Protein AF-0000000072572140 (afdb_homodimer)

Nearest PDB structures (foldseek):
  3fzv-assembly1_B  TM=5.701E-01  e=1.807E-20  Pseudomonas aeruginosa PAO1
  6m5f-assembly1_D  TM=5.925E-01  e=4.440E-20  Pseudomonas aeruginosa PAO1
  6m5f-assembly1_B  TM=5.695E-01  e=2.297E-20  Pseudomonas aeruginosa PAO1
  3fzv-assembly1_A  TM=5.750E-01  e=3.616E-19  Pseudomonas aeruginosa PAO1
  7w08-assembly2_A  TM=8.417E-01  e=1.748E-14  Yersinia pseudotuberculosis YPIII

Organism: Lactococcus lactis subsp. lactis (strain IL1403) (NCBI:txid272623)

Radius of gyration: 24.46 Å; Cα contacts (8 Å, |Δi|>4): 1040; chains: 2; bounding box: 54×65×68 Å

Secondary structure (DSSP, 8-state):
--HHHHHHHHHHHHHSSHHHHHHHHTS-HHHHHHHHHHHHHHHTS--EEEETTEEEE-HHHHHHHHHHHHHHHHHHHHHHHHHHTTSSS--EEEEEEE-SSTHHHHHHHHHHHHHHH-TTEEEEEEE--HHHHHHHHHTTS-SEEEEESS---TTEEEEEEEEEEEEEEEEETTSSGGG-SSB-HHHHTTSEEEEES-HHHHHHHHHHHTS-GGGSEEEEEESSSTTHHHHHHTTS-EEEEEGGG--S--TTEEEEEBSS--EEEEEEEEETTSPPPHHHHHHHHHHHHHT-/--HHHHHHHHHHHHHSSHHHHHHHHTS-HHHHHHHHHHHHHHHTS--EEEETTEEEE-HHHHHHHHHHHHHHHHHHHHHHHHHHTTSSS--EEEEEEE-SSTHHHHHHHHHHHHHHH-TTEEEEEEE--HHHHHHHHHTTS-SEEEEESS---TTEEEEEEEEEEEEEEEEETTSSGGG-SSB-HHHHTTSEEEEES-HHHHHHHHHHHTS-GGGSEEEEEESSSTTHHHHHHTTS-EEEEEGGG--S--TTEEEEEBSS--EEEEEEEEETTSPPPHHHHHHHHHHHHHT-

Solvent-accessible surface area (backbone atoms only — not comparable to full-atom values): 30676 Å² total; per-residue (Å²): 137,55,70,67,53,39,49,52,47,35,39,24,67,71,56,44,33,59,59,57,22,13,62,74,66,73,46,53,43,69,58,49,52,50,50,47,50,47,51,23,58,75,64,70,44,66,36,64,42,72,62,81,91,43,59,37,69,29,73,60,20,49,53,46,38,56,49,28,51,30,48,52,48,43,50,51,49,53,53,44,43,60,48,53,70,68,49,90,69,69,55,50,76,45,32,37,23,30,44,80,39,68,59,41,56,58,51,21,51,41,48,32,54,50,35,73,75,24,72,67,41,29,38,32,45,33,66,35,38,52,70,58,32,50,52,30,38,76,52,54,67,22,63,37,31,40,34,54,52,70,68,91,52,87,68,35,44,72,43,82,42,85,67,73,32,44,38,26,40,32,33,32,48,85,41,78,71,48,74,44,80,54,41,36,39,76,60,52,54,72,39,49,28,28,35,56,61,49,62,58,50,42,46,53,52,19,55,72,46,71,51,52,58,85,68,43,46,68,42,30,30,26,63,50,68,78,58,49,55,45,32,21,61,54,62,69,34,36,29,54,44,45,53,43,62,59,78,63,89,50,87,60,43,33,76,27,42,35,40,78,78,43,71,35,43,35,31,43,32,32,62,51,98,50,87,71,39,68,52,58,46,51,48,54,53,48,41,53,64,75,67,106,138,53,70,68,53,39,50,53,47,36,40,24,68,70,56,43,34,60,59,57,22,12,62,74,68,74,48,53,43,69,59,49,52,49,50,48,50,47,50,23,57,75,64,69,43,66,35,64,42,71,61,82,93,42,59,36,69,29,72,60,21,49,53,45,38,54,50,29,49,30,48,51,48,43,50,50,48,53,54,44,42,60,48,52,70,70,50,91,68,70,53,51,76,46,31,38,23,31,45,81,39,67,59,41,56,59,52,22,52,42,49,31,54,49,36,71,76,25,71,68,41,29,38,32,45,33,66,35,39,54,69,57,33,49,53,28,37,76,51,53,67,24,63,36,30,40,35,53,50,71,68,90,53,86,67,34,45,74,43,82,42,85,67,72,30,44,38,25,41,32,33,32,48,85,41,76,71,48,74,44,78,53,41,37,39,75,59,53,53,71,40,48,27,29,36,56,61,47,62,57,50,42,46,52,52,19,54,72,47,70,50,53,58,86,68,44,46,69,42,32,30,26,62,52,69,78,58,50,55,44,32,22,60,55,62,69,33,36,30,54,44,45,54,43,64,59,77,62,88,49,87,61,44,35,79,28,41,36,40,78,78,42,71,35,43,34,30,42,32,31,63,52,97,51,86,70,38,68,53,57,46,51,48,55,51,48,43,52,66,75,65,106

Structure (mmCIF, N/CA/C/O backbone):
data_AF-0000000072572140-model_v1
#
loop_
_entity.id
_entity.type
_entity.pdbx_description
1 polymer 'LysR family transcriptional regulator'
#
loop_
_atom_site.group_PDB
_atom_site.id
_atom_site.type_symbol
_atom_site.label_atom_id
_atom_site.label_alt_id
_atom_site.label_comp_id
_atom_site.label_asym_id
_atom_site.label_entity_id
_atom_site.label_seq_id
_atom_site.pdbx_PDB_ins_code
_atom_site.Cartn_x
_atom_site.Cartn_y
_atom_site.Cartn_z
_atom_site.occupancy
_atom_site.B_iso_or_equiv
_atom_site.auth_seq_id
_atom_site.auth_comp_id
_atom_site.auth_asym_id
_atom_site.auth_atom_id
_atom_site.pdbx_PDB_model_num
ATOM 1 N N . MET A 1 1 ? -4.625 0.376 -33.875 1 52.09 1 MET A N 1
ATOM 2 C CA . MET A 1 1 ? -3.59 -0.167 -33 1 52.09 1 MET A CA 1
ATOM 3 C C . MET A 1 1 ? -3.893 -1.617 -32.625 1 52.09 1 MET A C 1
ATOM 5 O O . MET A 1 1 ? -5 -1.935 -32.188 1 52.09 1 MET A O 1
ATOM 9 N N . GLU A 1 2 ? -3.082 -2.492 -33.188 1 62.72 2 GLU A N 1
ATOM 10 C CA . GLU A 1 2 ? -3.217 -3.936 -33 1 62.72 2 GLU A CA 1
ATOM 11 C C . GLU A 1 2 ? -2.59 -4.406 -31.703 1 62.72 2 GLU A C 1
ATOM 13 O O . GLU A 1 2 ? -1.613 -3.818 -31.234 1 62.72 2 GLU A O 1
ATOM 18 N N . LEU A 1 3 ? -3.195 -5.426 -31.094 1 69.75 3 LEU A N 1
ATOM 19 C CA . LEU A 1 3 ? -2.729 -5.988 -29.828 1 69.75 3 LEU A CA 1
ATOM 20 C C . LEU A 1 3 ? -1.251 -6.359 -29.922 1 69.75 3 LEU A C 1
ATOM 22 O O . LEU A 1 3 ? -0.516 -6.219 -28.938 1 69.75 3 LEU A O 1
ATOM 26 N N . ARG A 1 4 ? -0.916 -6.863 -31.078 1 70.88 4 ARG A N 1
ATOM 27 C CA . ARG A 1 4 ? 0.475 -7.254 -31.281 1 70.88 4 ARG A CA 1
ATOM 28 C C . ARG A 1 4 ? 1.411 -6.062 -31.109 1 70.88 4 ARG A C 1
ATOM 30 O O . ARG A 1 4 ? 2.469 -6.184 -30.484 1 70.88 4 ARG A O 1
ATOM 37 N N . LEU A 1 5 ? 0.948 -4.91 -31.562 1 76.69 5 LEU A N 1
ATOM 38 C CA . LEU A 1 5 ? 1.782 -3.717 -31.469 1 76.69 5 LEU A CA 1
ATOM 39 C C . LEU A 1 5 ? 1.882 -3.238 -30.031 1 76.69 5 LEU A C 1
ATOM 41 O O . LEU A 1 5 ? 2.945 -2.793 -29.578 1 76.69 5 LEU A O 1
ATOM 45 N N . LEU A 1 6 ? 0.81 -3.354 -29.375 1 78.62 6 LEU A N 1
ATOM 46 C CA . LEU A 1 6 ? 0.826 -2.994 -27.953 1 78.62 6 LEU A CA 1
ATOM 47 C C . LEU A 1 6 ? 1.76 -3.912 -27.172 1 78.62 6 LEU A C 1
ATOM 49 O O . LEU A 1 6 ? 2.479 -3.459 -26.281 1 78.62 6 LEU A O 1
ATOM 53 N N . LYS A 1 7 ? 1.724 -5.156 -27.5 1 78.94 7 LYS A N 1
ATOM 54 C CA . LYS A 1 7 ? 2.615 -6.125 -26.875 1 78.94 7 LYS A CA 1
ATOM 55 C C . LYS A 1 7 ? 4.078 -5.809 -27.172 1 78.94 7 LYS A C 1
ATOM 57 O O . LYS A 1 7 ? 4.93 -5.875 -26.297 1 78.94 7 LYS A O 1
ATOM 62 N N . TYR A 1 8 ? 4.344 -5.496 -28.391 1 80.81 8 TYR A N 1
ATOM 63 C CA . TYR A 1 8 ? 5.695 -5.141 -28.797 1 80.81 8 TYR A CA 1
ATOM 64 C C . TYR A 1 8 ? 6.203 -3.934 -28.016 1 80.81 8 TYR A C 1
ATOM 66 O O . TYR A 1 8 ? 7.309 -3.961 -27.469 1 80.81 8 TYR A O 1
ATOM 74 N N . PHE A 1 9 ? 5.352 -2.945 -27.953 1 85.69 9 PHE A N 1
ATOM 75 C CA . PHE A 1 9 ? 5.684 -1.721 -27.234 1 85.69 9 PHE A CA 1
ATOM 76 C C . PHE A 1 9 ? 5.945 -2.014 -25.766 1 85.69 9 PHE A C 1
ATOM 78 O O . PHE A 1 9 ? 6.965 -1.591 -25.203 1 85.69 9 PHE A O 1
ATOM 85 N N . TRP A 1 10 ? 5.059 -2.674 -25.281 1 81.81 10 TRP A N 1
ATOM 86 C CA . TRP A 1 10 ? 5.141 -2.979 -23.859 1 81.81 10 TRP A CA 1
ATOM 87 C C . TRP A 1 10 ? 6.41 -3.762 -23.547 1 81.81 10 TRP A C 1
ATOM 89 O O . TRP A 1 10 ? 7.074 -3.5 -22.531 1 81.81 10 TRP A O 1
ATOM 99 N N . THR A 1 11 ? 6.812 -4.695 -24.344 1 80.56 11 THR A N 1
ATOM 100 C CA . THR A 1 11 ? 8 -5.516 -24.156 1 80.56 11 THR A CA 1
ATOM 101 C C . THR A 1 11 ? 9.266 -4.668 -24.25 1 80.56 11 THR A C 1
ATOM 103 O O . THR A 1 11 ? 10.195 -4.84 -23.453 1 80.56 11 THR A O 1
ATOM 106 N N . VAL A 1 12 ? 9.25 -3.781 -25.125 1 85 12 VAL A N 1
ATOM 107 C CA . VAL A 1 12 ? 10.398 -2.893 -25.25 1 85 12 VAL A CA 1
ATOM 108 C C . VAL A 1 12 ? 10.5 -2.002 -24.016 1 85 12 VAL A C 1
ATOM 110 O O . VAL A 1 12 ? 11.594 -1.806 -23.484 1 85 12 VAL A O 1
ATOM 113 N N . ALA A 1 13 ? 9.406 -1.524 -23.688 1 82.44 13 ALA A N 1
ATOM 114 C CA . ALA A 1 13 ? 9.359 -0.62 -22.547 1 82.44 13 ALA A CA 1
ATOM 115 C C . ALA A 1 13 ? 9.844 -1.314 -21.281 1 82.44 13 ALA A C 1
ATOM 117 O O . ALA A 1 13 ? 10.492 -0.694 -20.438 1 82.44 13 ALA A O 1
ATOM 118 N N . THR A 1 14 ? 9.57 -2.545 -21.203 1 77.69 14 THR A N 1
ATOM 119 C CA . THR A 1 14 ? 9.898 -3.316 -20.016 1 77.69 14 THR A CA 1
ATOM 120 C C . THR A 1 14 ? 11.328 -3.852 -20.094 1 77.69 14 THR A C 1
ATOM 122 O O . THR A 1 14 ? 12.023 -3.904 -19.078 1 77.69 14 THR A O 1
ATOM 125 N N . ALA A 1 15 ? 11.773 -4.195 -21.281 1 76.88 15 ALA A N 1
ATOM 126 C CA . ALA A 1 15 ? 13.094 -4.793 -21.484 1 76.88 15 ALA A CA 1
ATOM 127 C C . ALA A 1 15 ? 14.18 -3.721 -21.516 1 76.88 15 ALA A C 1
ATOM 129 O O . ALA A 1 15 ? 15.352 -4.008 -21.25 1 76.88 15 ALA A O 1
ATOM 130 N N . GLY A 1 16 ? 13.727 -2.506 -21.828 1 75.69 16 GLY A N 1
ATOM 131 C CA . GLY A 1 16 ? 14.641 -1.377 -21.797 1 75.69 16 GLY A CA 1
ATOM 132 C C . GLY A 1 16 ? 15.367 -1.164 -23.109 1 75.69 16 GLY A C 1
ATOM 133 O O . GLY A 1 16 ? 15.922 -0.09 -23.359 1 75.69 16 GLY A O 1
ATOM 134 N N . THR A 1 17 ? 15.555 -2.271 -23.859 1 81.12 17 THR A N 1
ATOM 135 C CA . THR A 1 17 ? 16.172 -2.139 -25.172 1 81.12 17 THR A CA 1
ATOM 136 C C . THR A 1 17 ? 15.383 -2.898 -26.219 1 81.12 17 THR A C 1
ATOM 138 O O . THR A 1 17 ? 14.695 -3.873 -25.906 1 81.12 17 THR A O 1
ATOM 141 N N . VAL A 1 18 ? 15.516 -2.451 -27.453 1 86.5 18 VAL A N 1
ATOM 142 C CA . VAL A 1 18 ? 14.805 -3.08 -28.562 1 86.5 18 VAL A CA 1
ATOM 143 C C . VAL A 1 18 ? 15.375 -4.473 -28.812 1 86.5 18 VAL A C 1
ATOM 145 O O . VAL A 1 18 ? 14.633 -5.41 -29.109 1 86.5 18 VAL A O 1
ATOM 148 N N . SER A 1 19 ? 16.672 -4.527 -28.625 1 86.25 19 SER A N 1
ATOM 149 C CA . SER A 1 19 ? 17.328 -5.805 -28.875 1 86.25 19 SER A CA 1
ATOM 150 C C . SER A 1 19 ? 16.844 -6.867 -27.891 1 86.25 19 SER A C 1
ATOM 152 O O . SER A 1 19 ? 16.5 -7.98 -28.281 1 86.25 19 SER A O 1
ATOM 154 N N . LYS A 1 20 ? 16.859 -6.543 -26.75 1 82.94 20 LYS A N 1
ATOM 155 C CA . LYS A 1 20 ? 16.422 -7.473 -25.703 1 82.94 20 LYS A CA 1
ATOM 156 C C . LYS A 1 20 ? 14.961 -7.848 -25.891 1 82.94 20 LYS A C 1
ATOM 158 O O . LYS A 1 20 ? 14.578 -9.008 -25.703 1 82.94 20 LYS A O 1
ATOM 163 N N . ALA A 1 21 ? 14.195 -6.914 -26.188 1 85.81 21 ALA A N 1
ATOM 164 C CA . ALA A 1 21 ? 12.766 -7.152 -26.422 1 85.81 21 ALA A CA 1
ATOM 165 C C . ALA A 1 21 ? 12.555 -8.078 -27.609 1 85.81 21 ALA A C 1
ATOM 167 O O . ALA A 1 21 ? 11.695 -8.969 -27.562 1 85.81 21 ALA A O 1
ATOM 168 N N . ALA A 1 22 ? 13.297 -7.941 -28.609 1 84.31 22 ALA A N 1
ATOM 169 C CA . ALA A 1 22 ? 13.188 -8.773 -29.812 1 84.31 22 ALA A CA 1
ATOM 170 C C . ALA A 1 22 ? 13.5 -10.234 -29.484 1 84.31 22 ALA A C 1
ATOM 172 O O . ALA A 1 22 ? 12.805 -11.141 -29.953 1 84.31 22 ALA A O 1
ATOM 173 N N . GLU A 1 23 ? 14.453 -10.391 -28.703 1 77.94 23 GLU A N 1
ATOM 174 C CA . GLU A 1 23 ? 14.812 -11.734 -28.25 1 77.94 23 GLU A CA 1
ATOM 175 C C . GLU A 1 23 ? 13.664 -12.383 -27.484 1 77.94 23 GLU A C 1
ATOM 177 O O . GLU A 1 23 ? 13.328 -13.547 -27.703 1 77.94 23 GLU A O 1
ATOM 182 N N . GLN A 1 24 ? 13.07 -11.562 -26.734 1 77.06 24 GLN A N 1
ATOM 183 C CA . GLN A 1 24 ? 11.977 -12.055 -25.891 1 77.06 24 GLN A CA 1
ATOM 184 C C . GLN A 1 24 ? 10.75 -12.398 -26.734 1 77.06 24 GLN A C 1
ATOM 186 O O . GLN A 1 24 ? 9.992 -13.305 -26.391 1 77.06 24 GLN A O 1
ATOM 191 N N . LEU A 1 25 ? 10.609 -11.711 -27.766 1 77.62 25 LEU A N 1
ATOM 192 C CA . LEU A 1 25 ? 9.438 -11.852 -28.625 1 77.62 25 LEU A CA 1
ATOM 193 C C . LEU A 1 25 ? 9.711 -12.82 -29.766 1 77.62 25 LEU A C 1
ATOM 195 O O . LEU A 1 25 ? 8.805 -13.133 -30.547 1 77.62 25 LEU A O 1
ATOM 199 N N . TYR A 1 26 ? 10.961 -13.281 -29.844 1 76.69 26 TYR A N 1
ATOM 200 C CA . TYR A 1 26 ? 11.391 -14.211 -30.891 1 76.69 26 TYR A CA 1
ATOM 201 C C . TYR A 1 26 ? 11.172 -13.625 -32.281 1 76.69 26 TYR A C 1
ATOM 203 O O . TYR A 1 26 ? 10.641 -14.297 -33.156 1 76.69 26 TYR A O 1
ATOM 211 N N . ILE A 1 27 ? 11.5 -12.359 -32.375 1 80.69 27 ILE A N 1
ATOM 212 C CA . ILE A 1 27 ? 11.492 -11.68 -33.656 1 80.69 27 ILE A CA 1
ATOM 213 C C . ILE A 1 27 ? 12.805 -10.914 -33.844 1 80.69 27 ILE A C 1
ATOM 215 O O . ILE A 1 27 ? 13.594 -10.789 -32.906 1 80.69 27 ILE A O 1
ATOM 219 N N . THR A 1 28 ? 13.117 -10.5 -35.031 1 81.12 28 THR A N 1
ATOM 220 C CA . THR A 1 28 ? 14.367 -9.789 -35.281 1 81.12 28 THR A CA 1
ATOM 221 C C . THR A 1 28 ? 14.273 -8.344 -34.812 1 81.12 28 THR A C 1
ATOM 223 O O . THR A 1 28 ? 13.195 -7.75 -34.812 1 81.12 28 THR A O 1
ATOM 226 N N . GLN A 1 29 ? 15.359 -7.852 -34.375 1 87.94 29 GLN A N 1
ATOM 227 C CA . GLN A 1 29 ? 15.438 -6.484 -33.875 1 87.94 29 GLN A CA 1
ATOM 228 C C . GLN A 1 29 ? 14.969 -5.484 -34.938 1 87.94 29 GLN A C 1
ATOM 230 O O . GLN A 1 29 ? 14.203 -4.562 -34.625 1 87.94 29 GLN A O 1
ATOM 235 N N . PRO A 1 30 ? 15.344 -5.598 -36.219 1 86.25 30 PRO A N 1
ATOM 236 C CA . PRO A 1 30 ? 14.836 -4.645 -37.219 1 86.25 30 PRO A CA 1
ATOM 237 C C . PRO A 1 30 ? 13.32 -4.676 -37.344 1 86.25 30 PRO A C 1
ATOM 239 O O . PRO A 1 30 ? 12.688 -3.629 -37.531 1 86.25 30 PRO A O 1
ATOM 242 N N . THR A 1 31 ? 12.781 -5.84 -37.312 1 81.38 31 THR A N 1
ATOM 243 C CA . THR A 1 31 ? 11.336 -5.988 -37.375 1 81.38 31 THR A CA 1
ATOM 244 C C . THR A 1 31 ? 10.656 -5.266 -36.219 1 81.38 31 THR A C 1
ATOM 246 O O . THR A 1 31 ? 9.711 -4.508 -36.406 1 81.38 31 THR A O 1
ATOM 249 N N . LEU A 1 32 ? 11.133 -5.551 -35.031 1 88.88 32 LEU A N 1
ATOM 250 C CA . LEU A 1 32 ? 10.547 -4.934 -33.844 1 88.88 32 LEU A CA 1
ATOM 251 C C . LEU A 1 32 ? 10.695 -3.418 -33.906 1 88.88 32 LEU A C 1
ATOM 253 O O . LEU A 1 32 ? 9.758 -2.686 -33.594 1 88.88 32 LEU A O 1
ATOM 257 N N . SER A 1 33 ? 11.852 -2.936 -34.281 1 88.31 33 SER A N 1
ATOM 258 C CA . SER A 1 33 ? 12.109 -1.503 -34.406 1 88.31 33 SER A CA 1
ATOM 259 C C . SER A 1 33 ? 11.141 -0.837 -35.375 1 88.31 33 SER A C 1
ATOM 261 O O . SER A 1 33 ? 10.586 0.225 -35.062 1 88.31 33 SER A O 1
ATOM 263 N N . ARG A 1 34 ? 10.938 -1.47 -36.469 1 85.06 34 ARG A N 1
ATOM 264 C CA . ARG A 1 34 ? 10.016 -0.962 -37.5 1 85.06 34 ARG A CA 1
ATOM 265 C C . ARG A 1 34 ? 8.594 -0.906 -36.969 1 85.06 34 ARG A C 1
ATOM 267 O O . ARG A 1 34 ? 7.863 0.057 -37.219 1 85.06 34 ARG A O 1
ATOM 274 N N . GLN A 1 35 ? 8.211 -1.953 -36.281 1 84.56 35 GLN A N 1
ATOM 275 C CA . GLN A 1 35 ? 6.863 -2.029 -35.719 1 84.56 35 GLN A CA 1
ATOM 276 C C . GLN A 1 35 ? 6.625 -0.938 -34.688 1 84.56 35 GLN A C 1
ATOM 278 O O . GLN A 1 35 ? 5.535 -0.364 -34.625 1 84.56 35 GLN A O 1
ATOM 283 N N . ILE A 1 36 ? 7.594 -0.669 -33.906 1 87.81 36 ILE A N 1
ATOM 284 C CA . ILE A 1 36 ? 7.5 0.385 -32.906 1 87.81 36 ILE A CA 1
ATOM 285 C C . ILE A 1 36 ? 7.363 1.741 -33.594 1 87.81 36 ILE A C 1
ATOM 287 O O . ILE A 1 36 ? 6.547 2.57 -33.188 1 87.81 36 ILE A O 1
ATOM 291 N N . LYS A 1 37 ? 8.18 1.952 -34.594 1 86.62 37 LYS A N 1
ATOM 292 C CA . LYS A 1 37 ? 8.094 3.189 -35.375 1 86.62 37 LYS A CA 1
ATOM 293 C C . LYS A 1 37 ? 6.719 3.346 -36 1 86.62 37 LYS A C 1
ATOM 295 O O . LYS A 1 37 ? 6.172 4.449 -36.062 1 86.62 37 LYS A O 1
ATOM 300 N N . GLU A 1 38 ? 6.262 2.275 -36.5 1 80.12 38 GLU A N 1
ATOM 301 C CA . GLU A 1 38 ? 4.922 2.273 -37.094 1 80.12 38 GLU A CA 1
ATOM 302 C C . GLU A 1 38 ? 3.869 2.645 -36.062 1 80.12 38 GLU A C 1
ATOM 304 O O . GLU A 1 38 ? 2.936 3.395 -36.344 1 80.12 38 GLU A O 1
ATOM 309 N N . LEU A 1 39 ? 3.99 2.051 -34.938 1 81.81 39 LEU A N 1
ATOM 310 C CA . LEU A 1 39 ? 3.07 2.371 -33.844 1 81.81 39 LEU A CA 1
ATOM 311 C C . LEU A 1 39 ? 3.133 3.855 -33.5 1 81.81 39 LEU A C 1
ATOM 313 O O . LEU A 1 39 ? 2.098 4.5 -33.312 1 81.81 39 LEU A O 1
ATOM 317 N N . GLU A 1 40 ? 4.359 4.406 -33.406 1 86.06 40 GLU A N 1
ATOM 318 C CA . GLU A 1 40 ? 4.543 5.828 -33.156 1 86.06 40 GLU A CA 1
ATOM 319 C C . GLU A 1 40 ? 3.934 6.691 -34.25 1 86.06 40 GLU A C 1
ATOM 321 O O . GLU A 1 40 ? 3.324 7.727 -33.969 1 86.06 40 GLU A O 1
ATOM 326 N N . ARG A 1 41 ? 4.051 6.254 -35.469 1 79.81 41 ARG A N 1
ATOM 327 C CA . ARG A 1 41 ? 3.459 6.949 -36.594 1 79.81 41 ARG A CA 1
ATOM 328 C C . ARG A 1 41 ? 1.936 6.898 -36.531 1 79.81 41 ARG A C 1
ATOM 330 O O . ARG A 1 41 ? 1.267 7.91 -36.75 1 79.81 41 ARG A O 1
ATOM 337 N N . GLU A 1 42 ? 1.488 5.746 -36.281 1 76.94 42 GLU A N 1
ATOM 338 C CA . GLU A 1 42 ? 0.041 5.574 -36.188 1 76.94 42 GLU A CA 1
ATOM 339 C C . GLU A 1 42 ? -0.555 6.477 -35.125 1 76.94 42 GLU A C 1
ATOM 341 O O . GLU A 1 42 ? -1.639 7.035 -35.312 1 76.94 42 GLU A O 1
ATOM 346 N N . LEU A 1 43 ? 0.232 6.516 -34.062 1 76.88 43 LEU A N 1
ATOM 347 C CA . LEU A 1 43 ? -0.247 7.285 -32.938 1 76.88 43 LEU A CA 1
ATOM 348 C C . LEU A 1 43 ? 0.182 8.742 -33.031 1 76.88 43 LEU A C 1
ATOM 350 O O . LEU A 1 43 ? -0.225 9.578 -32.219 1 76.88 43 LEU A O 1
ATOM 354 N N . ASP A 1 44 ? 0.952 9 -34 1 79.12 44 ASP A N 1
ATOM 355 C CA . ASP A 1 44 ? 1.501 10.328 -34.219 1 79.12 44 ASP A CA 1
ATOM 356 C C . ASP A 1 44 ? 2.17 10.883 -32.969 1 79.12 44 ASP A C 1
ATOM 358 O O . ASP A 1 44 ? 1.919 12.031 -32.594 1 79.12 44 ASP A O 1
ATOM 362 N N . THR A 1 45 ? 2.85 10.039 -32.281 1 79.06 45 THR A N 1
ATOM 363 C CA . THR A 1 45 ? 3.564 10.422 -31.062 1 79.06 45 THR A CA 1
ATOM 364 C C . THR A 1 45 ? 4.832 9.586 -30.906 1 79.06 45 THR A C 1
ATOM 366 O O . THR A 1 45 ? 4.898 8.445 -31.375 1 79.06 45 THR A O 1
ATOM 369 N N . GLN A 1 46 ? 5.816 10.234 -30.312 1 83.94 46 GLN A N 1
ATOM 370 C CA . GLN A 1 46 ? 7.023 9.5 -29.938 1 83.94 46 GLN A CA 1
ATOM 371 C C . GLN A 1 46 ? 6.867 8.836 -28.578 1 83.94 46 GLN A C 1
ATOM 373 O O . GLN A 1 46 ? 6.441 9.477 -27.609 1 83.94 46 GLN A O 1
ATOM 378 N N . LEU A 1 47 ? 7.102 7.547 -28.609 1 84.88 47 LEU A N 1
ATOM 379 C CA . LEU A 1 47 ? 6.922 6.781 -27.391 1 84.88 47 LEU A CA 1
ATOM 380 C C . LEU A 1 47 ? 8.258 6.578 -26.672 1 84.88 47 LEU A C 1
ATOM 382 O O . LEU A 1 47 ? 8.289 6.387 -25.453 1 84.88 47 LEU A O 1
ATOM 386 N N . PHE A 1 48 ? 9.32 6.586 -27.469 1 86.44 48 PHE A N 1
ATOM 387 C CA . PHE A 1 48 ? 10.672 6.398 -26.953 1 86.44 48 PHE A CA 1
ATOM 388 C C . PHE A 1 48 ? 11.57 7.562 -27.344 1 86.44 48 PHE A C 1
ATOM 390 O O . PHE A 1 48 ? 11.367 8.18 -28.391 1 86.44 48 PHE A O 1
ATOM 397 N N . MET A 1 49 ? 12.516 7.918 -26.359 1 82.06 49 MET A N 1
ATOM 398 C CA . MET A 1 49 ? 13.562 8.891 -26.688 1 82.06 49 MET A CA 1
ATOM 399 C C . MET A 1 49 ? 14.93 8.383 -26.234 1 82.06 49 MET A C 1
ATOM 401 O O . MET A 1 49 ? 15.023 7.488 -25.406 1 82.06 49 MET A O 1
ATOM 405 N N . ARG A 1 50 ? 15.938 8.883 -26.953 1 75.19 50 ARG A N 1
ATOM 406 C CA . ARG A 1 50 ? 17.297 8.461 -26.609 1 75.19 50 ARG A CA 1
ATOM 407 C C . ARG A 1 50 ? 17.938 9.445 -25.625 1 75.19 50 ARG A C 1
ATOM 409 O O . ARG A 1 50 ? 17.812 10.656 -25.797 1 75.19 50 ARG A O 1
ATOM 416 N N . ASP A 1 51 ? 18.312 8.938 -24.594 1 72.31 51 ASP A N 1
ATOM 417 C CA . ASP A 1 51 ? 19.188 9.641 -23.672 1 72.31 51 ASP A CA 1
ATOM 418 C C . ASP A 1 51 ? 20.609 9.078 -23.719 1 72.31 51 ASP A C 1
ATOM 420 O O . ASP A 1 51 ? 20.922 8.141 -22.984 1 72.31 51 ASP A O 1
ATOM 424 N N . GLY A 1 52 ? 21.359 9.617 -24.562 1 64.81 52 GLY A N 1
ATOM 425 C CA . GLY A 1 52 ? 22.625 8.992 -24.875 1 64.81 52 GLY A CA 1
ATOM 426 C C . GLY A 1 52 ? 22.484 7.668 -25.609 1 64.81 52 GLY A C 1
ATOM 427 O O . GLY A 1 52 ? 21.891 7.613 -26.688 1 64.81 52 GLY A O 1
ATOM 428 N N . LYS A 1 53 ? 23 6.574 -24.938 1 63.34 53 LYS A N 1
ATOM 429 C CA . LYS A 1 53 ? 22.922 5.254 -25.562 1 63.34 53 LYS A CA 1
ATOM 430 C C . LYS A 1 53 ? 21.703 4.48 -25.047 1 63.34 53 LYS A C 1
ATOM 432 O O . LYS A 1 53 ? 21.422 3.375 -25.516 1 63.34 53 LYS A O 1
ATOM 437 N N . LYS A 1 54 ? 21.016 5.039 -24.219 1 72.75 54 LYS A N 1
ATOM 438 C CA . LYS A 1 54 ? 19.938 4.289 -23.578 1 72.75 54 LYS A CA 1
ATOM 439 C C . LYS A 1 54 ? 18.562 4.715 -24.125 1 72.75 54 LYS A C 1
ATOM 441 O O . LYS A 1 54 ? 18.328 5.906 -24.328 1 72.75 54 LYS A O 1
ATOM 446 N N . LEU A 1 55 ? 17.656 3.775 -24.453 1 79.06 55 LEU A N 1
ATOM 447 C CA . LEU A 1 55 ? 16.281 3.977 -24.875 1 79.06 55 LEU A CA 1
ATOM 448 C C . LEU A 1 55 ? 15.367 4.164 -23.656 1 79.06 55 LEU A C 1
ATOM 450 O O . LEU A 1 55 ? 15.32 3.307 -22.781 1 79.06 55 LEU A O 1
ATOM 454 N N . ILE A 1 56 ? 14.828 5.41 -23.641 1 80.38 56 ILE A N 1
ATOM 455 C CA . ILE A 1 56 ? 13.961 5.672 -22.484 1 80.38 56 ILE A CA 1
ATOM 456 C C . ILE A 1 56 ? 12.562 6.047 -22.969 1 80.38 56 ILE A C 1
ATOM 458 O O . ILE A 1 56 ? 12.391 6.504 -24.109 1 80.38 56 ILE A O 1
ATOM 462 N N . LEU A 1 57 ? 11.617 5.809 -22.125 1 80.88 57 LEU A N 1
ATOM 463 C CA . LEU A 1 57 ? 10.227 6.121 -22.453 1 80.88 57 LEU A CA 1
ATOM 464 C C . LEU A 1 57 ? 9.969 7.621 -22.344 1 80.88 57 LEU A C 1
ATOM 466 O O . LEU A 1 57 ? 10.469 8.273 -21.422 1 80.88 57 LEU A O 1
ATOM 470 N N . THR A 1 58 ? 9.227 8.148 -23.375 1 76.94 58 THR A N 1
ATOM 471 C CA . THR A 1 58 ? 8.664 9.492 -23.25 1 76.94 58 THR A CA 1
ATOM 472 C C . THR A 1 58 ? 7.48 9.484 -22.281 1 76.94 58 THR A C 1
ATOM 474 O O . THR A 1 58 ? 7.082 8.43 -21.781 1 76.94 58 THR A O 1
ATOM 477 N N . GLU A 1 59 ? 7.02 10.594 -22.078 1 64.12 59 GLU A N 1
ATOM 478 C CA . GLU A 1 59 ? 5.82 10.688 -21.25 1 64.12 59 GLU A CA 1
ATOM 479 C C . GLU A 1 59 ? 4.66 9.914 -21.875 1 64.12 59 GLU A C 1
ATOM 481 O O . GLU A 1 59 ? 3.949 9.188 -21.172 1 64.12 59 GLU A O 1
ATOM 486 N N . ASP A 1 60 ? 4.539 10.094 -23.125 1 69.81 60 ASP A N 1
ATOM 487 C CA . ASP A 1 60 ? 3.531 9.336 -23.875 1 69.81 60 ASP A CA 1
ATOM 488 C C . ASP A 1 60 ? 3.84 7.844 -23.844 1 69.81 60 ASP A C 1
ATOM 490 O O . ASP A 1 60 ? 2.926 7.016 -23.781 1 69.81 60 ASP A O 1
ATOM 494 N N . GLY A 1 61 ? 5.047 7.602 -23.844 1 78 61 GLY A N 1
ATOM 495 C CA . GLY A 1 61 ? 5.469 6.215 -23.75 1 78 61 GLY A CA 1
ATOM 496 C C . GLY A 1 61 ? 5.105 5.578 -22.406 1 78 61 GLY A C 1
ATOM 497 O O . GLY A 1 61 ? 4.641 4.438 -22.375 1 78 61 GLY A O 1
ATOM 498 N N . GLN A 1 62 ? 5.293 6.328 -21.438 1 71.69 62 GLN A N 1
ATOM 499 C CA . GLN A 1 62 ? 4.957 5.832 -20.109 1 71.69 62 GLN A CA 1
ATOM 500 C C . GLN A 1 62 ? 3.455 5.609 -19.969 1 71.69 62 GLN A C 1
ATOM 502 O O . GLN A 1 62 ? 3.021 4.594 -19.406 1 71.69 62 GLN A O 1
ATOM 507 N N . PHE A 1 63 ? 2.748 6.527 -20.484 1 65.62 63 PHE A N 1
ATOM 508 C CA . PHE A 1 63 ? 1.296 6.402 -20.5 1 65.62 63 PHE A CA 1
ATOM 509 C C . PHE A 1 63 ? 0.867 5.156 -21.266 1 65.62 63 PHE A C 1
ATOM 511 O O . PHE A 1 63 ? 0.059 4.367 -20.781 1 65.62 63 PHE A O 1
ATOM 518 N N . LEU A 1 64 ? 1.427 4.973 -22.375 1 74.19 64 LEU A N 1
ATOM 519 C CA . LEU A 1 64 ? 1.044 3.826 -23.188 1 74.19 64 LEU A CA 1
ATOM 520 C C . LEU A 1 64 ? 1.481 2.521 -22.531 1 74.19 64 LEU A C 1
ATOM 522 O O . LEU A 1 64 ? 0.796 1.503 -22.641 1 74.19 64 LEU A O 1
ATOM 526 N N . LYS A 1 65 ? 2.557 2.656 -21.844 1 75.94 65 LYS A N 1
ATOM 527 C CA . LYS A 1 65 ? 3.016 1.451 -21.156 1 75.94 65 LYS A CA 1
ATOM 528 C C . LYS A 1 65 ? 1.988 0.977 -20.141 1 75.94 65 LYS A C 1
ATOM 530 O O . LYS A 1 65 ? 1.66 -0.211 -20.078 1 75.94 65 LYS A O 1
ATOM 535 N N . ILE A 1 66 ? 1.512 1.839 -19.438 1 64.06 66 ILE A N 1
ATOM 536 C CA . ILE A 1 66 ? 0.503 1.53 -18.438 1 64.06 66 ILE A CA 1
ATOM 537 C C . ILE A 1 66 ? -0.761 1.007 -19.109 1 64.06 66 ILE A C 1
ATOM 539 O O . ILE A 1 66 ? -1.298 -0.033 -18.719 1 64.06 66 ILE A O 1
ATOM 543 N N . LYS A 1 67 ? -1.14 1.645 -20.141 1 65 67 LYS A N 1
ATOM 544 C CA . LYS A 1 67 ? -2.35 1.262 -20.859 1 65 67 LYS A CA 1
ATOM 545 C C . LYS A 1 67 ? -2.154 -0.06 -21.594 1 65 67 LYS A C 1
ATOM 547 O O . LYS A 1 67 ? -3.068 -0.885 -21.656 1 65 67 LYS A O 1
ATOM 552 N N . ALA A 1 68 ? -1.011 -0.171 -22.141 1 73.25 68 ALA A N 1
ATOM 553 C CA . ALA A 1 68 ? -0.708 -1.42 -22.844 1 73.25 68 ALA A CA 1
ATOM 554 C C . ALA A 1 68 ? -0.77 -2.607 -21.891 1 73.25 68 ALA A C 1
ATOM 556 O O . ALA A 1 68 ? -1.317 -3.658 -22.219 1 73.25 68 ALA A O 1
ATOM 557 N N . GLU A 1 69 ? -0.201 -2.369 -20.797 1 67.25 69 GLU A N 1
ATOM 558 C CA . GLU A 1 69 ? -0.251 -3.424 -19.797 1 67.25 69 GLU A CA 1
ATOM 559 C C . GLU A 1 69 ? -1.692 -3.785 -19.438 1 67.25 69 GLU A C 1
ATOM 561 O O . GLU A 1 69 ? -2.043 -4.965 -19.391 1 67.25 69 GLU A O 1
ATOM 566 N N . GLU A 1 70 ? -2.438 -2.809 -19.281 1 62.38 70 GLU A N 1
ATOM 567 C CA . GLU A 1 70 ? -3.855 -2.994 -18.984 1 62.38 70 GLU A CA 1
ATOM 568 C C . GLU A 1 70 ? -4.559 -3.752 -20.109 1 62.38 70 GLU A C 1
ATOM 570 O O . GLU A 1 70 ? -5.32 -4.688 -19.844 1 62.38 70 GLU A O 1
ATOM 575 N N . ILE A 1 71 ? -4.316 -3.32 -21.281 1 61.75 71 ILE A N 1
ATOM 576 C CA . ILE A 1 71 ? -4.969 -3.896 -22.453 1 61.75 71 ILE A CA 1
ATOM 577 C C . ILE A 1 71 ? -4.512 -5.34 -22.641 1 61.75 71 ILE A C 1
ATOM 579 O O . ILE A 1 71 ? -5.328 -6.23 -22.875 1 61.75 71 ILE A O 1
ATOM 583 N N . LEU A 1 72 ? -3.314 -5.535 -22.484 1 66.06 72 LEU A N 1
ATOM 584 C CA . LEU A 1 72 ? -2.785 -6.883 -22.688 1 66.06 72 LEU A CA 1
ATOM 585 C C . LEU A 1 72 ? -3.291 -7.832 -21.609 1 66.06 72 LEU A C 1
ATOM 587 O O . LEU A 1 72 ? -3.609 -8.984 -21.891 1 66.06 72 LEU A O 1
ATOM 591 N N . GLN A 1 73 ? -3.361 -7.285 -20.516 1 61.94 73 GLN A N 1
ATOM 592 C CA . GLN A 1 73 ? -3.912 -8.094 -19.438 1 61.94 73 GLN A CA 1
ATOM 593 C C . GLN A 1 73 ? -5.383 -8.406 -19.688 1 61.94 73 GLN A C 1
ATOM 595 O O . GLN A 1 73 ? -5.82 -9.547 -19.484 1 61.94 73 GLN A O 1
ATOM 600 N N . LEU A 1 74 ? -6.051 -7.398 -20.109 1 55.22 74 LEU A N 1
ATOM 601 C CA . LEU A 1 74 ? -7.469 -7.582 -20.406 1 55.22 74 LEU A CA 1
ATOM 602 C C . LEU A 1 74 ? -7.656 -8.586 -21.547 1 55.22 74 LEU A C 1
ATOM 604 O O . LEU A 1 74 ? -8.562 -9.414 -21.5 1 55.22 74 LEU A O 1
ATOM 608 N N . THR A 1 75 ? -6.898 -8.445 -22.562 1 55.56 75 THR A N 1
ATOM 609 C CA . THR A 1 75 ? -6.969 -9.367 -23.688 1 55.56 75 THR A CA 1
ATOM 610 C C . THR A 1 75 ? -6.668 -10.797 -23.234 1 55.56 75 THR A C 1
ATOM 612 O O . THR A 1 75 ? -7.371 -11.734 -23.609 1 55.56 75 THR A O 1
ATOM 615 N N . SER A 1 76 ? -5.676 -10.891 -22.484 1 57.75 76 SER A N 1
ATOM 616 C CA . SER A 1 76 ? -5.32 -12.211 -21.969 1 57.75 76 SER A CA 1
ATOM 617 C C . SER A 1 76 ? -6.453 -12.812 -21.156 1 57.75 76 SER A C 1
ATOM 619 O O . SER A 1 76 ? -6.77 -14 -21.297 1 57.75 76 SER A O 1
ATOM 621 N N . LYS A 1 77 ? -7.012 -12.023 -20.438 1 56.47 77 LYS A N 1
ATOM 622 C CA . LYS A 1 77 ? -8.125 -12.469 -19.609 1 56.47 77 LYS A CA 1
ATOM 623 C C . LYS A 1 77 ? -9.32 -12.883 -20.469 1 56.47 77 LYS A C 1
ATOM 625 O O . LYS A 1 77 ? -9.992 -13.875 -20.172 1 56.47 77 LYS A O 1
ATOM 630 N N . THR A 1 78 ? -9.516 -12.125 -21.453 1 50.94 78 THR A N 1
ATOM 631 C CA . THR A 1 78 ? -10.609 -12.422 -22.375 1 50.94 78 THR A CA 1
ATOM 632 C C . THR A 1 78 ? -10.375 -13.758 -23.078 1 50.94 78 THR A C 1
ATOM 634 O O . THR A 1 78 ? -11.297 -14.578 -23.188 1 50.94 78 THR A O 1
ATOM 637 N N . VAL A 1 79 ? -9.25 -13.93 -23.578 1 52.91 79 VAL A N 1
ATOM 638 C CA . VAL A 1 79 ? -8.906 -15.18 -24.25 1 52.91 79 VAL A CA 1
ATOM 639 C C . VAL A 1 79 ? -9.062 -16.344 -23.266 1 52.91 79 VAL A C 1
ATOM 641 O O . VAL A 1 79 ? -9.586 -17.391 -23.625 1 52.91 79 VAL A O 1
ATOM 644 N N . GLN A 1 80 ? -8.656 -16.109 -22.109 1 51.66 80 GLN A N 1
ATOM 645 C CA . GLN A 1 80 ? -8.727 -17.156 -21.094 1 51.66 80 GLN A CA 1
ATOM 646 C C . GLN A 1 80 ? -10.18 -17.562 -20.812 1 51.66 80 GLN A C 1
ATOM 648 O O . GLN A 1 80 ? -10.469 -18.734 -20.625 1 51.66 80 GLN A O 1
ATOM 653 N N . VAL A 1 81 ? -11.023 -16.688 -20.828 1 49.69 81 VAL A N 1
ATOM 654 C CA . VAL A 1 81 ? -12.438 -16.969 -20.641 1 49.69 81 VAL A CA 1
ATOM 655 C C . VAL A 1 81 ? -12.922 -17.953 -21.703 1 49.69 81 VAL A C 1
ATOM 657 O O . VAL A 1 81 ? -13.672 -18.891 -21.406 1 49.69 81 VAL A O 1
ATOM 660 N N . PHE A 1 82 ? -12.484 -17.75 -22.828 1 49.03 82 PHE A N 1
ATOM 661 C CA . PHE A 1 82 ? -12.906 -18.609 -23.922 1 49.03 82 PHE A CA 1
ATOM 662 C C . PHE A 1 82 ? -12.219 -19.969 -23.828 1 49.03 82 PHE A C 1
ATOM 664 O O . PHE A 1 82 ? -12.812 -21 -24.172 1 49.03 82 PHE A O 1
ATOM 671 N N . GLU A 1 83 ? -11.023 -20.016 -23.438 1 47.88 83 GLU A N 1
ATOM 672 C CA . GLU A 1 83 ? -10.297 -21.266 -23.312 1 47.88 83 GLU A CA 1
ATOM 673 C C . GLU A 1 83 ? -10.844 -22.109 -22.156 1 47.88 83 GLU A C 1
ATOM 675 O O . GLU A 1 83 ? -10.93 -23.344 -22.266 1 47.88 83 GLU A O 1
ATOM 680 N N . ASP A 1 84 ? -10.945 -21.484 -21.031 1 49.03 84 ASP A N 1
ATOM 681 C CA . ASP A 1 84 ? -11.477 -22.203 -19.875 1 49.03 84 ASP A CA 1
ATOM 682 C C . ASP A 1 84 ? -12.789 -22.906 -20.219 1 49.03 84 ASP A C 1
ATOM 684 O O . ASP A 1 84 ? -13.117 -23.938 -19.625 1 49.03 84 ASP A O 1
ATOM 688 N N . ARG A 1 85 ? -13.523 -22.344 -21.062 1 44.75 85 ARG A N 1
ATOM 689 C CA . ARG A 1 85 ? -14.719 -23.078 -21.484 1 44.75 85 ARG A CA 1
ATOM 690 C C . ARG A 1 85 ? -14.359 -24.438 -22.062 1 44.75 85 ARG A C 1
ATOM 692 O O . ARG A 1 85 ? -15.164 -25.359 -22.016 1 44.75 85 ARG A O 1
ATOM 699 N N . LYS A 1 86 ? -13.336 -24.484 -22.688 1 44.72 86 LYS A N 1
ATOM 700 C CA . LYS A 1 86 ? -13.086 -25.797 -23.297 1 44.72 86 LYS A CA 1
ATOM 701 C C . LYS A 1 86 ? -12.523 -26.781 -22.281 1 44.72 86 LYS A C 1
ATOM 703 O O . LYS A 1 86 ? -12.812 -27.969 -22.328 1 44.72 86 LYS A O 1
ATOM 708 N N . ASN A 1 87 ? -11.391 -26.406 -21.5 1 50.12 87 ASN A N 1
ATOM 709 C CA . ASN A 1 87 ? -10.719 -27.422 -20.703 1 50.12 87 ASN A CA 1
ATOM 710 C C . ASN A 1 87 ? -11.352 -27.562 -19.312 1 50.12 87 ASN A C 1
ATOM 712 O O . ASN A 1 87 ? -11.766 -26.562 -18.719 1 50.12 87 ASN A O 1
ATOM 716 N N . ALA A 1 88 ? -11.812 -28.703 -18.844 1 58.12 88 ALA A N 1
ATOM 717 C CA . ALA A 1 88 ? -12.508 -29.188 -17.656 1 58.12 88 ALA A CA 1
ATOM 718 C C . ALA A 1 88 ? -11.867 -28.656 -16.391 1 58.12 88 ALA A C 1
ATOM 720 O O . ALA A 1 88 ? -12.555 -28.406 -15.398 1 58.12 88 ALA A O 1
ATOM 721 N N . GLU A 1 89 ? -10.492 -28.406 -16.297 1 76.75 89 GLU A N 1
ATOM 722 C CA . GLU A 1 89 ? -9.891 -28.062 -15.016 1 76.75 89 GLU A CA 1
ATOM 723 C C . GLU A 1 89 ? -9.703 -26.562 -14.883 1 76.75 89 GLU A C 1
ATOM 725 O O . GLU A 1 89 ? -9.211 -25.906 -15.805 1 76.75 89 GLU A O 1
ATOM 730 N N . LEU A 1 90 ? -10.211 -25.984 -13.773 1 86.25 90 LEU A N 1
ATOM 731 C CA . LEU A 1 90 ? -10.109 -24.562 -13.469 1 86.25 90 LEU A CA 1
ATOM 732 C C . LEU A 1 90 ? -8.648 -24.109 -13.43 1 86.25 90 LEU A C 1
ATOM 734 O O . LEU A 1 90 ? -7.809 -24.781 -12.828 1 86.25 90 LEU A O 1
ATOM 738 N N . SER A 1 91 ? -8.281 -23.125 -14.266 1 88.12 91 SER A N 1
ATOM 739 C CA . SER A 1 91 ? -6.938 -22.562 -14.32 1 88.12 91 SER A CA 1
ATOM 740 C C . SER A 1 91 ? -6.973 -21.062 -14.594 1 88.12 91 SER A C 1
ATOM 742 O O . SER A 1 91 ? -8.047 -20.5 -14.781 1 88.12 91 SER A O 1
ATOM 744 N N . GLY A 1 92 ? -5.742 -20.422 -14.477 1 91.88 92 GLY A N 1
ATOM 745 C CA . GLY A 1 92 ? -5.637 -19 -14.781 1 91.88 92 GLY A CA 1
ATOM 746 C C . GLY A 1 92 ? -5.035 -18.188 -13.648 1 91.88 92 GLY A C 1
ATOM 747 O O . GLY A 1 92 ? -4.441 -18.75 -12.727 1 91.88 92 GLY A O 1
ATOM 748 N N . HIS A 1 93 ? -5.086 -16.875 -13.836 1 94.31 93 HIS A N 1
ATOM 749 C CA . HIS A 1 93 ? -4.492 -15.938 -12.883 1 94.31 93 HIS A CA 1
ATOM 750 C C . HIS A 1 93 ? -5.551 -15.039 -12.25 1 94.31 93 HIS A C 1
ATOM 752 O O . HIS A 1 93 ? -6.406 -14.492 -12.953 1 94.31 93 HIS A O 1
ATOM 758 N N . LEU A 1 94 ? -5.516 -14.977 -10.992 1 97.06 94 LEU A N 1
ATOM 759 C CA . LEU A 1 94 ? -6.453 -14.148 -10.234 1 97.06 94 LEU A CA 1
ATOM 760 C C . LEU A 1 94 ? -5.73 -13.008 -9.531 1 97.06 94 LEU A C 1
ATOM 762 O O . LEU A 1 94 ? -4.766 -13.234 -8.797 1 97.06 94 LEU A O 1
ATOM 766 N N . THR A 1 95 ? -6.148 -11.789 -9.797 1 97.81 95 THR A N 1
ATOM 767 C CA . THR A 1 95 ? -5.609 -10.633 -9.094 1 97.81 95 THR A CA 1
ATOM 768 C C . THR A 1 95 ? -6.621 -10.086 -8.086 1 97.81 95 THR A C 1
ATOM 770 O O . THR A 1 95 ? -7.727 -9.695 -8.469 1 97.81 95 THR A O 1
ATOM 773 N N . ILE A 1 96 ? -6.188 -10.031 -6.844 1 98.69 96 ILE A N 1
ATOM 774 C CA . ILE A 1 96 ? -7.031 -9.578 -5.746 1 98.69 96 ILE A CA 1
ATOM 775 C C . ILE A 1 96 ? -6.473 -8.273 -5.172 1 98.69 96 ILE A C 1
ATOM 777 O O . ILE A 1 96 ? -5.273 -8.172 -4.918 1 98.69 96 ILE A O 1
ATOM 781 N N . GLY A 1 97 ? -7.277 -7.246 -5.098 1 98.56 97 GLY A N 1
ATOM 782 C CA . GLY A 1 97 ? -6.961 -6.051 -4.328 1 98.56 97 GLY A CA 1
ATOM 783 C C . GLY A 1 97 ? -7.656 -6.008 -2.982 1 98.56 97 GLY A C 1
ATOM 784 O O . GLY A 1 97 ? -8.875 -6.199 -2.898 1 98.56 97 GLY A O 1
ATOM 785 N N . ALA A 1 98 ? -6.891 -5.75 -1.922 1 97.94 98 ALA A N 1
ATOM 786 C CA . ALA A 1 98 ? -7.52 -5.785 -0.604 1 97.94 98 ALA A CA 1
ATOM 787 C C . ALA A 1 98 ? -6.902 -4.746 0.325 1 97.94 98 ALA A C 1
ATOM 789 O O . ALA A 1 98 ? -5.691 -4.523 0.304 1 97.94 98 ALA A O 1
ATOM 790 N N . LEU A 1 99 ? -7.75 -4.141 1.073 1 95.69 99 LEU A N 1
ATOM 791 C CA . LEU A 1 99 ? -7.258 -3.352 2.197 1 95.69 99 LEU A CA 1
ATOM 792 C C . LEU A 1 99 ? -6.59 -4.242 3.238 1 95.69 99 LEU A C 1
ATOM 794 O O . LEU A 1 99 ? -6.957 -5.41 3.389 1 95.69 99 LEU A O 1
ATOM 798 N N . GLU A 1 100 ? -5.633 -3.707 3.895 1 93.69 100 GLU A N 1
ATOM 799 C CA . GLU A 1 100 ? -4.949 -4.426 4.965 1 93.69 100 GLU A CA 1
ATOM 800 C C . GLU A 1 100 ? -5.801 -4.48 6.227 1 93.69 100 GLU A C 1
ATOM 802 O O . GLU A 1 100 ? -6.109 -3.443 6.82 1 93.69 100 GLU A O 1
ATOM 807 N N . GLY A 1 101 ? -6.219 -5.688 6.57 1 92 101 GLY A N 1
ATOM 808 C CA . GLY A 1 101 ? -7.082 -5.816 7.734 1 92 101 GLY A CA 1
ATOM 809 C C . GLY A 1 101 ? -7.582 -7.23 7.953 1 92 101 GLY A C 1
ATOM 810 O O . GLY A 1 101 ? -6.875 -8.195 7.656 1 92 101 GLY A O 1
ATOM 811 N N . TRP A 1 102 ? -8.7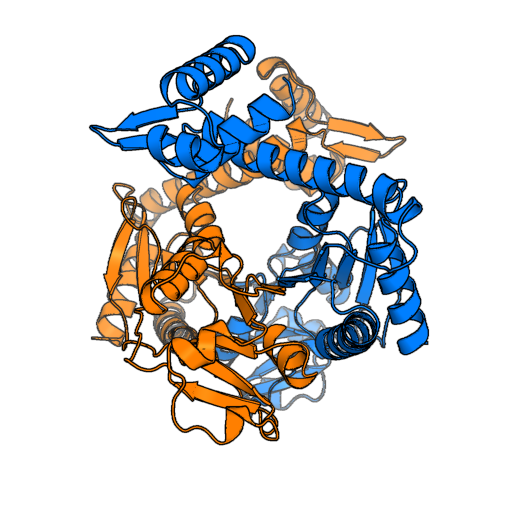5 -7.328 8.477 1 90.38 102 TRP A N 1
ATOM 812 C CA . TRP A 1 102 ? -9.297 -8.586 8.992 1 90.38 102 TRP A CA 1
ATOM 813 C C . TRP A 1 102 ? -9.586 -9.555 7.848 1 90.38 102 TRP A C 1
ATOM 815 O O . TRP A 1 102 ? -9.617 -10.773 8.055 1 90.38 102 TRP A O 1
ATOM 825 N N . THR A 1 103 ? -9.734 -9.086 6.676 1 92.62 103 THR A N 1
ATOM 826 C CA . THR A 1 103 ? -10.156 -9.953 5.582 1 92.62 103 THR A CA 1
ATOM 827 C C . THR A 1 103 ? -9 -10.812 5.086 1 92.62 103 THR A C 1
ATOM 829 O O . THR A 1 103 ? -9.211 -11.773 4.344 1 92.62 103 THR A O 1
ATOM 832 N N . THR A 1 104 ? -7.836 -10.547 5.488 1 93.62 104 THR A N 1
ATOM 833 C CA . THR A 1 104 ? -6.645 -11.188 4.949 1 93.62 104 THR A CA 1
ATOM 834 C C . THR A 1 104 ? -6.68 -12.695 5.207 1 93.62 104 THR A C 1
ATOM 836 O O . THR A 1 104 ? -6.406 -13.492 4.305 1 93.62 104 THR A O 1
ATOM 839 N N . SER A 1 105 ? -7.062 -13.102 6.383 1 93.38 105 SER A N 1
ATOM 840 C CA . SER A 1 105 ? -7.082 -14.516 6.738 1 93.38 105 SER A CA 1
ATOM 841 C C . SER A 1 105 ? -8.133 -15.273 5.93 1 93.38 105 SER A C 1
ATOM 843 O O . SER A 1 105 ? -7.891 -16.406 5.496 1 93.38 105 SER A O 1
ATOM 845 N N . SER A 1 106 ? -9.258 -14.656 5.773 1 95.81 106 SER A N 1
ATOM 846 C CA . SER A 1 106 ? -10.32 -15.32 5.016 1 95.81 106 SER A CA 1
ATOM 847 C C . SER A 1 106 ? -9.953 -15.422 3.537 1 95.81 106 SER A C 1
ATOM 849 O O . SER A 1 106 ? -10.289 -16.406 2.875 1 95.81 106 SER A O 1
ATOM 851 N N . ILE A 1 107 ? -9.32 -14.438 2.994 1 97.5 107 ILE A N 1
ATOM 852 C CA . ILE A 1 107 ? -8.836 -14.492 1.619 1 97.5 107 ILE A CA 1
ATOM 853 C C . ILE A 1 107 ? -7.855 -15.656 1.462 1 97.5 107 ILE A C 1
ATOM 855 O O . ILE A 1 107 ? -7.98 -16.453 0.532 1 97.5 107 ILE A O 1
ATOM 859 N N . ALA A 1 108 ? -6.934 -15.766 2.395 1 97.5 108 ALA A N 1
ATOM 860 C CA . ALA A 1 108 ? -5.91 -16.812 2.35 1 97.5 108 ALA A CA 1
ATOM 861 C C . ALA A 1 108 ? -6.543 -18.203 2.404 1 97.5 108 ALA A C 1
ATOM 863 O O . ALA A 1 108 ? -6.145 -19.094 1.661 1 97.5 108 ALA A O 1
ATOM 864 N N . LYS A 1 109 ? -7.496 -18.328 3.23 1 96.88 109 LYS A N 1
ATOM 865 C CA . LYS A 1 109 ? -8.18 -19.609 3.367 1 96.88 109 LYS A CA 1
ATOM 866 C C . LYS A 1 109 ? -8.867 -20.016 2.064 1 96.88 109 LYS A C 1
ATOM 868 O O . LYS A 1 109 ? -8.773 -21.156 1.638 1 96.88 109 LYS A O 1
ATOM 873 N N . THR A 1 110 ? -9.539 -19.062 1.525 1 97.75 110 THR A N 1
ATOM 874 C CA . THR A 1 110 ? -10.219 -19.328 0.266 1 97.75 110 THR A CA 1
ATOM 875 C C . THR A 1 110 ? -9.219 -19.688 -0.829 1 97.75 110 THR A C 1
ATOM 877 O O . THR A 1 110 ? -9.438 -20.641 -1.589 1 97.75 110 THR A O 1
ATOM 880 N N . LEU A 1 111 ? -8.156 -18.969 -0.926 1 97.94 111 LEU A N 1
ATOM 881 C CA . LEU A 1 111 ? -7.129 -19.219 -1.926 1 97.94 111 LEU A CA 1
ATOM 882 C C . LEU A 1 111 ? -6.496 -20.594 -1.709 1 97.94 111 LEU A C 1
ATOM 884 O O . LEU A 1 111 ? -6.184 -21.297 -2.672 1 97.94 111 LEU A O 1
ATOM 888 N N . GLN A 1 112 ? -6.281 -20.906 -0.452 1 97.25 112 GLN A N 1
ATOM 889 C CA . GLN A 1 112 ? -5.734 -22.219 -0.122 1 97.25 112 GLN A CA 1
ATOM 890 C C . GLN A 1 112 ? -6.613 -23.328 -0.681 1 97.25 112 GLN A C 1
ATOM 892 O O . GLN A 1 112 ? -6.109 -24.266 -1.306 1 97.25 112 GLN A O 1
ATOM 897 N N . ARG A 1 113 ? -7.855 -23.219 -0.47 1 95.69 113 ARG A N 1
ATOM 898 C CA . ARG A 1 113 ? -8.797 -24.234 -0.946 1 95.69 113 ARG A CA 1
ATOM 899 C C . ARG A 1 113 ? -8.766 -24.328 -2.467 1 95.69 113 ARG A C 1
ATOM 901 O O . ARG A 1 113 ? -8.727 -25.438 -3.02 1 95.69 113 ARG A O 1
ATOM 908 N N . LEU A 1 114 ? -8.789 -23.25 -3.117 1 95.38 114 LEU A N 1
ATOM 909 C CA . LEU A 1 114 ? -8.836 -23.234 -4.574 1 95.38 114 LEU A CA 1
ATOM 910 C C . LEU A 1 114 ? -7.539 -23.781 -5.168 1 95.38 114 LEU A C 1
ATOM 912 O O . LEU A 1 114 ? -7.566 -24.578 -6.109 1 95.38 114 LEU A O 1
ATOM 916 N N . THR A 1 115 ? -6.43 -23.344 -4.629 1 95.38 115 THR A N 1
ATOM 917 C CA . THR A 1 115 ? -5.148 -23.734 -5.207 1 95.38 115 THR A CA 1
ATOM 918 C C . THR A 1 115 ? -4.84 -25.203 -4.91 1 95.38 115 THR A C 1
ATOM 920 O O . THR A 1 115 ? -4.133 -25.859 -5.676 1 95.38 115 THR A O 1
ATOM 923 N N . ASN A 1 116 ? -5.289 -25.734 -3.771 1 93.38 116 ASN A N 1
ATOM 924 C CA . ASN A 1 116 ? -5.168 -27.172 -3.494 1 93.38 116 ASN A CA 1
ATOM 925 C C . ASN A 1 116 ? -5.953 -28 -4.504 1 93.38 116 ASN A C 1
ATOM 927 O O . ASN A 1 116 ? -5.477 -29.047 -4.957 1 93.38 116 ASN A O 1
ATOM 931 N N . LYS A 1 117 ? -7.113 -27.5 -4.77 1 91.69 117 LYS A N 1
ATOM 932 C CA . LYS A 1 117 ? -7.992 -28.203 -5.699 1 91.69 117 LYS A CA 1
ATOM 933 C C . LYS A 1 117 ? -7.523 -28.016 -7.141 1 91.69 117 LYS A C 1
ATOM 935 O O . LYS A 1 117 ? -7.652 -28.938 -7.957 1 91.69 117 LYS A O 1
ATOM 940 N N . TYR A 1 118 ? -7.031 -26.859 -7.465 1 92.69 118 TYR A N 1
ATOM 941 C CA . TYR A 1 118 ? -6.586 -26.5 -8.812 1 92.69 118 TYR A CA 1
ATOM 942 C C . TYR A 1 118 ? -5.172 -25.938 -8.781 1 92.69 118 TYR A C 1
ATOM 944 O O . TYR A 1 118 ? -4.984 -24.719 -8.828 1 92.69 118 TYR A O 1
ATOM 952 N N . PRO A 1 119 ? -4.168 -26.719 -8.867 1 91.56 119 PRO A N 1
ATOM 953 C CA . PRO A 1 119 ? -2.779 -26.312 -8.633 1 91.56 119 PRO A CA 1
ATOM 954 C C . PRO A 1 119 ? -2.242 -25.391 -9.734 1 91.56 119 PRO A C 1
ATOM 956 O O . PRO A 1 119 ? -1.179 -24.781 -9.57 1 91.56 119 PRO A O 1
ATOM 959 N N . SER A 1 120 ? -2.955 -25.312 -10.812 1 91.81 120 SER A N 1
ATOM 960 C CA . SER A 1 120 ? -2.475 -24.5 -11.93 1 91.81 120 SER A CA 1
ATOM 961 C C . SER A 1 120 ? -2.877 -23.031 -11.758 1 91.81 120 SER A C 1
ATOM 963 O O . SER A 1 120 ? -2.441 -22.172 -12.523 1 91.81 120 SER A O 1
ATOM 965 N N . ILE A 1 121 ? -3.619 -22.734 -10.734 1 94.75 121 ILE A N 1
ATOM 966 C CA . ILE A 1 121 ? -4.039 -21.359 -10.461 1 94.75 121 ILE A CA 1
ATOM 967 C C . ILE A 1 121 ? -2.85 -20.547 -9.953 1 94.75 121 ILE A C 1
ATOM 969 O O . ILE A 1 121 ? -2.064 -21.031 -9.133 1 94.75 121 ILE A O 1
ATOM 973 N N . THR A 1 122 ? -2.693 -19.359 -10.492 1 96.56 122 THR A N 1
ATOM 974 C CA . THR A 1 122 ? -1.746 -18.375 -9.977 1 96.56 122 THR A CA 1
ATOM 975 C C . THR A 1 122 ? -2.475 -17.141 -9.469 1 96.56 122 THR A C 1
ATOM 977 O O . THR A 1 122 ? -3.646 -16.922 -9.781 1 96.56 122 THR A O 1
ATOM 980 N N . LEU A 1 123 ? -1.741 -16.359 -8.641 1 97.75 123 LEU A N 1
ATOM 981 C CA . LEU A 1 123 ? -2.459 -15.258 -8.023 1 97.75 123 LEU A CA 1
ATOM 982 C C . LEU A 1 123 ? -1.539 -14.055 -7.824 1 97.75 123 LEU A C 1
ATOM 984 O O . LEU A 1 123 ? -0.315 -14.203 -7.797 1 97.75 123 LEU A O 1
ATOM 988 N N . THR A 1 124 ? -2.135 -12.883 -7.77 1 97.81 124 THR A N 1
ATOM 989 C CA . THR A 1 124 ? -1.537 -11.648 -7.266 1 97.81 124 THR A CA 1
ATOM 990 C C . THR A 1 124 ? -2.436 -11.008 -6.215 1 97.81 124 THR A C 1
ATOM 992 O O . THR A 1 124 ? -3.648 -10.898 -6.41 1 97.81 124 THR A O 1
ATOM 995 N N . ILE A 1 125 ? -1.839 -10.68 -5.109 1 98.38 125 ILE A N 1
ATOM 996 C CA . ILE A 1 125 ? -2.584 -9.945 -4.09 1 98.38 125 ILE A CA 1
ATOM 997 C C . ILE A 1 125 ? -1.952 -8.57 -3.879 1 98.38 125 ILE A C 1
ATOM 999 O O . ILE A 1 125 ? -0.752 -8.469 -3.617 1 98.38 125 ILE A O 1
ATOM 1003 N N . LEU A 1 126 ? -2.766 -7.562 -3.996 1 97.75 126 LEU A N 1
ATOM 1004 C CA . LEU A 1 126 ? -2.293 -6.188 -3.906 1 97.75 126 LEU A CA 1
ATOM 1005 C C . LEU A 1 126 ? -2.912 -5.477 -2.709 1 97.75 126 LEU A C 1
ATOM 1007 O O . LEU A 1 126 ? -4.133 -5.477 -2.545 1 97.75 126 LEU A O 1
ATOM 1011 N N . SER A 1 127 ? -2.027 -4.891 -1.957 1 97.75 127 SER A N 1
ATOM 1012 C CA . SER A 1 127 ? -2.486 -4 -0.897 1 97.75 127 SER A CA 1
ATOM 1013 C C . SER A 1 127 ? -2.826 -2.617 -1.444 1 97.75 127 SER A C 1
ATOM 1015 O O . SER A 1 127 ? -2.115 -2.094 -2.305 1 97.75 127 SER A O 1
ATOM 1017 N N . GLY A 1 128 ? -3.906 -2.094 -0.939 1 96.62 128 GLY A N 1
ATOM 1018 C CA . GLY A 1 128 ? -4.316 -0.747 -1.304 1 96.62 128 GLY A CA 1
ATOM 1019 C C . GLY A 1 128 ? -5.539 -0.27 -0.541 1 96.62 128 GLY A C 1
ATOM 1020 O O . GLY A 1 128 ? -6.254 -1.072 0.066 1 96.62 128 GLY A O 1
ATOM 1021 N N . ASN A 1 129 ? -5.691 1.004 -0.543 1 95.5 129 ASN A N 1
ATOM 1022 C CA . ASN A 1 129 ? -6.949 1.526 -0.02 1 95.5 129 ASN A CA 1
ATOM 1023 C C . ASN A 1 129 ? -8.055 1.479 -1.069 1 95.5 129 ASN A C 1
ATOM 1025 O O . ASN A 1 129 ? -7.84 1.008 -2.188 1 95.5 129 ASN A O 1
ATOM 1029 N N . ALA A 1 130 ? -9.219 1.917 -0.682 1 95.69 130 ALA A N 1
ATOM 1030 C CA . ALA A 1 130 ? -10.383 1.771 -1.548 1 95.69 130 ALA A CA 1
ATOM 1031 C C . ALA A 1 130 ? -10.172 2.492 -2.875 1 95.69 130 ALA A C 1
ATOM 1033 O O . ALA A 1 130 ? -10.492 1.956 -3.939 1 95.69 130 ALA A O 1
ATOM 1034 N N . ASP A 1 131 ? -9.594 3.65 -2.855 1 90.88 131 ASP A N 1
ATOM 1035 C CA . ASP A 1 131 ? -9.398 4.43 -4.074 1 90.88 131 ASP A CA 1
ATOM 1036 C C . ASP A 1 131 ? -8.43 3.729 -5.023 1 90.88 131 ASP A C 1
ATOM 1038 O O . ASP A 1 131 ? -8.688 3.643 -6.227 1 90.88 131 ASP A O 1
ATOM 1042 N N . ASP A 1 132 ? -7.371 3.268 -4.48 1 91.19 132 ASP A N 1
ATOM 1043 C CA . ASP A 1 132 ? -6.367 2.555 -5.266 1 91.19 132 ASP A CA 1
ATOM 1044 C C . ASP A 1 132 ? -6.953 1.289 -5.887 1 91.19 132 ASP A C 1
ATOM 1046 O O . ASP A 1 132 ? -6.777 1.037 -7.082 1 91.19 132 ASP A O 1
ATOM 1050 N N . ILE A 1 133 ? -7.629 0.561 -5.105 1 96.25 133 ILE A N 1
ATOM 1051 C CA . ILE A 1 133 ? -8.164 -0.725 -5.539 1 96.25 133 ILE A CA 1
ATOM 1052 C C . ILE A 1 133 ? -9.266 -0.503 -6.57 1 96.25 133 ILE A C 1
ATOM 1054 O O . ILE A 1 133 ? -9.328 -1.2 -7.586 1 96.25 133 ILE A O 1
ATOM 1058 N N . LYS A 1 134 ? -10.125 0.448 -6.309 1 93.88 134 LYS A N 1
ATOM 1059 C CA . LYS A 1 134 ? -11.18 0.748 -7.266 1 93.88 134 LYS A CA 1
ATOM 1060 C C . LYS A 1 134 ? -10.602 1.163 -8.617 1 93.88 134 LYS A C 1
ATOM 1062 O O . LYS A 1 134 ? -11.086 0.733 -9.664 1 93.88 134 LYS A O 1
ATOM 1067 N N . TRP A 1 135 ? -9.586 2.004 -8.539 1 87.38 135 TRP A N 1
ATOM 1068 C CA . TRP A 1 135 ? -8.922 2.398 -9.781 1 87.38 135 TRP A CA 1
ATOM 1069 C C . TRP A 1 135 ? -8.398 1.179 -10.523 1 87.38 135 TRP A C 1
ATOM 1071 O O . TRP A 1 135 ? -8.531 1.084 -11.75 1 87.38 135 TRP A O 1
ATOM 1081 N N . LYS A 1 136 ? -7.852 0.256 -9.867 1 89.88 136 LYS A N 1
ATOM 1082 C CA . LYS A 1 136 ? -7.289 -0.948 -10.469 1 89.88 136 LYS A CA 1
ATOM 1083 C C . LYS A 1 136 ? -8.391 -1.852 -11.023 1 89.88 136 LYS A C 1
ATOM 1085 O O . LYS A 1 136 ? -8.219 -2.488 -12.062 1 89.88 136 LYS A O 1
ATOM 1090 N N . ILE A 1 137 ? -9.5 -1.944 -10.32 1 91.38 137 ILE A N 1
ATOM 1091 C CA . ILE A 1 137 ? -10.641 -2.691 -10.836 1 91.38 137 ILE A CA 1
ATOM 1092 C C . ILE A 1 137 ? -11.141 -2.047 -12.133 1 91.38 137 ILE A C 1
ATOM 1094 O O . ILE A 1 137 ? -11.344 -2.732 -13.133 1 91.38 137 ILE A O 1
ATOM 1098 N N . ASP A 1 138 ? -11.266 -0.765 -12.055 1 84 138 ASP A N 1
ATOM 1099 C CA . ASP A 1 138 ? -11.812 -0.021 -13.188 1 84 138 ASP A CA 1
ATOM 1100 C C . ASP A 1 138 ? -10.945 -0.19 -14.43 1 84 138 ASP A C 1
ATOM 1102 O O . ASP A 1 138 ? -11.445 -0.169 -15.555 1 84 138 ASP A O 1
ATOM 1106 N N . ASN A 1 139 ? -9.703 -0.395 -14.148 1 77.69 139 ASN A N 1
ATOM 1107 C CA . ASN A 1 139 ? -8.766 -0.476 -15.266 1 77.69 139 ASN A CA 1
ATOM 1108 C C . ASN A 1 139 ? -8.383 -1.921 -15.57 1 77.69 139 ASN A C 1
ATOM 1110 O O . ASN A 1 139 ? -7.418 -2.172 -16.297 1 77.69 139 ASN A O 1
ATOM 1114 N N . GLY A 1 140 ? -8.992 -2.83 -14.984 1 82.56 140 GLY A N 1
ATOM 1115 C CA . GLY A 1 140 ? -8.812 -4.238 -15.297 1 82.56 140 GLY A CA 1
ATOM 1116 C C . GLY A 1 140 ? -7.562 -4.836 -14.68 1 82.56 140 GLY A C 1
ATOM 1117 O O . GLY A 1 140 ? -7.105 -5.898 -15.094 1 82.56 140 GLY A O 1
ATOM 1118 N N . LEU A 1 141 ? -7.047 -4.172 -13.711 1 87.06 141 LEU A N 1
ATOM 1119 C CA . LEU A 1 141 ? -5.797 -4.598 -13.086 1 87.06 141 LEU A CA 1
ATOM 1120 C C . LEU A 1 141 ? -6.07 -5.449 -11.852 1 87.06 141 LEU A C 1
ATOM 1122 O O . LEU A 1 141 ? -5.168 -6.113 -11.344 1 87.06 141 LEU A O 1
ATOM 1126 N N . VAL A 1 142 ? -7.262 -5.414 -11.43 1 94.06 142 VAL A N 1
ATOM 1127 C CA . VAL A 1 142 ? -7.746 -6.203 -10.297 1 94.06 142 VAL A CA 1
ATOM 1128 C C . VAL A 1 142 ? -9.078 -6.859 -10.664 1 94.06 142 VAL A C 1
ATOM 1130 O O . VAL A 1 142 ? -9.961 -6.211 -11.219 1 94.06 142 VAL A O 1
ATOM 1133 N N . ASP A 1 143 ? -9.141 -8.141 -10.391 1 95.75 143 ASP A N 1
ATOM 1134 C CA . ASP A 1 143 ? -10.352 -8.891 -10.727 1 95.75 143 ASP A CA 1
ATOM 1135 C C . ASP A 1 143 ? -11.422 -8.719 -9.656 1 95.75 143 ASP A C 1
ATOM 1137 O O . ASP A 1 143 ? -12.609 -8.625 -9.969 1 95.75 143 ASP A O 1
ATOM 1141 N N . VAL A 1 144 ? -11.008 -8.758 -8.414 1 98 144 VAL A N 1
ATOM 1142 C CA . VAL A 1 144 ? -11.906 -8.641 -7.27 1 98 144 VAL A CA 1
ATOM 1143 C C . VAL A 1 144 ? -11.25 -7.797 -6.18 1 98 144 VAL A C 1
ATOM 1145 O O . VAL A 1 144 ? -10.047 -7.902 -5.938 1 98 144 VAL A O 1
ATOM 1148 N N . GLY A 1 145 ? -12.07 -6.945 -5.598 1 98.5 145 GLY A N 1
ATOM 1149 C CA . GLY A 1 145 ? -11.547 -6.047 -4.578 1 98.5 145 GLY A CA 1
ATOM 1150 C C . GLY A 1 145 ? -12.242 -6.211 -3.234 1 98.5 145 GLY A C 1
ATOM 1151 O O . GLY A 1 145 ? -13.445 -6.449 -3.176 1 98.5 145 GLY A O 1
ATOM 1152 N N . PHE A 1 146 ? -11.484 -6.16 -2.199 1 98.06 146 PHE A N 1
ATOM 1153 C CA . PHE A 1 146 ? -11.977 -6.051 -0.832 1 98.06 146 PHE A CA 1
ATOM 1154 C C . PHE A 1 146 ? -11.82 -4.625 -0.312 1 98.06 146 PHE A C 1
ATOM 1156 O O . PHE A 1 146 ? -10.703 -4.176 -0.052 1 98.06 146 PHE A O 1
ATOM 1163 N N . LEU A 1 147 ? -12.93 -3.957 -0.129 1 97.25 147 LEU A N 1
ATOM 1164 C CA . LEU A 1 147 ? -12.953 -2.541 0.216 1 97.25 147 LEU A CA 1
ATOM 1165 C C . LEU A 1 147 ? -13.57 -2.328 1.595 1 97.25 147 LEU A C 1
ATOM 1167 O O . LEU A 1 147 ? -14.266 -3.205 2.111 1 97.25 147 LEU A O 1
ATOM 1171 N N . LEU A 1 148 ? -13.234 -1.272 2.117 1 96.12 148 LEU A N 1
ATOM 1172 C CA . LEU A 1 148 ? -13.852 -0.828 3.363 1 96.12 148 LEU A CA 1
ATOM 1173 C C . LEU A 1 148 ? -14.68 0.433 3.141 1 96.12 148 LEU A C 1
ATOM 1175 O O . LEU A 1 148 ? -14.227 1.371 2.482 1 96.12 148 LEU A O 1
ATOM 1179 N N . GLU A 1 149 ? -15.852 0.396 3.639 1 94.5 149 GLU A N 1
ATOM 1180 C CA . GLU A 1 149 ? -16.688 1.594 3.596 1 94.5 149 GLU A CA 1
ATOM 1181 C C . GLU A 1 149 ? -16.125 2.691 4.492 1 94.5 149 GLU A C 1
ATOM 1183 O O . GLU A 1 149 ? -15.43 2.408 5.469 1 94.5 149 GLU A O 1
ATOM 1188 N N . PRO A 1 150 ? -16.406 4.004 4.211 1 94.62 150 PRO A N 1
ATOM 1189 C CA . PRO A 1 150 ? -17.234 4.539 3.119 1 94.62 150 PRO A CA 1
ATOM 1190 C C . PRO A 1 150 ? -16.484 4.574 1.786 1 94.62 150 PRO A C 1
ATOM 1192 O O . PRO A 1 150 ? -15.32 4.973 1.735 1 94.62 150 PRO A O 1
ATOM 1195 N N . THR A 1 151 ? -17.125 4.164 0.779 1 93.38 151 THR A N 1
ATOM 1196 C CA . THR A 1 151 ? -16.625 4.23 -0.589 1 93.38 151 THR A CA 1
ATOM 1197 C C . THR A 1 151 ? -17.75 4.035 -1.591 1 93.38 151 THR A C 1
ATOM 1199 O O . THR A 1 151 ? -18.703 3.283 -1.332 1 93.38 151 THR A O 1
ATOM 1202 N N . SER A 1 152 ? -17.625 4.715 -2.689 1 91.06 152 SER A N 1
ATOM 1203 C CA . SER A 1 152 ? -18.625 4.539 -3.74 1 91.06 152 SER A CA 1
ATOM 1204 C C . SER A 1 152 ? -18.484 3.184 -4.426 1 91.06 152 SER A C 1
ATOM 1206 O O . SER A 1 152 ? -17.359 2.762 -4.738 1 91.06 152 SER A O 1
ATOM 1208 N N . THR A 1 153 ? -19.609 2.529 -4.609 1 93.5 153 THR A N 1
ATOM 1209 C CA . THR A 1 153 ? -19.547 1.195 -5.195 1 93.5 153 THR A CA 1
ATOM 1210 C C . THR A 1 153 ? -20.547 1.066 -6.348 1 93.5 153 THR A C 1
ATOM 1212 O O . THR A 1 153 ? -20.938 -0.042 -6.707 1 93.5 153 THR A O 1
ATOM 1215 N N . GLU A 1 154 ? -20.938 2.096 -6.922 1 91.12 154 GLU A N 1
ATOM 1216 C CA . GLU A 1 154 ? -22 2.1 -7.93 1 91.12 154 GLU A CA 1
ATOM 1217 C C . GLU A 1 154 ? -21.578 1.311 -9.164 1 91.12 154 GLU A C 1
ATOM 1219 O O . GLU A 1 154 ? -22.422 0.719 -9.844 1 91.12 154 GLU A O 1
ATOM 1224 N N . LYS A 1 155 ? -20.359 1.261 -9.43 1 92.25 155 LYS A N 1
ATOM 1225 C CA . LYS A 1 155 ? -19.844 0.625 -10.641 1 92.25 155 LYS A CA 1
ATOM 1226 C C . LYS A 1 155 ? -19.578 -0.859 -10.406 1 92.25 155 LYS A C 1
ATOM 1228 O O . LYS A 1 155 ? -19.156 -1.571 -11.328 1 92.25 155 LYS A O 1
ATOM 1233 N N . TYR A 1 156 ? -19.875 -1.267 -9.203 1 97.38 156 TYR A N 1
ATOM 1234 C CA . TYR A 1 156 ? -19.453 -2.615 -8.844 1 97.38 156 TYR A CA 1
ATOM 1235 C C . TYR A 1 156 ? -20.625 -3.445 -8.359 1 97.38 156 TYR A C 1
ATOM 1237 O O . TYR A 1 156 ? -21.609 -2.898 -7.852 1 97.38 156 TYR A O 1
ATOM 1245 N N . ASN A 1 157 ? -20.562 -4.793 -8.664 1 96.81 157 ASN A N 1
ATOM 1246 C CA . ASN A 1 157 ? -21.266 -5.715 -7.781 1 96.81 157 ASN A CA 1
ATOM 1247 C C . ASN A 1 157 ? -20.609 -5.801 -6.41 1 96.81 157 ASN A C 1
ATOM 1249 O O . ASN A 1 157 ? -19.375 -5.801 -6.305 1 96.81 157 ASN A O 1
ATOM 1253 N N . VAL A 1 158 ? -21.469 -5.82 -5.422 1 97 158 VAL A N 1
ATOM 1254 C CA . VAL A 1 158 ? -20.891 -5.797 -4.082 1 97 158 VAL A CA 1
ATOM 1255 C C . VAL A 1 158 ? -21.594 -6.82 -3.195 1 97 158 VAL A C 1
ATOM 1257 O O . VAL A 1 158 ? -22.797 -7.074 -3.365 1 97 158 VAL A O 1
ATOM 1260 N N . GLU A 1 159 ? -20.844 -7.449 -2.324 1 96.44 159 GLU A N 1
ATOM 1261 C CA . GLU A 1 159 ? -21.328 -8.281 -1.224 1 96.44 159 GLU A CA 1
ATOM 1262 C C . GLU A 1 159 ? -20.75 -7.82 0.11 1 96.44 159 GLU A C 1
ATOM 1264 O O . GLU A 1 159 ? -19.531 -7.68 0.245 1 96.44 159 GLU A O 1
ATOM 1269 N N . LYS A 1 160 ? -21.625 -7.551 1.027 1 94.06 160 LYS A N 1
ATOM 1270 C CA . LYS A 1 160 ? -21.125 -7.227 2.363 1 94.06 160 LYS A CA 1
ATOM 1271 C C . LYS A 1 160 ? -20.516 -8.445 3.037 1 94.06 160 LYS A C 1
ATOM 1273 O O . LYS A 1 160 ? -21.047 -9.555 2.934 1 94.06 160 LYS A O 1
ATOM 1278 N N . ILE A 1 161 ? -19.375 -8.188 3.596 1 92.31 161 ILE A N 1
ATOM 1279 C CA . ILE A 1 161 ? -18.688 -9.344 4.16 1 92.31 161 ILE A CA 1
ATOM 1280 C C . ILE A 1 161 ? -18.234 -9.031 5.586 1 92.31 161 ILE A C 1
ATOM 1282 O O . ILE A 1 161 ? -17.953 -7.875 5.914 1 92.31 161 ILE A O 1
ATOM 1286 N N . GLY A 1 162 ? -18.172 -10.086 6.438 1 85.56 162 GLY A N 1
ATOM 1287 C CA . GLY A 1 162 ? -17.641 -9.992 7.785 1 85.56 162 GLY A CA 1
ATOM 1288 C C . GLY A 1 162 ? -18.531 -9.227 8.734 1 85.56 162 GLY A C 1
ATOM 1289 O O . GLY A 1 162 ? -19.75 -9.164 8.539 1 85.56 162 GLY A O 1
ATOM 1290 N N . PHE A 1 163 ? -17.859 -8.82 9.82 1 85.56 163 PHE A N 1
ATOM 1291 C CA . PHE A 1 163 ? -18.562 -8.078 10.867 1 85.56 163 PHE A CA 1
ATOM 1292 C C . PHE A 1 163 ? -18.172 -6.605 10.836 1 85.56 163 PHE A C 1
ATOM 1294 O O . PHE A 1 163 ? -17.062 -6.262 10.398 1 85.56 163 PHE A O 1
ATOM 1301 N N . PRO A 1 164 ? -19.125 -5.824 11.242 1 93.81 164 PRO A N 1
ATOM 1302 C CA . PRO A 1 164 ? -18.781 -4.402 11.328 1 93.81 164 PRO A CA 1
ATOM 1303 C C . PRO A 1 164 ? -17.594 -4.137 12.242 1 93.81 164 PRO A C 1
ATOM 1305 O O . PRO A 1 164 ? -17.453 -4.777 13.281 1 93.81 164 PRO A O 1
ATOM 1308 N N . GLU A 1 165 ? -16.797 -3.27 11.758 1 95.31 165 GLU A N 1
ATOM 1309 C CA . GLU A 1 165 ? -15.656 -2.811 12.547 1 95.31 165 GLU A CA 1
ATOM 1310 C C . GLU A 1 165 ? -15.938 -1.456 13.188 1 95.31 165 GLU A C 1
ATOM 1312 O O . GLU A 1 165 ? -16.578 -0.596 12.578 1 95.31 165 GLU A O 1
ATOM 1317 N N . ARG A 1 166 ? -15.414 -1.305 14.391 1 97.19 166 ARG A N 1
ATOM 1318 C CA . ARG A 1 166 ? -15.531 -0.004 15.039 1 97.19 166 ARG A CA 1
ATOM 1319 C C . ARG A 1 166 ? -14.375 0.911 14.648 1 97.19 166 ARG A C 1
ATOM 1321 O O . ARG A 1 166 ? -13.242 0.453 14.484 1 97.19 166 ARG A O 1
ATOM 1328 N N . TRP A 1 167 ? -14.758 2.135 14.484 1 97.94 167 TRP A N 1
ATOM 1329 C CA . TRP A 1 167 ? -13.719 3.156 14.398 1 97.94 167 TRP A CA 1
ATOM 1330 C C . TRP A 1 167 ? -13.188 3.51 15.781 1 97.94 167 TRP A C 1
ATOM 1332 O O . TRP A 1 167 ? -13.961 3.643 16.734 1 97.94 167 TRP A O 1
ATOM 1342 N N . MET A 1 168 ? -11.883 3.656 15.844 1 97.5 168 MET A N 1
ATOM 1343 C CA . MET A 1 168 ? -11.188 3.869 17.109 1 97.5 168 MET A CA 1
ATOM 1344 C C . MET A 1 168 ? -10.219 5.047 17 1 97.5 168 MET A C 1
ATOM 1346 O O . MET A 1 168 ? -9.781 5.402 15.906 1 97.5 168 MET A O 1
ATOM 1350 N N . MET A 1 169 ? -9.984 5.609 18.109 1 98.19 169 MET A N 1
ATOM 1351 C CA . MET A 1 169 ? -8.859 6.531 18.25 1 98.19 169 MET A CA 1
ATOM 1352 C C . MET A 1 169 ? -7.676 5.848 18.922 1 98.19 169 MET A C 1
ATOM 1354 O O . MET A 1 169 ? -7.82 5.277 20.016 1 98.19 169 MET A O 1
ATOM 1358 N N . LEU A 1 170 ? -6.566 5.867 18.281 1 97.38 170 LEU A N 1
ATOM 1359 C CA . LEU A 1 170 ? -5.344 5.258 18.781 1 97.38 170 LEU A CA 1
ATOM 1360 C C . LEU A 1 170 ? -4.426 6.309 19.406 1 97.38 170 LEU A C 1
ATOM 1362 O O . LEU A 1 170 ? -4.098 7.309 18.766 1 97.38 170 LEU A O 1
ATOM 1366 N N . THR A 1 171 ? -4.047 6.07 20.641 1 97.62 171 THR A N 1
ATOM 1367 C CA . THR A 1 171 ? -3.225 7.027 21.375 1 97.62 171 THR A CA 1
ATOM 1368 C C . THR A 1 171 ? -2.152 6.309 22.188 1 97.62 171 THR A C 1
ATOM 1370 O O . THR A 1 171 ? -2.18 5.082 22.312 1 97.62 171 THR A O 1
ATOM 1373 N N . GLN A 1 172 ? -1.142 7.086 22.625 1 97.62 172 GLN A N 1
ATOM 1374 C CA . GLN A 1 172 ? -0.163 6.527 23.547 1 97.62 172 GLN A CA 1
ATOM 1375 C C . GLN A 1 172 ? -0.83 6.066 24.844 1 97.62 172 GLN A C 1
ATOM 1377 O O . GLN A 1 172 ? -1.733 6.734 25.344 1 97.62 172 GLN A O 1
ATOM 1382 N N . SER A 1 173 ? -0.354 4.934 25.344 1 96.75 173 SER A N 1
ATOM 1383 C CA . SER A 1 173 ? -0.987 4.324 26.5 1 96.75 173 SER A CA 1
ATOM 1384 C C . SER A 1 173 ? -0.823 5.203 27.734 1 96.75 173 SER A C 1
ATOM 1386 O O . SER A 1 173 ? -1.593 5.086 28.703 1 96.75 173 SER A O 1
ATOM 1388 N N . ASP A 1 174 ? 0.116 6.086 27.703 1 95.56 174 ASP A N 1
ATOM 1389 C CA . ASP A 1 174 ? 0.377 6.93 28.875 1 95.56 174 ASP A CA 1
ATOM 1390 C C . ASP A 1 174 ? -0.182 8.336 28.656 1 95.56 174 ASP A C 1
ATOM 1392 O O . ASP A 1 174 ? 0.061 9.234 29.469 1 95.56 174 ASP A O 1
ATOM 1396 N N . SER A 1 175 ? -0.921 8.562 27.641 1 96.12 175 SER A N 1
ATOM 1397 C CA . SER A 1 175 ? -1.515 9.867 27.375 1 96.12 175 SER A CA 1
ATOM 1398 C C . SER A 1 175 ? -2.756 10.094 28.234 1 96.12 175 SER A C 1
ATOM 1400 O O . SER A 1 175 ? -3.312 9.148 28.797 1 96.12 175 SER A O 1
ATOM 1402 N N . GLU A 1 176 ? -3.186 11.312 28.391 1 95.44 176 GLU A N 1
ATOM 1403 C CA . GLU A 1 176 ? -4.418 11.656 29.094 1 95.44 176 GLU A CA 1
ATOM 1404 C C . GLU A 1 176 ? -5.633 11.023 28.422 1 95.44 176 GLU A C 1
ATOM 1406 O O . GLU A 1 176 ? -6.566 10.586 29.094 1 95.44 176 GLU A O 1
ATOM 1411 N N . LEU A 1 177 ? -5.59 11.031 27.156 1 97 177 LEU A N 1
ATOM 1412 C CA . LEU A 1 177 ? -6.691 10.453 26.391 1 97 177 LEU A CA 1
ATOM 1413 C C . LEU A 1 177 ? -6.887 8.984 26.734 1 97 177 LEU A C 1
ATOM 1415 O O . LEU A 1 177 ? -8.016 8.477 26.719 1 97 177 LEU A O 1
ATOM 1419 N N . ALA A 1 178 ? -5.793 8.305 27.031 1 97.12 178 ALA A N 1
ATOM 1420 C CA . ALA A 1 178 ? -5.809 6.863 27.281 1 97.12 178 ALA A CA 1
ATOM 1421 C C . ALA A 1 178 ? -6.602 6.535 28.547 1 97.12 178 ALA A C 1
ATOM 1423 O O . ALA A 1 178 ? -6.953 5.379 28.781 1 97.12 178 ALA A O 1
ATOM 1424 N N . GLU A 1 179 ? -6.879 7.438 29.312 1 97.31 179 GLU A N 1
ATOM 1425 C CA . GLU A 1 179 ? -7.645 7.238 30.531 1 97.31 179 GLU A CA 1
ATOM 1426 C C . GLU A 1 179 ? -9.141 7.125 30.234 1 97.31 179 GLU A C 1
ATOM 1428 O O . GLU A 1 179 ? -9.914 6.691 31.094 1 97.31 179 GLU A O 1
ATOM 1433 N N . LEU A 1 180 ? -9.477 7.523 29.078 1 97.62 180 LEU A N 1
ATOM 1434 C CA . LEU A 1 180 ? -10.891 7.508 28.719 1 97.62 180 LEU A CA 1
ATOM 1435 C C . LEU A 1 180 ? -11.312 6.125 28.234 1 97.62 180 LEU A C 1
ATOM 1437 O O . LEU A 1 180 ? -10.508 5.398 27.641 1 97.62 180 LEU A O 1
ATOM 1441 N N . ASP A 1 181 ? -12.57 5.824 28.438 1 97.38 181 ASP A N 1
ATOM 1442 C CA . ASP A 1 181 ? -13.141 4.582 27.922 1 97.38 181 ASP A CA 1
ATOM 1443 C C . ASP A 1 181 ? -13.695 4.773 26.516 1 97.38 181 ASP A C 1
ATOM 1445 O O . ASP A 1 181 ? -13.82 3.812 25.75 1 97.38 181 ASP A O 1
ATOM 1449 N N . GLU A 1 182 ? -14.047 5.969 26.266 1 98.31 182 GLU A N 1
ATOM 1450 C CA . GLU A 1 182 ? -14.609 6.328 24.969 1 98.31 182 GLU A CA 1
ATOM 1451 C C . GLU A 1 182 ? -14.266 7.766 24.594 1 98.31 182 GLU A C 1
ATOM 1453 O O . GLU A 1 182 ? -14.008 8.594 25.469 1 98.31 182 GLU A O 1
ATOM 1458 N N . VAL A 1 183 ? -14.258 8.039 23.344 1 98.62 183 VAL A N 1
ATOM 1459 C CA . VAL A 1 183 ? -13.977 9.383 22.844 1 98.62 183 VAL A CA 1
ATOM 1460 C C . VAL A 1 183 ? -15.242 9.992 22.25 1 98.62 183 VAL A C 1
ATOM 1462 O O . VAL A 1 183 ? -15.789 9.469 21.266 1 98.62 183 VAL A O 1
ATOM 1465 N N . SER A 1 184 ? -15.68 11.062 22.766 1 98.62 184 SER A N 1
ATOM 1466 C CA . SER A 1 184 ? -16.828 11.797 22.25 1 98.62 184 SER A CA 1
ATOM 1467 C C . SER A 1 184 ? -16.422 12.781 21.156 1 98.62 184 SER A C 1
ATOM 1469 O O . SER A 1 184 ? -15.234 13.102 21.031 1 98.62 184 SER A O 1
ATOM 1471 N N . PRO A 1 185 ? -17.406 13.242 20.375 1 98.5 185 PRO A N 1
ATOM 1472 C CA . PRO A 1 185 ? -17.094 14.258 19.375 1 98.5 185 PRO A CA 1
ATOM 1473 C C . PRO A 1 185 ? -16.422 15.484 19.969 1 98.5 185 PRO A C 1
ATOM 1475 O O . PRO A 1 185 ? -15.508 16.047 19.344 1 98.5 185 PRO A O 1
ATOM 1478 N N . GLU A 1 186 ? -16.812 15.93 21.109 1 98.12 186 GLU A N 1
ATOM 1479 C CA . GLU A 1 186 ? -16.25 17.109 21.766 1 98.12 186 GLU A CA 1
ATOM 1480 C C . GLU A 1 186 ? -14.758 16.906 22.062 1 98.12 186 GLU A C 1
ATOM 1482 O O . GLU A 1 186 ? -13.953 17.812 21.875 1 98.12 186 GLU A O 1
ATOM 1487 N N . ILE A 1 187 ? -14.469 15.805 22.547 1 98.25 187 ILE A N 1
ATOM 1488 C CA . ILE A 1 187 ? -13.078 15.469 22.859 1 98.25 187 ILE A CA 1
ATOM 1489 C C . ILE A 1 187 ? -12.289 15.297 21.562 1 98.25 187 ILE A C 1
ATOM 1491 O O . ILE A 1 187 ? -11.164 15.789 21.438 1 98.25 187 ILE A O 1
ATOM 1495 N N . PHE A 1 188 ? -12.922 14.633 20.594 1 98.56 188 PHE A N 1
ATOM 1496 C CA . PHE A 1 188 ? -12.305 14.32 19.312 1 98.56 188 PHE A CA 1
ATOM 1497 C C . PHE A 1 188 ? -11.836 15.594 18.609 1 98.56 188 PHE A C 1
ATOM 1499 O O . PHE A 1 188 ? -10.711 15.656 18.109 1 98.56 188 PHE A O 1
ATOM 1506 N N . LYS A 1 189 ? -12.648 16.562 18.609 1 98.19 189 LYS A N 1
ATOM 1507 C CA . LYS A 1 189 ? -12.414 17.797 17.875 1 98.19 189 LYS A CA 1
ATOM 1508 C C . LYS A 1 189 ? -11.25 18.594 18.453 1 98.19 189 LYS A C 1
ATOM 1510 O O . LYS A 1 189 ? -10.703 19.484 17.812 1 98.19 189 LYS A O 1
ATOM 1515 N N . LYS A 1 190 ? -10.805 18.234 19.609 1 97.44 190 LYS A N 1
ATOM 1516 C CA . LYS A 1 190 ? -9.734 18.969 20.281 1 97.44 190 LYS A CA 1
ATOM 1517 C C . LYS A 1 190 ? -8.391 18.281 20.078 1 97.44 190 LYS A C 1
ATOM 1519 O O . LYS A 1 190 ? -7.352 18.812 20.484 1 97.44 190 LYS A O 1
ATOM 1524 N N . GLN A 1 191 ? -8.398 17.172 19.422 1 97.94 191 GLN A N 1
ATOM 1525 C CA . GLN A 1 191 ? -7.172 16.406 19.266 1 97.94 191 GLN A CA 1
ATOM 1526 C C . GLN A 1 191 ? -6.441 16.781 17.984 1 97.94 191 GLN A C 1
ATOM 1528 O O . GLN A 1 191 ? -7.051 17.297 17.047 1 97.94 191 GLN A O 1
ATOM 1533 N N . ARG A 1 192 ? -5.117 16.562 17.984 1 97.75 192 ARG A N 1
ATOM 1534 C CA . ARG A 1 192 ? -4.32 16.531 16.766 1 97.75 192 ARG A CA 1
ATOM 1535 C C . ARG A 1 192 ? -4.426 15.18 16.078 1 97.75 192 ARG A C 1
ATOM 1537 O O . ARG A 1 192 ? -3.955 14.172 16.609 1 97.75 192 ARG A O 1
ATOM 1544 N N . ILE A 1 193 ? -4.895 15.188 14.812 1 98.38 193 ILE A N 1
ATOM 1545 C CA . ILE A 1 193 ? -5.445 13.953 14.273 1 98.38 193 ILE A CA 1
ATOM 1546 C C . ILE A 1 193 ? -4.582 13.461 13.117 1 98.38 193 ILE A C 1
ATOM 1548 O O . ILE A 1 193 ? -4.176 14.258 12.258 1 98.38 193 ILE A O 1
ATOM 1552 N N . LEU A 1 194 ? -4.254 12.242 13.172 1 98.56 194 LEU A N 1
ATOM 1553 C CA . LEU A 1 194 ? -3.756 11.477 12.031 1 98.56 194 LEU A CA 1
ATOM 1554 C C . LEU A 1 194 ? -4.863 10.609 11.438 1 98.56 194 LEU A C 1
ATOM 1556 O O . LEU A 1 194 ? -5.422 9.75 12.117 1 98.56 194 LEU A O 1
ATOM 1560 N N . ILE A 1 195 ? -5.195 10.805 10.148 1 98.38 195 ILE A N 1
ATOM 1561 C CA . ILE A 1 195 ? -6.34 10.109 9.562 1 98.38 195 ILE A CA 1
ATOM 1562 C C . ILE A 1 195 ? -6.062 9.812 8.086 1 98.38 195 ILE A C 1
ATOM 1564 O O . ILE A 1 195 ? -5.207 10.453 7.469 1 98.38 195 ILE A O 1
ATOM 1568 N N . SER A 1 196 ? -6.723 8.852 7.562 1 97.69 196 SER A N 1
ATOM 1569 C CA . SER A 1 196 ? -6.594 8.477 6.156 1 97.69 196 SER A CA 1
ATOM 1570 C C . SER A 1 196 ? -6.664 9.703 5.25 1 97.69 196 SER A C 1
ATOM 1572 O O . SER A 1 196 ? -7.441 10.625 5.504 1 97.69 196 SER A O 1
ATOM 1574 N N . GLU A 1 197 ? -5.926 9.609 4.141 1 93.69 197 GLU A N 1
ATOM 1575 C CA . GLU A 1 197 ? -5.945 10.688 3.166 1 93.69 197 GLU A CA 1
ATOM 1576 C C . GLU A 1 197 ? -7.25 10.695 2.369 1 93.69 197 GLU A C 1
ATOM 1578 O O . GLU A 1 197 ? -7.551 11.656 1.667 1 93.69 197 GLU A O 1
ATOM 1583 N N . ARG A 1 198 ? -8.023 9.695 2.488 1 93 198 ARG A N 1
ATOM 1584 C CA . ARG A 1 198 ? -9.234 9.578 1.691 1 93 198 ARG A CA 1
ATOM 1585 C C . ARG A 1 198 ? -10.281 10.602 2.139 1 93 198 ARG A C 1
ATOM 1587 O O . ARG A 1 198 ? -10.727 10.578 3.285 1 93 198 ARG A O 1
ATOM 1594 N N . PRO A 1 199 ? -10.727 11.367 1.192 1 91.06 199 PRO A N 1
ATOM 1595 C CA . PRO A 1 199 ? -11.695 12.398 1.565 1 91.06 199 PRO A CA 1
ATOM 1596 C C . PRO A 1 199 ? -12.992 11.805 2.121 1 91.06 199 PRO A C 1
ATOM 1598 O O . PRO A 1 199 ? -13.609 12.391 3.018 1 91.06 199 PRO A O 1
ATOM 1601 N N . GLU A 1 200 ? -13.422 10.68 1.582 1 91.94 200 GLU A N 1
ATOM 1602 C CA . GLU A 1 200 ? -14.656 10.047 2.047 1 91.94 200 GLU A CA 1
ATOM 1603 C C . GLU A 1 200 ? -14.555 9.672 3.521 1 91.94 200 GLU A C 1
ATOM 1605 O O . GLU A 1 200 ? -15.539 9.773 4.262 1 91.94 200 GLU A O 1
ATOM 1610 N N . VAL A 1 201 ? -13.414 9.289 3.895 1 96.75 201 VAL A N 1
ATOM 1611 C CA . VAL A 1 201 ? -13.203 8.906 5.285 1 96.75 201 VAL A CA 1
ATOM 1612 C C . VAL A 1 201 ? -13.188 10.148 6.168 1 96.75 201 VAL A C 1
ATOM 1614 O O . VAL A 1 201 ? -13.805 10.164 7.242 1 96.75 201 VAL A O 1
ATOM 1617 N N . ARG A 1 202 ? -12.484 11.172 5.719 1 95.94 202 ARG A N 1
ATOM 1618 C CA . ARG A 1 202 ? -12.406 12.414 6.477 1 95.94 202 ARG A CA 1
ATOM 1619 C C . ARG A 1 202 ? -13.781 13.047 6.648 1 95.94 202 ARG A C 1
ATOM 1621 O O . ARG A 1 202 ? -14.141 13.492 7.742 1 95.94 202 ARG A O 1
ATOM 1628 N N . GLN A 1 203 ? -14.547 13.039 5.566 1 95.44 203 GLN A N 1
ATOM 1629 C CA . GLN A 1 203 ? -15.906 13.562 5.633 1 95.44 203 GLN A CA 1
ATOM 1630 C C . GLN A 1 203 ? -16.781 12.719 6.566 1 95.44 203 GLN A C 1
ATOM 1632 O O . GLN A 1 203 ? -17.547 13.258 7.359 1 95.44 203 GLN A O 1
ATOM 1637 N N . PHE A 1 204 ? -16.688 11.461 6.457 1 97.12 204 PHE A N 1
ATOM 1638 C CA . PHE A 1 204 ? -17.438 10.516 7.266 1 97.12 204 PHE A CA 1
ATOM 1639 C C . PHE A 1 204 ? -17.219 10.766 8.75 1 97.12 204 PHE A C 1
ATOM 1641 O O . PHE A 1 204 ? -18.172 10.812 9.531 1 97.12 204 PHE A O 1
ATOM 1648 N N . ILE A 1 205 ? -15.977 10.969 9.141 1 98.31 205 ILE A N 1
ATOM 1649 C CA . ILE A 1 205 ? -15.609 11.188 10.539 1 98.31 205 ILE A CA 1
ATOM 1650 C C . ILE A 1 205 ? -16.047 12.578 10.977 1 98.31 205 ILE A C 1
ATOM 1652 O O . ILE A 1 205 ? -16.5 12.766 12.102 1 98.31 205 ILE A O 1
ATOM 1656 N N . ALA A 1 206 ? -15.859 13.547 10.102 1 98.12 206 ALA A N 1
ATOM 1657 C CA . ALA A 1 206 ? -16.312 14.898 10.414 1 98.12 206 ALA A CA 1
ATOM 1658 C C . ALA A 1 206 ? -17.828 14.922 10.648 1 98.12 206 ALA A C 1
ATOM 1660 O O . ALA A 1 206 ? -18.312 15.578 11.578 1 98.12 206 ALA A O 1
ATOM 1661 N N . ASP A 1 207 ? -18.578 14.195 9.789 1 98.12 207 ASP A N 1
ATOM 1662 C CA . ASP A 1 207 ? -20.031 14.086 9.961 1 98.12 207 ASP A CA 1
ATOM 1663 C C . ASP A 1 207 ? -20.375 13.508 11.328 1 98.12 207 ASP A C 1
ATOM 1665 O O . ASP A 1 207 ? -21.281 14.016 12.008 1 98.12 207 ASP A O 1
ATOM 1669 N N . TRP A 1 208 ? -19.688 12.523 11.672 1 98.19 208 TRP A N 1
ATOM 1670 C CA . TRP A 1 208 ? -19.906 11.914 12.984 1 98.19 208 TRP A CA 1
ATOM 1671 C C . TRP A 1 208 ? -19.641 12.922 14.102 1 98.19 208 TRP A C 1
ATOM 1673 O O . TRP A 1 208 ? -20.359 12.961 15.094 1 98.19 208 TRP A O 1
ATOM 1683 N N . ALA A 1 209 ? -18.609 13.711 13.914 1 98.38 209 ALA A N 1
ATOM 1684 C CA . ALA A 1 209 ? -18.203 14.672 14.938 1 98.38 209 ALA A CA 1
ATOM 1685 C C . ALA A 1 209 ? -19.094 15.906 14.914 1 98.38 209 ALA A C 1
ATOM 1687 O O . ALA A 1 209 ? -18.969 16.781 15.773 1 98.38 209 ALA A O 1
ATOM 1688 N N . GLY A 1 210 ? -19.906 16 13.977 1 97.94 210 GLY A N 1
ATOM 1689 C CA . GLY A 1 210 ? -20.828 17.125 13.875 1 97.94 210 GLY A CA 1
ATOM 1690 C C . GLY A 1 210 ? -20.156 18.422 13.469 1 97.94 210 GLY A C 1
ATOM 1691 O O . GLY A 1 210 ? -20.484 19.484 14 1 97.94 210 GLY A O 1
ATOM 1692 N N . CYS A 1 211 ? -19.234 18.312 12.57 1 97.69 211 CYS A N 1
ATOM 1693 C CA . CYS A 1 211 ? -18.5 19.484 12.141 1 97.69 211 CYS A CA 1
ATOM 1694 C C . CYS A 1 211 ? -18.047 19.359 10.688 1 97.69 211 CYS A C 1
ATOM 1696 O O . CYS A 1 211 ? -18.422 18.406 10.008 1 97.69 211 CYS A O 1
ATOM 1698 N N . GLN A 1 212 ? -17.328 20.328 10.273 1 97 212 GLN A N 1
ATOM 1699 C CA . GLN A 1 212 ? -16.688 20.266 8.969 1 97 212 GLN A CA 1
ATOM 1700 C C . GLN A 1 212 ? -15.281 19.688 9.07 1 97 212 GLN A C 1
ATOM 1702 O O . GLN A 1 212 ? -14.648 19.766 10.125 1 97 212 GLN A O 1
ATOM 1707 N N . VAL A 1 213 ? -14.883 19.094 7.992 1 95.81 213 VAL A N 1
ATOM 1708 C CA . VAL A 1 213 ? -13.531 18.547 7.977 1 95.81 213 VAL A CA 1
ATOM 1709 C C . VAL A 1 213 ? -12.523 19.641 8.336 1 95.81 213 VAL A C 1
ATOM 1711 O O . VAL A 1 213 ? -11.555 19.375 9.047 1 95.81 213 VAL A O 1
ATOM 1714 N N . SER A 1 214 ? -12.766 20.844 7.895 1 93 214 SER A N 1
ATOM 1715 C CA . SER A 1 214 ? -11.875 21.969 8.117 1 93 214 SER A CA 1
ATOM 1716 C C . SER A 1 214 ? -11.797 22.344 9.602 1 93 214 SER A C 1
ATOM 1718 O O . SER A 1 214 ? -10.891 23.062 10.023 1 93 214 SER A O 1
ATOM 1720 N N . ASP A 1 215 ? -12.734 21.922 10.344 1 96.81 215 ASP A N 1
ATOM 1721 C CA . ASP A 1 215 ? -12.766 22.219 11.773 1 96.81 215 ASP A CA 1
ATOM 1722 C C . ASP A 1 215 ? -11.82 21.297 12.547 1 96.81 215 ASP A C 1
ATOM 1724 O O . ASP A 1 215 ? -11.5 21.562 13.711 1 96.81 215 ASP A O 1
ATOM 1728 N N . LEU A 1 216 ? -11.477 20.219 11.93 1 97.94 216 LEU A N 1
ATOM 1729 C CA . LEU A 1 216 ? -10.602 19.25 12.578 1 97.94 216 LEU A CA 1
ATOM 1730 C C . LEU A 1 216 ? -9.133 19.656 12.43 1 97.94 216 LEU A C 1
ATOM 1732 O O . LEU A 1 216 ? -8.734 20.172 11.383 1 97.94 216 LEU A O 1
ATOM 1736 N N . GLU A 1 217 ? -8.375 19.422 13.445 1 97.56 217 GLU A N 1
ATOM 1737 C CA . GLU A 1 217 ? -6.938 19.641 13.344 1 97.56 217 GLU A CA 1
ATOM 1738 C C . GLU A 1 217 ? -6.23 18.406 12.789 1 97.56 217 GLU A C 1
ATOM 1740 O O . GLU A 1 217 ? -5.613 17.656 13.539 1 97.56 217 GLU A O 1
ATOM 1745 N N . ILE A 1 218 ? -6.301 18.297 11.547 1 97.56 218 ILE A N 1
ATOM 1746 C CA . ILE A 1 218 ? -5.656 17.172 10.875 1 97.56 218 ILE A CA 1
ATOM 1747 C C . ILE A 1 218 ? -4.195 17.516 10.594 1 97.56 218 ILE A C 1
ATOM 1749 O O . ILE A 1 218 ? -3.898 18.391 9.781 1 97.56 218 ILE A O 1
ATOM 1753 N N . ILE A 1 219 ? -3.297 16.781 11.203 1 97.56 219 ILE A N 1
ATOM 1754 C CA . ILE A 1 219 ? -1.881 17.109 11.086 1 97.56 219 ILE A CA 1
ATOM 1755 C C . ILE A 1 219 ? -1.18 16.094 10.195 1 97.56 219 ILE A C 1
ATOM 1757 O O . ILE A 1 219 ? -0.005 16.25 9.859 1 97.56 219 ILE A O 1
ATOM 1761 N N . GLY A 1 220 ? -1.962 15.023 9.82 1 97.44 220 GLY A N 1
ATOM 1762 C CA . GLY A 1 220 ? -1.317 14.016 8.984 1 97.44 220 GLY A CA 1
ATOM 1763 C C . GLY A 1 220 ? -2.301 13.086 8.305 1 97.44 220 GLY A C 1
ATOM 1764 O O . GLY A 1 220 ? -3.428 12.914 8.781 1 97.44 220 GLY A O 1
ATOM 1765 N N . GLY A 1 221 ? -1.83 12.531 7.176 1 97.75 221 GLY A N 1
ATOM 1766 C CA . GLY A 1 221 ? -2.584 11.555 6.402 1 97.75 221 GLY A CA 1
ATOM 1767 C C . GLY A 1 221 ? -1.778 10.312 6.055 1 97.75 221 GLY A C 1
ATOM 1768 O O . GLY A 1 221 ? -0.561 10.289 6.242 1 97.75 221 GLY A O 1
ATOM 1769 N N . PHE A 1 222 ? -2.514 9.312 5.645 1 97.88 222 PHE A N 1
ATOM 1770 C CA . PHE A 1 222 ? -1.888 8.062 5.234 1 97.88 222 PHE A CA 1
ATOM 1771 C C . PHE A 1 222 ? -2.791 7.293 4.281 1 97.88 222 PHE A C 1
ATOM 1773 O O . PHE A 1 222 ? -3.998 7.539 4.227 1 97.88 222 PHE A O 1
ATOM 1780 N N . ASN A 1 223 ? -2.143 6.383 3.504 1 96.62 223 ASN A N 1
ATOM 1781 C CA . ASN A 1 223 ? -2.945 5.539 2.625 1 96.62 223 ASN A CA 1
ATOM 1782 C C . ASN A 1 223 ? -3.201 4.168 3.244 1 96.62 223 ASN A C 1
ATOM 1784 O O . ASN A 1 223 ? -4.285 3.602 3.082 1 96.62 223 ASN A O 1
ATOM 1788 N N . LEU A 1 224 ? -2.211 3.652 3.928 1 96.25 224 LEU A N 1
ATOM 1789 C CA . LEU A 1 224 ? -2.311 2.385 4.641 1 96.25 224 LEU A CA 1
ATOM 1790 C C . LEU A 1 224 ? -1.778 2.52 6.066 1 96.25 224 LEU A C 1
ATOM 1792 O O . LEU A 1 224 ? -1.035 3.455 6.367 1 96.25 224 LEU A O 1
ATOM 1796 N N . GLY A 1 225 ? -2.135 1.606 6.887 1 93.19 225 GLY A N 1
ATOM 1797 C CA . GLY A 1 225 ? -1.967 1.802 8.32 1 93.19 225 GLY A CA 1
ATOM 1798 C C . GLY A 1 225 ? -0.589 1.408 8.82 1 93.19 225 GLY A C 1
ATOM 1799 O O . GLY A 1 225 ? -0.231 1.697 9.961 1 93.19 225 GLY A O 1
ATOM 1800 N N . PHE A 1 226 ? 0.248 0.908 7.988 1 92.25 226 PHE A N 1
ATOM 1801 C CA . PHE A 1 226 ? 1.478 0.278 8.453 1 92.25 226 PHE A CA 1
ATOM 1802 C C . PHE A 1 226 ? 2.336 1.271 9.227 1 92.25 226 PHE A C 1
ATOM 1804 O O . PHE A 1 226 ? 2.787 0.978 10.336 1 92.25 226 PHE A O 1
ATOM 1811 N N . HIS A 1 227 ? 2.549 2.412 8.711 1 94.44 227 HIS A N 1
ATOM 1812 C CA . HIS A 1 227 ? 3.463 3.389 9.297 1 94.44 227 HIS A CA 1
ATOM 1813 C C . HIS A 1 227 ? 2.803 4.141 10.445 1 94.44 227 HIS A C 1
ATOM 1815 O O . HIS A 1 227 ? 3.49 4.758 11.266 1 94.44 227 HIS A O 1
ATOM 1821 N N . LEU A 1 228 ? 1.568 4.102 10.461 1 94.5 228 LEU A N 1
ATOM 1822 C CA . LEU A 1 228 ? 0.787 4.93 11.375 1 94.5 228 LEU A CA 1
ATOM 1823 C C . LEU A 1 228 ? 1.079 4.574 12.828 1 94.5 228 LEU A C 1
ATOM 1825 O O . LEU A 1 228 ? 1.102 5.449 13.695 1 94.5 228 LEU A O 1
ATOM 1829 N N . PHE A 1 229 ? 1.354 3.414 13.117 1 92.38 229 PHE A N 1
ATOM 1830 C CA . PHE A 1 229 ? 1.496 2.945 14.484 1 92.38 229 PHE A CA 1
ATOM 1831 C C . PHE A 1 229 ? 2.771 3.494 15.117 1 92.38 229 PHE A C 1
ATOM 1833 O O . PHE A 1 229 ? 2.762 3.932 16.266 1 92.38 229 PHE A O 1
ATOM 1840 N N . GLU A 1 230 ? 3.822 3.414 14.328 1 93.94 230 GLU A N 1
ATOM 1841 C CA . GLU A 1 230 ? 5.059 3.99 14.844 1 93.94 230 GLU A CA 1
ATOM 1842 C C . GLU A 1 230 ? 4.938 5.504 15.016 1 93.94 230 GLU A C 1
ATOM 1844 O O . GLU A 1 230 ? 5.527 6.082 15.93 1 93.94 230 GLU A O 1
ATOM 1849 N N . ILE A 1 231 ? 4.168 6.102 14.133 1 96.5 231 ILE A N 1
ATOM 1850 C CA . ILE A 1 231 ? 3.971 7.543 14.211 1 96.5 231 ILE A CA 1
ATOM 1851 C C . ILE A 1 231 ? 3.146 7.891 15.445 1 96.5 231 ILE A C 1
ATOM 1853 O O . ILE A 1 231 ? 3.475 8.828 16.172 1 96.5 231 ILE A O 1
ATOM 1857 N N . ALA A 1 232 ? 2.119 7.137 15.711 1 96.06 232 ALA A N 1
ATOM 1858 C CA . ALA A 1 232 ? 1.309 7.32 16.906 1 96.06 232 ALA A CA 1
ATOM 1859 C C . ALA A 1 232 ? 2.125 7.047 18.172 1 96.06 232 ALA A C 1
ATOM 1861 O O . ALA A 1 232 ? 2.014 7.773 19.156 1 96.06 232 ALA A O 1
ATOM 1862 N N . ARG A 1 233 ? 2.93 6.047 18.109 1 95.31 233 ARG A N 1
ATOM 1863 C CA . ARG A 1 233 ? 3.783 5.688 19.234 1 95.31 233 ARG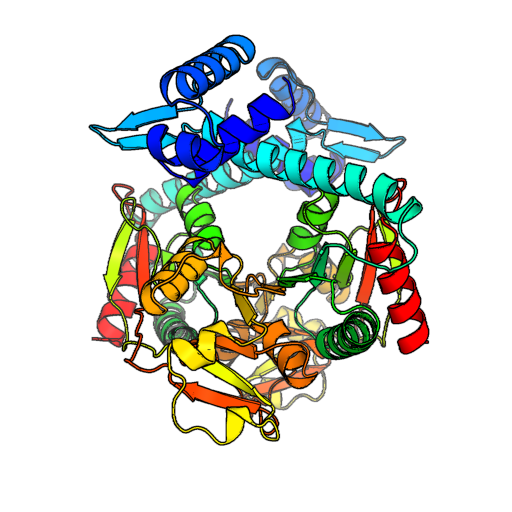 A CA 1
ATOM 1864 C C . ARG A 1 233 ? 4.738 6.824 19.594 1 95.31 233 ARG A C 1
ATOM 1866 O O . ARG A 1 233 ? 5.051 7.043 20.766 1 95.31 233 ARG A O 1
ATOM 1873 N N . ALA A 1 234 ? 5.164 7.496 18.578 1 95.69 234 ALA A N 1
ATOM 1874 C CA . ALA A 1 234 ? 6.086 8.617 18.75 1 95.69 234 ALA A CA 1
ATOM 1875 C C . ALA A 1 234 ? 5.367 9.828 19.344 1 95.69 234 ALA A C 1
ATOM 1877 O O . ALA A 1 234 ? 6 10.828 19.688 1 95.69 234 ALA A O 1
ATOM 1878 N N . GLY A 1 235 ? 4.059 9.75 19.422 1 95.69 235 GLY A N 1
ATOM 1879 C CA . GLY A 1 235 ? 3.291 10.805 20.062 1 95.69 235 GLY A CA 1
ATOM 1880 C C . GLY A 1 235 ? 3.055 12.008 19.172 1 95.69 235 GLY A C 1
ATOM 1881 O O . GLY A 1 235 ? 2.834 13.117 19.641 1 95.69 235 GLY A O 1
ATOM 1882 N N . ILE A 1 236 ? 3.102 11.828 17.906 1 97.06 236 ILE A N 1
ATOM 1883 C CA . ILE A 1 236 ? 2.984 12.93 16.953 1 97.06 236 ILE A CA 1
ATOM 1884 C C . ILE A 1 236 ? 1.531 13.391 16.875 1 97.06 236 ILE A C 1
ATOM 1886 O O . ILE A 1 236 ? 1.26 14.578 16.703 1 97.06 236 ILE A O 1
ATOM 1890 N N . GLY A 1 237 ? 0.658 12.484 16.922 1 97.69 237 GLY A N 1
ATOM 1891 C CA . GLY A 1 237 ? -0.774 12.734 16.859 1 97.69 237 GLY A CA 1
ATOM 1892 C C . GLY A 1 237 ? -1.607 11.523 17.25 1 97.69 237 GLY A C 1
ATOM 1893 O O . GLY A 1 237 ? -1.067 10.438 17.484 1 97.69 237 GLY A O 1
ATOM 1894 N N . GLU A 1 238 ? -2.924 11.781 17.344 1 98.25 238 GLU A N 1
ATOM 1895 C CA . GLU A 1 238 ? -3.885 10.719 17.609 1 98.25 238 GLU A CA 1
ATOM 1896 C C . GLU A 1 238 ? -4.422 10.125 16.297 1 98.25 238 GLU A C 1
ATOM 1898 O O . GLU A 1 238 ? -5 10.836 15.477 1 98.25 238 GLU A O 1
ATOM 1903 N N . ALA A 1 239 ? -4.277 8.844 16.219 1 98.19 239 ALA A N 1
ATOM 1904 C CA . ALA A 1 239 ? -4.613 8.203 14.953 1 98.19 239 ALA A CA 1
ATOM 1905 C C . ALA A 1 239 ? -6.051 7.695 14.953 1 98.19 239 ALA A C 1
ATOM 1907 O O . ALA A 1 239 ? -6.531 7.18 15.969 1 98.19 239 ALA A O 1
ATOM 1908 N N . VAL A 1 240 ? -6.711 7.863 13.844 1 98.31 240 VAL A N 1
ATOM 1909 C CA . VAL A 1 240 ? -8.047 7.324 13.633 1 98.31 240 VAL A CA 1
ATOM 1910 C C . VAL A 1 240 ? -7.969 6.059 12.781 1 98.31 240 VAL A C 1
ATOM 1912 O O . VAL A 1 240 ? -7.559 6.113 11.617 1 98.31 240 VAL A O 1
ATOM 1915 N N . VAL A 1 241 ? -8.367 4.945 13.328 1 96.62 241 VAL A N 1
ATOM 1916 C CA . VAL A 1 241 ? -8.25 3.668 12.641 1 96.62 241 VAL A CA 1
ATOM 1917 C C . VAL A 1 241 ? -9.477 2.809 12.922 1 96.62 241 VAL A C 1
ATOM 1919 O O . VAL A 1 241 ? -10.289 3.146 13.789 1 96.62 241 VAL A O 1
ATOM 1922 N N . THR A 1 242 ? -9.633 1.765 12.164 1 96.38 242 THR A N 1
ATOM 1923 C CA . THR A 1 242 ? -10.656 0.769 12.461 1 96.38 242 THR A CA 1
ATOM 1924 C C . THR A 1 242 ? -10.07 -0.379 13.281 1 96.38 242 THR A C 1
ATOM 1926 O O . THR A 1 242 ? -8.859 -0.584 13.297 1 96.38 242 THR A O 1
ATOM 1929 N N . GLU A 1 243 ? -10.906 -1.138 13.898 1 93.44 243 GLU A N 1
ATOM 1930 C CA . GLU A 1 243 ? -10.5 -2.299 14.688 1 93.44 243 GLU A CA 1
ATOM 1931 C C . GLU A 1 243 ? -9.703 -3.289 13.844 1 93.44 243 GLU A C 1
ATOM 1933 O O . GLU A 1 243 ? -8.766 -3.924 14.336 1 93.44 243 GLU A O 1
ATOM 1938 N N . GLY A 1 244 ? -10.047 -3.406 12.648 1 90.88 244 GLY A N 1
ATOM 1939 C CA . GLY A 1 244 ? -9.398 -4.363 11.758 1 90.88 244 GLY A CA 1
ATOM 1940 C C . GLY A 1 244 ? -7.957 -4.016 11.461 1 90.88 244 GLY A C 1
ATOM 1941 O O . GLY A 1 244 ? -7.184 -4.871 11.023 1 90.88 244 GLY A O 1
ATOM 1942 N N . ALA A 1 245 ? -7.633 -2.812 11.664 1 88.25 245 ALA A N 1
ATOM 1943 C CA . ALA A 1 245 ? -6.258 -2.375 11.438 1 88.25 245 ALA A CA 1
ATOM 1944 C C . ALA A 1 245 ? -5.359 -2.764 12.609 1 88.25 245 ALA A C 1
ATOM 1946 O O . ALA A 1 245 ? -4.133 -2.76 12.484 1 88.25 245 ALA A O 1
ATOM 1947 N N . LEU A 1 246 ? -5.938 -3.08 13.734 1 87.81 246 LEU A N 1
ATOM 1948 C CA . LEU A 1 246 ? -5.195 -3.379 14.961 1 87.81 246 LEU A CA 1
ATOM 1949 C C . LEU A 1 246 ? -4.816 -4.855 15.016 1 87.81 246 LEU A C 1
ATOM 1951 O O . LEU A 1 246 ? -5.16 -5.555 15.969 1 87.81 246 LEU A O 1
ATOM 1955 N N . ILE A 1 247 ? -4.199 -5.289 14.062 1 74.25 247 ILE A N 1
ATOM 1956 C CA . ILE A 1 247 ? -3.934 -6.719 13.938 1 74.25 247 ILE A CA 1
ATOM 1957 C C . ILE A 1 247 ? -2.646 -7.066 14.68 1 74.25 247 ILE A C 1
ATOM 1959 O O . ILE A 1 247 ? -2.281 -8.242 14.789 1 74.25 247 ILE A O 1
ATOM 1963 N N . ARG A 1 248 ? -1.993 -6.094 15.156 1 73.56 248 ARG A N 1
ATOM 1964 C CA . ARG A 1 248 ? -0.777 -6.312 15.93 1 73.56 248 ARG A CA 1
ATOM 1965 C C . ARG A 1 248 ? -0.924 -5.762 17.344 1 73.56 248 ARG A C 1
ATOM 1967 O O . ARG A 1 248 ? -1.851 -5 17.625 1 73.56 248 ARG A O 1
ATOM 1974 N N . ASP A 1 249 ? -0.078 -6.375 18.141 1 74.69 249 ASP A N 1
ATOM 1975 C CA . ASP A 1 249 ? -0.018 -5.867 19.516 1 74.69 249 ASP A CA 1
ATOM 1976 C C . ASP A 1 249 ? 0.888 -4.641 19.609 1 74.69 249 ASP A C 1
ATOM 1978 O O . ASP A 1 249 ? 2.016 -4.656 19.109 1 74.69 249 ASP A O 1
ATOM 1982 N N . TYR A 1 250 ? 0.262 -3.645 20.094 1 82.31 250 TYR A N 1
ATOM 1983 C CA . TYR A 1 250 ? 1.03 -2.432 20.359 1 82.31 250 TYR A CA 1
ATOM 1984 C C . TYR A 1 250 ? 0.941 -2.039 21.828 1 82.31 250 TYR A C 1
ATOM 1986 O O . TYR A 1 250 ? 0.12 -1.198 22.203 1 82.31 250 TYR A O 1
ATOM 1994 N N . PRO A 1 251 ? 1.794 -2.6 22.609 1 85.75 251 PRO A N 1
ATOM 1995 C CA . PRO A 1 251 ? 1.662 -2.4 24.047 1 85.75 251 PRO A CA 1
ATOM 1996 C C . PRO A 1 251 ? 1.749 -0.931 24.453 1 85.75 251 PRO A C 1
ATOM 1998 O O . PRO A 1 251 ? 1.215 -0.541 25.5 1 85.75 251 PRO A O 1
ATOM 2001 N N . ASP A 1 252 ? 2.371 -0.156 23.688 1 93.06 252 ASP A N 1
ATOM 2002 C CA . AS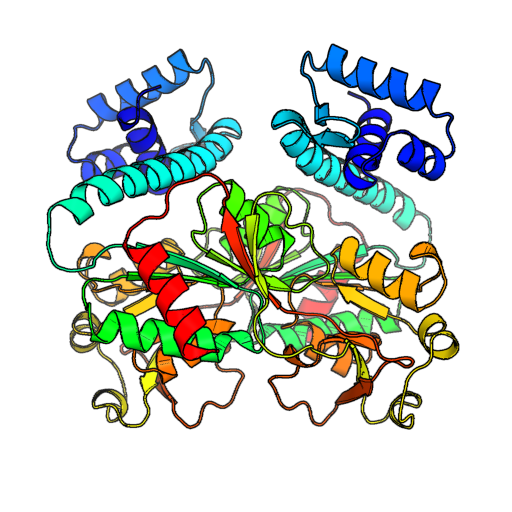P A 1 252 ? 2.584 1.243 24.047 1 93.06 252 ASP A CA 1
ATOM 2003 C C . ASP A 1 252 ? 1.451 2.123 23.516 1 93.06 252 ASP A C 1
ATOM 2005 O O . ASP A 1 252 ? 1.478 3.344 23.688 1 93.06 252 ASP A O 1
ATOM 2009 N N . LEU A 1 253 ? 0.438 1.462 22.938 1 96.31 253 LEU A N 1
ATOM 2010 C CA . LEU A 1 253 ? -0.688 2.207 22.375 1 96.31 253 LEU A CA 1
ATOM 2011 C C . LEU A 1 253 ? -2.01 1.688 22.938 1 96.31 253 LEU A C 1
ATOM 2013 O O . LEU A 1 253 ? -2.104 0.528 23.344 1 96.31 253 LEU A O 1
ATOM 2017 N N . LYS A 1 254 ? -2.932 2.543 23.047 1 97.06 254 LYS A N 1
ATOM 2018 C CA . LYS A 1 254 ? -4.293 2.195 23.453 1 97.06 254 LYS A CA 1
ATOM 2019 C C . LYS A 1 254 ? -5.305 2.645 22.406 1 97.06 254 LYS A C 1
ATOM 2021 O O . LYS A 1 254 ? -5.266 3.787 21.938 1 97.06 254 LYS A O 1
ATOM 2026 N N . ALA A 1 255 ? -6.145 1.725 22.031 1 97.12 255 ALA A N 1
ATOM 2027 C CA . ALA A 1 255 ? -7.25 2.039 21.125 1 97.12 255 ALA A CA 1
ATOM 2028 C C . ALA A 1 255 ? -8.531 2.32 21.906 1 97.12 255 ALA A C 1
ATOM 2030 O O . ALA A 1 255 ? -8.961 1.499 22.719 1 97.12 255 ALA A O 1
ATOM 2031 N N . ILE A 1 256 ? -9.148 3.48 21.656 1 98.12 256 ILE A N 1
ATOM 2032 C CA . ILE A 1 256 ? -10.344 3.908 22.359 1 98.12 256 ILE A CA 1
ATOM 2033 C C . ILE A 1 256 ? -11.508 4.051 21.391 1 98.12 256 ILE A C 1
ATOM 2035 O O . ILE A 1 256 ? -11.391 4.754 20.375 1 98.12 256 ILE A O 1
ATOM 2039 N N . PRO A 1 257 ? -12.609 3.395 21.672 1 98.12 257 PRO A N 1
ATOM 2040 C CA . PRO A 1 257 ? -13.742 3.492 20.75 1 98.12 257 PRO A CA 1
ATOM 2041 C C . PRO A 1 257 ? -14.352 4.891 20.703 1 98.12 257 PRO A C 1
ATOM 2043 O O . PRO A 1 257 ? -14.414 5.57 21.734 1 98.12 257 PRO A O 1
ATOM 2046 N N . LEU A 1 258 ? -14.758 5.293 19.516 1 98.56 258 LEU A N 1
ATOM 2047 C CA . LEU A 1 258 ? -15.531 6.52 19.375 1 98.56 258 LEU A CA 1
ATOM 2048 C C . LEU A 1 258 ? -16.953 6.336 19.906 1 98.56 258 LEU A C 1
ATOM 2050 O O . LEU A 1 258 ? -17.531 5.262 19.766 1 98.56 258 LEU A O 1
ATOM 2054 N N . SER A 1 259 ? -17.453 7.379 20.469 1 98.25 259 SER A N 1
ATOM 2055 C CA . SER A 1 259 ? -18.812 7.375 21 1 98.25 259 SER A CA 1
ATOM 2056 C C . SER A 1 259 ? -19.562 8.648 20.609 1 98.25 259 SER A C 1
ATOM 2058 O O . SER A 1 259 ? -19.078 9.75 20.844 1 98.25 259 SER A O 1
ATOM 2060 N N . PRO A 1 260 ? -20.797 8.477 20.141 1 97.81 260 PRO A N 1
ATOM 2061 C CA . PRO A 1 260 ? -21.5 7.234 19.797 1 97.81 260 PRO A CA 1
ATOM 2062 C C . PRO A 1 260 ? -20.719 6.375 18.797 1 97.81 260 PRO A C 1
ATOM 2064 O O . PRO A 1 260 ? -19.922 6.891 18.016 1 97.81 260 PRO A O 1
ATOM 2067 N N . GLU A 1 261 ? -21.062 5.199 18.844 1 97.56 261 GLU A N 1
ATOM 2068 C CA . GLU A 1 261 ? -20.297 4.223 18.078 1 97.56 261 GLU A CA 1
ATOM 2069 C C . GLU A 1 261 ? -20.391 4.492 16.594 1 97.56 261 GLU A C 1
ATOM 2071 O O . GLU A 1 261 ? -21.469 4.797 16.078 1 97.56 261 GLU A O 1
ATOM 2076 N N . VAL A 1 262 ? -19.234 4.395 15.992 1 96.62 262 VAL A N 1
ATOM 2077 C CA . VAL A 1 262 ? -19.125 4.488 14.539 1 96.62 262 VAL A CA 1
ATOM 2078 C C . VAL A 1 262 ? -18.641 3.16 13.969 1 96.62 262 VAL A C 1
ATOM 2080 O O . VAL A 1 262 ? -17.578 2.662 14.352 1 96.62 262 VAL A O 1
ATOM 2083 N N . LYS A 1 263 ? -19.391 2.67 13.062 1 96.31 263 LYS A N 1
ATOM 2084 C CA . LYS A 1 263 ? -19.047 1.365 12.5 1 96.31 263 LYS A CA 1
ATOM 2085 C C . LYS A 1 263 ? -18.922 1.441 10.984 1 96.31 263 LYS A C 1
ATOM 2087 O O . LYS A 1 263 ? -19.406 2.389 10.359 1 96.31 263 LYS A O 1
ATOM 2092 N N . THR A 1 264 ? -18.156 0.548 10.484 1 95.75 264 THR A N 1
ATOM 2093 C CA . THR A 1 264 ? -18.016 0.401 9.039 1 95.75 264 THR A CA 1
ATOM 2094 C C . THR A 1 264 ? -18 -1.073 8.648 1 95.75 264 THR A C 1
ATOM 2096 O O . THR A 1 264 ? -17.875 -1.949 9.508 1 95.75 264 THR A O 1
ATOM 2099 N N . LEU A 1 265 ? -18.203 -1.316 7.328 1 94.38 265 LEU A N 1
ATOM 2100 C CA . LEU A 1 265 ? -18.266 -2.68 6.812 1 94.38 265 LEU A CA 1
ATOM 2101 C C . LEU A 1 265 ? -17.297 -2.857 5.637 1 94.38 265 LEU A C 1
ATOM 2103 O O . LEU A 1 265 ? -17.062 -1.913 4.883 1 94.38 265 LEU A O 1
ATOM 2107 N N . SER A 1 266 ? -16.812 -4.047 5.582 1 95.56 266 SER A N 1
ATOM 2108 C CA . SER A 1 266 ? -16.062 -4.43 4.391 1 95.56 266 SER A CA 1
ATOM 2109 C C . SER A 1 266 ? -16.984 -4.969 3.305 1 95.56 266 SER A C 1
ATOM 2111 O O . SER A 1 266 ? -18.047 -5.516 3.604 1 95.56 266 SER A O 1
ATOM 2113 N N . VAL A 1 267 ? -16.531 -4.773 2.068 1 97 267 VAL A N 1
ATOM 2114 C CA . VAL A 1 267 ? -17.328 -5.305 0.961 1 97 267 VAL A CA 1
ATOM 2115 C C . VAL A 1 267 ? -16.406 -6.008 -0.037 1 97 267 VAL A C 1
ATOM 2117 O O . VAL A 1 267 ? -15.266 -5.59 -0.245 1 97 267 VAL A O 1
ATOM 2120 N N . LEU A 1 268 ? -16.906 -7.074 -0.541 1 98.12 268 LEU A N 1
ATOM 2121 C CA . LEU A 1 268 ? -16.344 -7.719 -1.726 1 98.12 268 LEU A CA 1
ATOM 2122 C C . LEU A 1 268 ? -16.906 -7.098 -2.998 1 98.12 268 LEU A C 1
ATOM 2124 O O . LEU A 1 268 ? -18.125 -7.035 -3.176 1 98.12 268 LEU A O 1
ATOM 2128 N N . ALA A 1 269 ? -16.016 -6.605 -3.865 1 98.38 269 ALA A N 1
ATOM 2129 C CA . ALA A 1 269 ? -16.484 -5.836 -5.02 1 98.38 269 ALA A CA 1
ATOM 2130 C C . ALA A 1 269 ? -15.836 -6.34 -6.309 1 98.38 269 ALA A C 1
ATOM 2132 O O . ALA A 1 269 ? -14.656 -6.699 -6.324 1 98.38 269 ALA A O 1
ATOM 2133 N N . TRP A 1 270 ? -16.578 -6.375 -7.391 1 96.62 270 TRP A N 1
ATOM 2134 C CA . TRP A 1 270 ? -16.078 -6.629 -8.734 1 96.62 270 TRP A CA 1
ATOM 2135 C C . TRP A 1 270 ? -16.891 -5.855 -9.773 1 96.62 270 TRP A C 1
ATOM 2137 O O . TRP A 1 270 ? -18.016 -5.441 -9.508 1 96.62 270 TRP A O 1
ATOM 2147 N N . LYS A 1 271 ? -16.281 -5.625 -10.867 1 92.31 271 LYS A N 1
ATOM 2148 C CA . LYS A 1 271 ? -16.828 -4.719 -11.867 1 92.31 271 LYS A CA 1
ATOM 2149 C C . LYS A 1 271 ? -18.172 -5.23 -12.391 1 92.31 271 LYS A C 1
ATOM 2151 O O . LYS A 1 271 ? -18.312 -6.422 -12.672 1 92.31 271 LYS A O 1
ATOM 2156 N N . LYS A 1 272 ? -19.109 -4.305 -12.539 1 90.06 272 LYS A N 1
ATOM 2157 C CA . LYS A 1 272 ? -20.391 -4.637 -13.141 1 90.06 272 LYS A CA 1
ATOM 2158 C C . LYS A 1 272 ? -20.266 -4.816 -14.648 1 90.06 272 LYS A C 1
ATOM 2160 O O . LYS A 1 272 ? -19.391 -4.227 -15.281 1 90.06 272 LYS A O 1
ATOM 2165 N N . ASN A 1 273 ? -21.125 -5.684 -15.156 1 81.69 273 ASN A N 1
ATOM 2166 C CA . ASN A 1 273 ? -21.375 -5.836 -16.578 1 81.69 273 ASN A CA 1
ATOM 2167 C C . ASN A 1 273 ? -20.125 -6.32 -17.312 1 81.69 273 ASN A C 1
ATOM 2169 O O . ASN A 1 273 ? -19.938 -6.004 -18.5 1 81.69 273 ASN A O 1
ATOM 2173 N N . ILE A 1 274 ? -19.266 -6.742 -16.703 1 78.19 274 ILE A N 1
ATOM 2174 C CA . ILE A 1 274 ? -18.141 -7.453 -17.281 1 78.19 274 ILE A CA 1
ATOM 2175 C C . ILE A 1 274 ? -18.203 -8.93 -16.891 1 78.19 274 ILE A C 1
ATOM 2177 O O . ILE A 1 274 ? -18.328 -9.258 -15.711 1 78.19 274 ILE A O 1
ATOM 2181 N N . PRO A 1 275 ? -18.25 -9.742 -17.859 1 77.69 275 PRO A N 1
ATOM 2182 C CA . PRO A 1 275 ? -18.266 -11.164 -17.516 1 77.69 275 PRO A CA 1
ATOM 2183 C C . PRO A 1 275 ? -17.047 -11.594 -16.703 1 77.69 275 PRO A C 1
ATOM 2185 O O . PRO A 1 275 ? -15.93 -11.18 -16.984 1 77.69 275 PRO A O 1
ATOM 2188 N N . LEU A 1 276 ? -17.375 -12.367 -15.727 1 85.12 276 LEU A N 1
ATOM 2189 C CA . LEU A 1 276 ? -16.312 -12.914 -14.883 1 85.12 276 LEU A CA 1
ATOM 2190 C C . LEU A 1 276 ? -15.633 -14.102 -15.562 1 85.12 276 LEU A C 1
ATOM 2192 O O . LEU A 1 276 ? -16.297 -14.906 -16.219 1 85.12 276 LEU A O 1
ATOM 2196 N N . THR A 1 277 ? -14.305 -14.133 -15.414 1 86.19 277 THR A N 1
ATOM 2197 C CA . THR A 1 277 ? -13.656 -15.383 -15.789 1 86.19 277 THR A CA 1
ATOM 2198 C C . THR A 1 277 ? -14.133 -16.531 -14.898 1 86.19 277 THR A C 1
ATOM 2200 O O . THR A 1 277 ? -14.602 -16.297 -13.781 1 86.19 277 THR A O 1
ATOM 2203 N N . PRO A 1 278 ? -14.008 -17.75 -15.359 1 87.44 278 PRO A N 1
ATOM 2204 C CA . PRO A 1 278 ? -14.383 -18.891 -14.523 1 87.44 278 PRO A CA 1
ATOM 2205 C C . PRO A 1 278 ? -13.656 -18.906 -13.172 1 87.44 278 PRO A C 1
ATOM 2207 O O . PRO A 1 278 ? -14.273 -19.188 -12.141 1 87.44 278 PRO A O 1
ATOM 2210 N N . LEU A 1 279 ? -12.43 -18.562 -13.188 1 93.12 279 LEU A N 1
ATOM 2211 C CA . LEU A 1 279 ? -11.641 -18.547 -11.961 1 93.12 279 LEU A CA 1
ATOM 2212 C C . LEU A 1 279 ? -12.148 -17.484 -10.992 1 93.12 279 LEU A C 1
ATOM 2214 O O . LEU A 1 279 ? -12.305 -17.75 -9.797 1 93.12 279 LEU A O 1
ATOM 2218 N N . THR A 1 280 ? -12.367 -16.281 -11.508 1 95.81 280 THR A N 1
ATOM 2219 C CA . THR A 1 280 ? -12.883 -15.211 -10.664 1 95.81 280 THR A CA 1
ATOM 2220 C C . THR A 1 280 ? -14.227 -15.594 -10.055 1 95.81 280 THR A C 1
ATOM 2222 O O . THR A 1 280 ? -14.469 -15.375 -8.867 1 95.81 280 THR A O 1
ATOM 2225 N N . ARG A 1 281 ? -15.023 -16.203 -10.82 1 94.12 281 ARG A N 1
ATOM 2226 C CA . ARG A 1 281 ? -16.328 -16.656 -10.359 1 94.12 281 ARG A CA 1
ATOM 2227 C C . ARG A 1 281 ? -16.188 -17.719 -9.266 1 94.12 281 ARG A C 1
ATOM 2229 O O . ARG A 1 281 ? -16.891 -17.672 -8.258 1 94.12 281 ARG A O 1
ATOM 2236 N N . ALA A 1 282 ? -15.352 -18.641 -9.539 1 93.56 282 ALA A N 1
ATOM 2237 C CA . ALA A 1 282 ? -15.109 -19.703 -8.562 1 93.56 282 ALA A CA 1
ATOM 2238 C C . ALA A 1 282 ? -14.617 -19.109 -7.238 1 93.56 282 ALA A C 1
ATOM 2240 O O . ALA A 1 282 ? -15.031 -19.562 -6.168 1 93.56 282 ALA A O 1
ATOM 2241 N N . PHE A 1 283 ? -13.75 -18.156 -7.289 1 97.94 283 PHE A N 1
ATOM 2242 C CA . PHE A 1 283 ? -13.227 -17.516 -6.082 1 97.94 283 PHE A CA 1
ATOM 2243 C C . PHE A 1 283 ? -14.344 -16.844 -5.297 1 97.94 283 PHE A C 1
ATOM 2245 O O . PHE A 1 283 ? -14.461 -17.031 -4.086 1 97.94 283 PHE A O 1
ATOM 2252 N N . ILE A 1 284 ? -15.086 -15.992 -5.98 1 97.5 284 ILE A N 1
ATOM 2253 C CA . ILE A 1 284 ? -16.172 -15.242 -5.344 1 97.5 284 ILE A CA 1
ATOM 2254 C C . ILE A 1 284 ? -17.141 -16.219 -4.676 1 97.5 284 ILE A C 1
ATOM 2256 O O . ILE A 1 284 ? -17.5 -16.047 -3.51 1 97.5 284 ILE A O 1
ATOM 2260 N N . LYS A 1 285 ? -17.516 -17.266 -5.395 1 94.81 285 LYS A N 1
ATOM 2261 C CA . LYS A 1 285 ? -18.453 -18.25 -4.867 1 94.81 285 LYS A CA 1
ATOM 2262 C C . LYS A 1 285 ? -17.875 -18.938 -3.631 1 94.81 285 LYS A C 1
ATOM 2264 O O . LYS A 1 285 ? -18.562 -19.047 -2.607 1 94.81 285 LYS A O 1
ATOM 2269 N N . GLN A 1 286 ? -16.688 -19.391 -3.768 1 95.75 286 GLN A N 1
ATOM 2270 C CA . GLN A 1 286 ? -16.047 -20.078 -2.654 1 95.75 286 GLN A CA 1
ATOM 2271 C C . GLN A 1 286 ? -15.906 -19.156 -1.442 1 95.75 286 GLN A C 1
ATOM 2273 O O . GLN A 1 286 ? -16.125 -19.594 -0.306 1 95.75 286 GLN A O 1
ATOM 2278 N N . TYR A 1 287 ? -15.477 -17.922 -1.688 1 97.69 287 TYR A N 1
ATOM 2279 C CA . TYR A 1 287 ? -15.305 -16.984 -0.588 1 97.69 287 TYR A CA 1
ATOM 2280 C C . TYR A 1 287 ? -16.609 -16.766 0.161 1 97.69 287 TYR A C 1
ATOM 2282 O O . TYR A 1 287 ? -16.641 -16.766 1.394 1 97.69 287 TYR A O 1
ATOM 2290 N N . LEU A 1 288 ? -17.656 -16.531 -0.574 1 96.06 288 LEU A N 1
ATOM 2291 C CA . LEU A 1 288 ? -18.953 -16.281 0.033 1 96.06 288 LEU A CA 1
ATOM 2292 C C . LEU A 1 288 ? -19.469 -17.516 0.772 1 96.06 288 LEU A C 1
ATOM 2294 O O . LEU A 1 288 ? -20.109 -17.391 1.817 1 96.06 288 LEU A O 1
ATOM 2298 N N . GLN A 1 289 ? -19.172 -18.672 0.285 1 92.25 289 GLN A N 1
ATOM 2299 C CA . GLN A 1 289 ? -19.547 -19.922 0.945 1 92.25 289 GLN A CA 1
ATOM 2300 C C . GLN A 1 289 ? -18.781 -20.109 2.252 1 92.25 289 GLN A C 1
ATOM 2302 O O . GLN A 1 289 ? -19.344 -20.547 3.248 1 92.25 289 GLN A O 1
ATOM 2307 N N . ASP A 1 290 ? -17.484 -19.75 2.193 1 89.5 290 ASP A N 1
ATOM 2308 C CA . ASP A 1 290 ? -16.609 -19.922 3.354 1 89.5 290 ASP A CA 1
ATOM 2309 C C . ASP A 1 290 ? -16.984 -18.938 4.469 1 89.5 290 ASP A C 1
ATOM 2311 O O . ASP A 1 290 ? -16.656 -19.172 5.637 1 89.5 290 ASP A O 1
ATOM 2315 N N . ASN A 1 291 ? -17.578 -17.844 4.164 1 84.44 291 ASN A N 1
ATOM 2316 C CA . ASN A 1 291 ? -17.781 -16.781 5.133 1 84.44 291 ASN A CA 1
ATOM 2317 C C . ASN A 1 291 ? -19.25 -16.438 5.312 1 84.44 291 ASN A C 1
ATOM 2319 O O . ASN A 1 291 ? -19.609 -15.312 5.656 1 84.44 291 ASN A O 1
ATOM 2323 N N . GLU A 1 292 ? -20.156 -17.359 4.98 1 71.38 292 GLU A N 1
ATOM 2324 C CA . GLU A 1 292 ? -21.578 -17.281 5.281 1 71.38 292 GLU A CA 1
ATOM 2325 C C . GLU A 1 292 ? -21.844 -17.484 6.77 1 71.38 292 GLU A C 1
ATOM 2327 O O . GLU A 1 292 ? -21.141 -18.25 7.43 1 71.38 292 GLU A O 1
ATOM 2332 N N . MET B 1 1 ? -3.723 27.094 -20.203 1 52.62 1 MET B N 1
ATOM 2333 C CA . MET B 1 1 ? -4.426 26.578 -19.031 1 52.62 1 MET B CA 1
ATOM 2334 C C . MET B 1 1 ? -3.859 27.172 -17.75 1 52.62 1 MET B C 1
ATOM 2336 O O . MET B 1 1 ? -2.646 27.172 -17.547 1 52.62 1 MET B O 1
ATOM 2340 N N . GLU B 1 2 ? -4.668 28.016 -17.156 1 62.97 2 GLU B N 1
ATOM 2341 C CA . GLU B 1 2 ? -4.312 28.75 -15.945 1 62.97 2 GLU B CA 1
ATOM 2342 C C . GLU B 1 2 ? -4.523 27.906 -14.695 1 62.97 2 GLU B C 1
ATOM 2344 O O . GLU B 1 2 ? -5.422 27.062 -14.664 1 62.97 2 GLU B O 1
ATOM 2349 N N . LEU B 1 3 ? -3.648 28.078 -13.695 1 69.75 3 LEU B N 1
ATOM 2350 C CA . LEU B 1 3 ? -3.711 27.344 -12.438 1 69.75 3 LEU B CA 1
ATOM 2351 C C . LEU B 1 3 ? -5.098 27.453 -11.812 1 69.75 3 LEU B C 1
ATOM 2353 O O . LEU B 1 3 ? -5.582 26.484 -11.211 1 69.75 3 LEU B O 1
ATOM 2357 N N . ARG B 1 4 ? -5.641 28.625 -11.961 1 70.94 4 ARG B N 1
ATOM 2358 C CA . ARG B 1 4 ? -6.977 28.844 -11.414 1 70.94 4 ARG B CA 1
ATOM 2359 C C . ARG B 1 4 ? -7.988 27.891 -12.039 1 70.94 4 ARG B C 1
ATOM 2361 O O . ARG B 1 4 ? -8.836 27.344 -11.336 1 70.94 4 ARG B O 1
ATOM 2368 N N . LEU B 1 5 ? -7.805 27.641 -13.328 1 76.75 5 LEU B N 1
ATOM 2369 C CA . LEU B 1 5 ? -8.734 26.766 -14.023 1 76.75 5 LEU B CA 1
ATOM 2370 C C . LEU B 1 5 ? -8.539 25.312 -13.594 1 76.75 5 LEU B C 1
ATOM 2372 O O . LEU B 1 5 ? -9.508 24.578 -13.445 1 76.75 5 LEU B O 1
ATOM 2376 N N . LEU B 1 6 ? -7.332 24.984 -13.406 1 78.75 6 LEU B N 1
ATOM 2377 C CA . LEU B 1 6 ? -7.047 23.641 -12.914 1 78.75 6 LEU B CA 1
ATOM 2378 C C . LEU B 1 6 ? -7.629 23.438 -11.523 1 78.75 6 LEU B C 1
ATOM 2380 O O . LEU B 1 6 ? -8.156 22.359 -11.219 1 78.75 6 LEU B O 1
ATOM 2384 N N . LYS B 1 7 ? -7.504 24.438 -10.719 1 79.06 7 LYS B N 1
ATOM 2385 C CA . LYS B 1 7 ? -8.078 24.375 -9.375 1 79.06 7 LYS B CA 1
ATOM 2386 C C . LYS B 1 7 ? -9.602 24.25 -9.43 1 79.06 7 LYS B C 1
ATOM 2388 O O . LYS B 1 7 ? -10.188 23.484 -8.68 1 79.06 7 LYS B O 1
ATOM 2393 N N . TYR B 1 8 ? -10.203 25 -10.281 1 80.88 8 TYR B N 1
ATOM 2394 C CA . TYR B 1 8 ? -11.656 24.953 -10.453 1 80.88 8 TYR B CA 1
ATOM 2395 C C . TYR B 1 8 ? -12.109 23.562 -10.867 1 80.88 8 TYR B C 1
ATOM 2397 O O . TYR B 1 8 ? -13.031 23 -10.273 1 80.88 8 TYR B O 1
ATOM 2405 N N . PHE B 1 9 ? -11.398 23.062 -11.836 1 85.69 9 PHE B N 1
ATOM 2406 C CA . PHE B 1 9 ? -11.703 21.719 -12.336 1 85.69 9 PHE B CA 1
ATOM 2407 C C . PHE B 1 9 ? -11.555 20.672 -11.234 1 85.69 9 PHE B C 1
ATOM 2409 O O . PHE B 1 9 ? -12.453 19.859 -11.023 1 85.69 9 PHE B O 1
ATOM 2416 N N . TRP B 1 10 ? -10.5 20.781 -10.672 1 81.94 10 TRP B N 1
ATOM 2417 C CA . TRP B 1 10 ? -10.188 19.812 -9.633 1 81.94 10 TRP B CA 1
ATOM 2418 C C . TRP B 1 10 ? -11.227 19.859 -8.516 1 81.94 10 TRP B C 1
ATOM 2420 O O . TRP B 1 10 ? -11.648 18.812 -8.008 1 81.94 10 TRP B O 1
ATOM 2430 N N . THR B 1 11 ? -11.688 21 -8.094 1 80.62 11 THR B N 1
ATOM 2431 C CA . THR B 1 11 ? -12.672 21.172 -7.039 1 80.62 11 THR B CA 1
ATOM 2432 C C . THR B 1 11 ? -14.023 20.594 -7.453 1 80.62 11 THR B C 1
ATOM 2434 O O . THR B 1 11 ? -14.695 19.938 -6.656 1 80.62 11 THR B O 1
ATOM 2437 N N . VAL B 1 12 ? -14.328 20.781 -8.648 1 85 12 VAL B N 1
ATOM 2438 C CA . VAL B 1 12 ? -15.586 20.219 -9.141 1 85 12 VAL B CA 1
ATOM 2439 C C . VAL B 1 12 ? -15.5 18.688 -9.156 1 85 12 VAL B C 1
ATOM 2441 O O . VAL B 1 12 ? -16.438 18.016 -8.742 1 85 12 VAL B O 1
ATOM 2444 N N . ALA B 1 13 ? -14.438 18.297 -9.641 1 82.75 13 ALA B N 1
ATOM 2445 C CA . ALA B 1 13 ? -14.227 16.844 -9.75 1 82.75 13 ALA B CA 1
ATOM 2446 C C . ALA B 1 13 ? -14.289 16.172 -8.375 1 82.75 13 ALA B C 1
ATOM 2448 O O . ALA B 1 13 ? -14.789 15.055 -8.25 1 82.75 13 ALA B O 1
ATOM 2449 N N . THR B 1 14 ? -13.844 16.875 -7.422 1 78 14 THR B N 1
ATOM 2450 C CA . THR B 1 14 ? -13.766 16.328 -6.07 1 78 14 THR B CA 1
ATOM 2451 C C . THR B 1 14 ? -15.086 16.516 -5.328 1 78 14 THR B C 1
ATOM 2453 O O . THR B 1 14 ? -15.508 15.648 -4.562 1 78 14 THR B O 1
ATOM 2456 N N . ALA B 1 15 ? -15.773 17.625 -5.59 1 77 15 ALA B N 1
ATOM 2457 C CA . ALA B 1 15 ? -17.016 17.969 -4.898 1 77 15 ALA B CA 1
ATOM 2458 C C . ALA B 1 15 ? -18.203 17.234 -5.5 1 77 15 ALA B C 1
ATOM 2460 O O . ALA B 1 15 ? -19.219 17.031 -4.832 1 77 15 ALA B O 1
ATOM 2461 N N . GLY B 1 16 ? -17.984 16.812 -6.75 1 75.88 16 GLY B N 1
ATOM 2462 C CA . GLY B 1 16 ? -19.016 16.016 -7.41 1 75.88 16 GLY B CA 1
ATOM 2463 C C . GLY B 1 16 ? -20.062 16.859 -8.117 1 75.88 16 GLY B C 1
ATOM 2464 O O . GLY B 1 16 ? -20.797 16.344 -8.969 1 75.88 16 GLY B O 1
ATOM 2465 N N . THR B 1 17 ? -20.281 18.078 -7.59 1 81.06 17 THR B N 1
ATOM 2466 C CA . THR B 1 17 ? -21.219 18.969 -8.258 1 81.06 17 THR B CA 1
ATOM 2467 C C . THR B 1 17 ? -20.625 20.359 -8.43 1 81.06 17 THR B C 1
ATOM 2469 O O . THR B 1 17 ? -19.766 20.766 -7.648 1 81.06 17 THR B O 1
ATOM 2472 N N . VAL B 1 18 ? -21.109 21.062 -9.438 1 86.62 18 VAL B N 1
ATOM 2473 C CA . VAL B 1 18 ? -20.625 22.406 -9.711 1 86.62 18 VAL B CA 1
ATOM 2474 C C . VAL B 1 18 ? -21.062 23.359 -8.602 1 86.62 18 VAL B C 1
ATOM 2476 O O . VAL B 1 18 ? -20.297 24.234 -8.195 1 86.62 18 VAL B O 1
ATOM 2479 N N . SER B 1 19 ? -22.234 23.062 -8.133 1 86.25 19 SER B N 1
ATOM 2480 C CA . SER B 1 19 ? -22.766 23.922 -7.078 1 86.25 19 SER B CA 1
ATOM 2481 C C . SER B 1 19 ? -21.922 23.828 -5.809 1 86.25 19 SER B C 1
ATOM 2483 O O . SER B 1 19 ? -21.531 24.844 -5.227 1 86.25 19 SER B O 1
ATOM 2485 N N . LYS B 1 20 ? -21.688 22.703 -5.434 1 83 20 LYS B N 1
ATOM 2486 C CA . LYS B 1 20 ? -20.891 22.469 -4.234 1 83 20 LYS B CA 1
ATOM 2487 C C . LYS B 1 20 ? -19.469 23.031 -4.398 1 83 20 LYS B C 1
ATOM 2489 O O . LYS B 1 20 ? -18.906 23.594 -3.465 1 83 20 LYS B O 1
ATOM 2494 N N . ALA B 1 21 ? -18.938 22.828 -5.508 1 85.94 21 ALA B N 1
ATOM 2495 C CA . ALA B 1 21 ? -17.594 23.328 -5.793 1 85.94 21 ALA B CA 1
ATOM 2496 C C . ALA B 1 21 ? -17.547 24.844 -5.758 1 85.94 21 ALA B C 1
ATOM 2498 O O . ALA B 1 21 ? -16.609 25.438 -5.234 1 85.94 21 ALA B O 1
ATOM 2499 N N . ALA B 1 22 ? -18.531 25.484 -6.238 1 84.5 22 ALA B N 1
ATOM 2500 C CA . ALA B 1 22 ? -18.625 26.938 -6.25 1 84.5 22 ALA B CA 1
ATOM 2501 C C . ALA B 1 22 ? -18.641 27.5 -4.832 1 84.5 22 ALA B C 1
ATOM 2503 O O . ALA B 1 22 ? -17.984 28.5 -4.539 1 84.5 22 ALA B O 1
ATOM 2504 N N . GLU B 1 23 ? -19.359 26.844 -4.031 1 78.06 23 GLU B N 1
ATOM 2505 C CA . GLU B 1 23 ? -19.406 27.234 -2.625 1 78.06 23 GLU B CA 1
ATOM 2506 C C . GLU B 1 23 ? -18.031 27.141 -1.975 1 78.06 23 GLU B C 1
ATOM 2508 O O . GLU B 1 23 ? -17.609 28.047 -1.25 1 78.06 23 GLU B O 1
ATOM 2513 N N . GLN B 1 24 ? -17.375 26.141 -2.365 1 77.06 24 GLN B N 1
ATOM 2514 C CA . GLN B 1 24 ? -16.062 25.906 -1.788 1 77.06 24 GLN B CA 1
ATOM 2515 C C . GLN B 1 24 ? -15.047 26.922 -2.283 1 77.06 24 GLN B C 1
ATOM 2517 O O . GLN B 1 24 ? -14.117 27.281 -1.558 1 77.06 24 GLN B O 1
ATOM 2522 N N . LEU B 1 25 ? -15.25 27.359 -3.422 1 77.88 25 LEU B N 1
ATOM 2523 C CA . LEU B 1 25 ? -14.32 28.266 -4.074 1 77.88 25 LEU B CA 1
ATOM 2524 C C . LEU B 1 25 ? -14.727 29.719 -3.854 1 77.88 25 LEU B C 1
ATOM 2526 O O . LEU B 1 25 ? -14.016 30.641 -4.262 1 77.88 25 LEU B O 1
ATOM 2530 N N . TYR B 1 26 ? -15.891 29.891 -3.232 1 76.69 26 TYR B N 1
ATOM 2531 C CA . TYR B 1 26 ? -16.438 31.219 -2.943 1 76.69 26 TYR B CA 1
ATOM 2532 C C . TYR B 1 26 ? -16.641 32 -4.227 1 76.69 26 TYR B C 1
ATOM 2534 O O . TYR B 1 26 ? -16.266 33.188 -4.312 1 76.69 26 TYR B O 1
ATOM 2542 N N . ILE B 1 27 ? -17.156 31.312 -5.215 1 80.81 27 ILE B N 1
ATOM 2543 C CA . ILE B 1 27 ? -17.562 31.953 -6.465 1 80.81 27 ILE B CA 1
ATOM 2544 C C . ILE B 1 27 ? -18.953 31.484 -6.855 1 80.81 27 ILE B C 1
ATOM 2546 O O . ILE B 1 27 ? -19.5 30.562 -6.246 1 80.81 27 ILE B O 1
ATOM 2550 N N . THR B 1 28 ? -19.609 32.156 -7.734 1 81.12 28 THR B N 1
ATOM 2551 C CA . THR B 1 28 ? -20.969 31.781 -8.141 1 81.12 28 THR B CA 1
ATOM 2552 C C . THR B 1 28 ? -20.953 30.562 -9.055 1 81.12 28 THR B C 1
ATOM 2554 O O . THR B 1 28 ? -19.984 30.344 -9.789 1 81.12 28 THR B O 1
ATOM 2557 N N . GLN B 1 29 ? -21.953 29.781 -8.953 1 88 29 GLN B N 1
ATOM 2558 C CA . GLN B 1 29 ? -22.078 28.562 -9.75 1 88 29 GLN B CA 1
ATOM 2559 C C . GLN B 1 29 ? -22.031 28.875 -11.242 1 88 29 GLN B C 1
ATOM 2561 O O . GLN B 1 29 ? -21.344 28.188 -12 1 88 29 GLN B O 1
ATOM 2566 N N . PRO B 1 30 ? -22.703 29.938 -11.766 1 86.25 30 PRO B N 1
ATOM 2567 C CA . PRO B 1 30 ? -22.594 30.25 -13.195 1 86.25 30 PRO B CA 1
ATOM 2568 C C . PRO B 1 30 ? -21.156 30.562 -13.625 1 86.25 30 PRO B C 1
ATOM 2570 O O . PRO B 1 30 ? -20.734 30.156 -14.711 1 86.25 30 PRO B O 1
ATOM 2573 N N . THR B 1 31 ? -20.484 31.281 -12.797 1 81.44 31 THR B N 1
ATOM 2574 C CA . THR B 1 31 ? -19.094 31.609 -13.078 1 81.44 31 THR B CA 1
ATOM 2575 C C . THR B 1 31 ? -18.25 30.344 -13.195 1 81.44 31 THR B C 1
ATOM 2577 O O . THR B 1 31 ? -17.484 30.188 -14.148 1 81.44 31 THR B O 1
ATOM 2580 N N . LEU B 1 32 ? -18.375 29.5 -12.203 1 89 32 LEU B N 1
ATOM 2581 C CA . LEU B 1 32 ? -17.594 28.266 -12.195 1 89 32 LEU B CA 1
ATOM 2582 C C . LEU B 1 32 ? -17.938 27.391 -13.398 1 89 32 LEU B C 1
ATOM 2584 O O . LEU B 1 32 ? -17.062 26.828 -14.047 1 89 32 LEU B O 1
ATOM 2588 N N . SER B 1 33 ? -19.203 27.281 -13.711 1 88.31 33 SER B N 1
ATOM 2589 C CA . SER B 1 33 ? -19.672 26.484 -14.852 1 88.31 33 SER B CA 1
ATOM 2590 C C . SER B 1 33 ? -19.062 27 -16.156 1 88.31 33 SER B C 1
ATOM 2592 O O . SER B 1 33 ? -18.594 26.203 -16.984 1 88.31 33 SER B O 1
ATOM 2594 N N . ARG B 1 34 ? -19.078 28.281 -16.312 1 85.12 34 ARG B N 1
ATOM 2595 C CA . ARG B 1 34 ? -18.5 28.906 -17.5 1 85.12 34 ARG B CA 1
ATOM 2596 C C . ARG B 1 34 ? -17.016 28.625 -17.609 1 85.12 34 ARG B C 1
ATOM 2598 O O . ARG B 1 34 ? -16.5 28.359 -18.688 1 85.12 34 ARG B O 1
ATOM 2605 N N . GLN B 1 35 ? -16.344 28.75 -16.484 1 84.69 35 GLN B N 1
ATOM 2606 C CA . GLN B 1 35 ? -14.906 28.531 -16.469 1 84.69 35 GLN B CA 1
ATOM 2607 C C . GLN B 1 35 ? -14.562 27.094 -16.828 1 84.69 35 GLN B C 1
ATOM 2609 O O . GLN B 1 35 ? -13.57 26.844 -17.516 1 84.69 35 GLN B O 1
ATOM 2614 N N . ILE B 1 36 ? -15.328 26.188 -16.375 1 88 36 ILE B N 1
ATOM 2615 C CA . ILE B 1 36 ? -15.125 24.781 -16.688 1 88 36 ILE B CA 1
ATOM 2616 C C . ILE B 1 36 ? -15.336 24.547 -18.188 1 88 36 ILE B C 1
ATOM 2618 O O . ILE B 1 36 ? -14.562 23.828 -18.828 1 88 36 ILE B O 1
ATOM 2622 N N . LYS B 1 37 ? -16.406 25.109 -18.719 1 86.69 37 LYS B N 1
ATOM 2623 C CA . LYS B 1 37 ? -16.672 25.016 -20.141 1 86.69 37 LYS B CA 1
ATOM 2624 C C . LYS B 1 37 ? -15.531 25.609 -20.969 1 86.69 37 LYS B C 1
ATOM 2626 O O . LYS B 1 37 ? -15.156 25.062 -22 1 86.69 37 LYS B O 1
ATOM 2631 N N . GLU B 1 38 ? -15.094 26.703 -20.5 1 80.25 38 GLU B N 1
ATOM 2632 C CA . GLU B 1 38 ? -13.945 27.344 -21.141 1 80.25 38 GLU B CA 1
ATOM 2633 C C . GLU B 1 38 ? -12.727 26.422 -21.125 1 80.25 38 GLU B C 1
ATOM 2635 O O . GLU B 1 38 ? -12 26.344 -22.125 1 80.25 38 GLU B O 1
ATOM 2640 N N . LEU B 1 39 ? -12.477 25.875 -20 1 81.88 39 LEU B N 1
ATOM 2641 C CA . LEU B 1 39 ? -11.367 24.922 -19.891 1 81.88 39 LEU B CA 1
ATOM 2642 C C . LEU B 1 39 ? -11.531 23.766 -20.875 1 81.88 39 LEU B C 1
ATOM 2644 O O . LEU B 1 39 ? -10.578 23.375 -21.531 1 81.88 39 LEU B O 1
ATOM 2648 N N . GLU B 1 40 ? -12.766 23.234 -20.969 1 86.25 40 GLU B N 1
ATOM 2649 C CA . GLU B 1 40 ? -13.062 22.156 -21.906 1 86.25 40 GLU B CA 1
ATOM 2650 C C . GLU B 1 40 ? -12.859 22.609 -23.359 1 86.25 40 GLU B C 1
ATOM 2652 O O . GLU B 1 40 ? -12.336 21.859 -24.172 1 86.25 40 GLU B O 1
ATOM 2657 N N . ARG B 1 41 ? -13.203 23.812 -23.625 1 79.94 41 ARG B N 1
ATOM 2658 C CA . ARG B 1 41 ? -13.008 24.391 -24.953 1 79.94 41 ARG B CA 1
ATOM 2659 C C . ARG B 1 41 ? -11.523 24.578 -25.266 1 79.94 41 ARG B C 1
ATOM 2661 O O . ARG B 1 41 ? -11.062 24.219 -26.344 1 79.94 41 ARG B O 1
ATOM 2668 N N . GLU B 1 42 ? -10.891 25.109 -24.312 1 77 42 GLU B N 1
ATOM 2669 C CA . GLU B 1 42 ? -9.453 25.328 -24.484 1 77 42 GLU B CA 1
ATOM 2670 C C . GLU B 1 42 ? -8.734 24 -24.766 1 77 42 GLU B C 1
ATOM 2672 O O . GLU B 1 42 ? -7.812 23.969 -25.578 1 77 42 GLU B O 1
ATOM 2677 N N . LEU B 1 43 ? -9.227 23.031 -24.031 1 76.94 43 LEU B N 1
ATOM 2678 C CA . LEU B 1 43 ? -8.586 21.734 -24.156 1 76.94 43 LEU B CA 1
ATOM 2679 C C . LEU B 1 43 ? -9.211 20.906 -25.281 1 76.94 43 LEU B C 1
ATOM 2681 O O . LEU B 1 43 ? -8.727 19.828 -25.609 1 76.94 43 LEU B O 1
ATOM 2685 N N . ASP B 1 44 ? -10.211 21.422 -25.797 1 79.25 44 ASP B N 1
ATOM 2686 C CA . ASP B 1 44 ? -10.969 20.766 -26.859 1 79.25 44 ASP B CA 1
ATOM 2687 C C . ASP B 1 44 ? -11.375 19.359 -26.453 1 79.25 44 ASP B C 1
ATOM 2689 O O . ASP B 1 44 ? -11.188 18.406 -27.219 1 79.25 44 ASP B O 1
ATOM 2693 N N . THR B 1 45 ? -11.75 19.203 -25.234 1 79.38 45 THR B N 1
ATOM 2694 C CA . THR B 1 45 ? -12.18 17.922 -24.688 1 79.38 45 THR B CA 1
ATOM 2695 C C . THR B 1 45 ? -13.25 18.125 -23.625 1 79.38 45 THR B C 1
ATOM 2697 O O . THR B 1 45 ? -13.281 19.156 -22.953 1 79.38 45 THR B O 1
ATOM 2700 N N . GLN B 1 46 ? -14.133 17.156 -23.562 1 84.25 46 GLN B N 1
ATOM 2701 C CA . GLN B 1 46 ? -15.109 17.141 -22.484 1 84.25 46 GLN B CA 1
ATOM 2702 C C . GLN B 1 46 ? -14.539 16.453 -21.234 1 84.25 46 GLN B C 1
ATOM 2704 O O . GLN B 1 46 ? -13.984 15.359 -21.328 1 84.25 46 GLN B O 1
ATOM 2709 N N . LEU B 1 47 ? -14.609 17.203 -20.156 1 85.25 47 LEU B N 1
ATOM 2710 C CA . LEU B 1 47 ? -14.039 16.688 -18.922 1 85.25 47 LEU B CA 1
ATOM 2711 C C . LEU B 1 47 ? -15.117 16.078 -18.031 1 85.25 47 LEU B C 1
ATOM 2713 O O . LEU B 1 47 ? -14.828 15.203 -17.203 1 85.25 47 LEU B O 1
ATOM 2717 N N . PHE B 1 48 ? -16.344 16.578 -18.219 1 86.75 48 PHE B N 1
ATOM 2718 C CA . PHE B 1 48 ? -17.484 16.109 -17.453 1 86.75 48 PHE B CA 1
ATOM 2719 C C . PHE B 1 48 ? -18.609 15.633 -18.375 1 86.75 48 PHE B C 1
ATOM 2721 O O . PHE B 1 48 ? -18.75 16.141 -19.484 1 86.75 48 PHE B O 1
ATOM 2728 N N . MET B 1 49 ? -19.312 14.523 -17.891 1 82.44 49 MET B N 1
ATOM 2729 C CA . MET B 1 49 ? -20.516 14.086 -18.578 1 82.44 49 MET B CA 1
ATOM 2730 C C . MET B 1 49 ? -21.656 13.852 -17.594 1 82.44 49 MET B C 1
ATOM 2732 O O . MET B 1 49 ? -21.422 13.695 -16.391 1 82.44 49 MET B O 1
ATOM 2736 N N . ARG B 1 50 ? -22.875 13.992 -18.141 1 75.5 50 ARG B N 1
ATOM 2737 C CA . ARG B 1 50 ? -24.031 13.789 -17.266 1 75.5 50 ARG B CA 1
ATOM 2738 C C . ARG B 1 50 ? -24.531 12.352 -17.359 1 75.5 50 ARG B C 1
ATOM 2740 O O . ARG B 1 50 ? -24.625 11.781 -18.453 1 75.5 50 ARG B O 1
ATOM 2747 N N . ASP B 1 51 ? -24.562 11.781 -16.297 1 73.06 51 ASP B N 1
ATOM 2748 C CA . ASP B 1 51 ? -25.266 10.508 -16.141 1 73.06 51 ASP B CA 1
ATOM 2749 C C . ASP B 1 51 ? -26.578 10.695 -15.359 1 73.06 51 ASP B C 1
ATOM 2751 O O . ASP B 1 51 ? -26.578 10.617 -14.125 1 73.06 51 ASP B O 1
ATOM 2755 N N . GLY B 1 52 ? -27.578 10.961 -16.062 1 65.25 52 GLY B N 1
ATOM 2756 C CA . GLY B 1 52 ? -28.797 11.414 -15.414 1 65.25 52 GLY B CA 1
ATOM 2757 C C . GLY B 1 52 ? -28.672 12.797 -14.797 1 65.25 52 GLY B C 1
ATOM 2758 O O . GLY B 1 52 ? -28.359 13.766 -15.492 1 65.25 52 GLY B O 1
ATOM 2759 N N . LYS B 1 53 ? -28.859 12.828 -13.438 1 64 53 LYS B N 1
ATOM 2760 C CA . LYS B 1 53 ? -28.766 14.109 -12.734 1 64 53 LYS B CA 1
ATOM 2761 C C . LYS B 1 53 ? -27.375 14.305 -12.133 1 64 53 LYS B C 1
ATOM 2763 O O . LYS B 1 53 ? -27.078 15.367 -11.578 1 64 53 LYS B O 1
ATOM 2768 N N . LYS B 1 54 ? -26.578 13.398 -12.297 1 73.44 54 LYS B N 1
ATOM 2769 C CA . LYS B 1 54 ? -25.281 13.461 -11.617 1 73.44 54 LYS B CA 1
ATOM 2770 C C . LYS B 1 54 ? -24.156 13.82 -12.594 1 73.44 54 LYS B C 1
ATOM 2772 O O . LYS B 1 54 ? -24.125 13.312 -13.719 1 73.44 54 LYS B O 1
ATOM 2777 N N . LEU B 1 55 ? -23.25 14.75 -12.242 1 79.5 55 LEU B N 1
ATOM 2778 C CA . LEU B 1 55 ? -22.047 15.141 -12.969 1 79.5 55 LEU B CA 1
ATOM 2779 C C . LEU B 1 55 ? -20.891 14.172 -12.68 1 79.5 55 LEU B C 1
ATOM 2781 O O . LEU B 1 55 ? -20.531 13.969 -11.523 1 79.5 55 LEU B O 1
ATOM 2785 N N . ILE B 1 56 ? -20.531 13.5 -13.797 1 80.56 56 ILE B N 1
ATOM 2786 C CA . ILE B 1 56 ? -19.453 12.539 -13.594 1 80.56 56 ILE B CA 1
ATOM 2787 C C . ILE B 1 56 ? -18.266 12.883 -14.508 1 80.56 56 ILE B C 1
ATOM 2789 O O . ILE B 1 56 ? -18.453 13.539 -15.531 1 80.56 56 ILE B O 1
ATOM 2793 N N . LEU B 1 57 ? -17.125 12.461 -14.102 1 81.31 57 LEU B N 1
ATOM 2794 C CA . LEU B 1 57 ? -15.906 12.719 -14.875 1 81.31 57 LEU B CA 1
ATOM 2795 C C . LEU B 1 57 ? -15.828 11.781 -16.078 1 81.31 57 LEU B C 1
ATOM 2797 O O . LEU B 1 57 ? -16.172 10.602 -15.977 1 81.31 57 LEU B O 1
ATOM 2801 N N . THR B 1 58 ? -15.445 12.406 -17.266 1 77.44 58 THR B N 1
ATOM 2802 C CA . THR B 1 58 ? -15.039 11.594 -18.406 1 77.44 58 THR B CA 1
ATOM 2803 C C . THR B 1 58 ? -13.672 10.969 -18.172 1 77.44 58 THR B C 1
ATOM 2805 O O . THR B 1 58 ? -13.031 11.234 -17.156 1 77.44 58 THR B O 1
ATOM 2808 N N . GLU B 1 59 ? -13.336 10.211 -19.062 1 64.81 59 GLU B N 1
ATOM 2809 C CA . GLU B 1 59 ? -11.992 9.641 -18.984 1 64.81 59 GLU B CA 1
ATOM 2810 C C . GLU B 1 59 ? -10.93 10.734 -18.984 1 64.81 59 GLU B C 1
ATOM 2812 O O . GLU B 1 59 ? -9.977 10.688 -18.203 1 64.81 59 GLU B O 1
ATOM 2817 N N . ASP B 1 60 ? -11.141 11.664 -19.844 1 70.44 60 ASP B N 1
ATOM 2818 C CA . ASP B 1 60 ? -10.258 12.82 -19.891 1 70.44 60 ASP B CA 1
ATOM 2819 C C . ASP B 1 60 ? -10.352 13.641 -18.594 1 70.44 60 ASP B C 1
ATOM 2821 O O . ASP B 1 60 ? -9.352 14.188 -18.141 1 70.44 60 ASP B O 1
ATOM 2825 N N . GLY B 1 61 ? -11.484 13.633 -18.109 1 78.31 61 GLY B N 1
ATOM 2826 C CA . GLY B 1 61 ? -11.68 14.305 -16.828 1 78.31 61 GLY B CA 1
ATOM 2827 C C . GLY B 1 61 ? -10.922 13.648 -15.695 1 78.31 61 GLY B C 1
ATOM 2828 O O . GLY B 1 61 ? -10.312 14.336 -14.875 1 78.31 61 GLY B O 1
ATOM 2829 N N . GLN B 1 62 ? -10.953 12.406 -15.719 1 71.94 62 GLN B N 1
ATOM 2830 C CA . GLN B 1 62 ? -10.234 11.664 -14.68 1 71.94 62 GLN B CA 1
ATOM 2831 C C . GLN B 1 62 ? -8.727 11.875 -14.797 1 71.94 62 GLN B C 1
ATOM 2833 O O . GLN B 1 62 ? -8.039 12.078 -13.797 1 71.94 62 GLN B O 1
ATOM 2838 N N . PHE B 1 63 ? -8.305 11.844 -16 1 66 63 PHE B N 1
ATOM 2839 C CA . PHE B 1 63 ? -6.895 12.109 -16.266 1 66 63 PHE B CA 1
ATOM 2840 C C . PHE B 1 63 ? -6.508 13.508 -15.789 1 66 63 PHE B C 1
ATOM 2842 O O . PHE B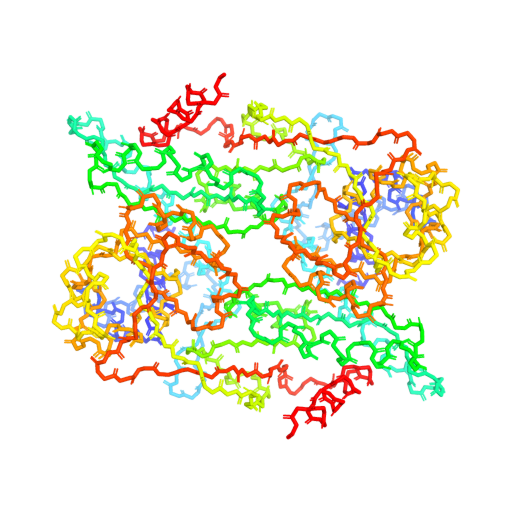 1 63 ? -5.508 13.68 -15.086 1 66 63 PHE B O 1
ATOM 2849 N N . LEU B 1 64 ? -7.297 14.43 -16.094 1 74.31 64 LEU B N 1
ATOM 2850 C CA . LEU B 1 64 ? -6.98 15.805 -15.711 1 74.31 64 LEU B CA 1
ATOM 2851 C C . LEU B 1 64 ? -7.066 15.984 -14.203 1 74.31 64 LEU B C 1
ATOM 2853 O O . LEU B 1 64 ? -6.305 16.766 -13.617 1 74.31 64 LEU B O 1
ATOM 2857 N N . LYS B 1 65 ? -7.941 15.219 -13.68 1 76 65 LYS B N 1
ATOM 2858 C CA . LYS B 1 65 ? -8.055 15.32 -12.227 1 76 65 LYS B CA 1
ATOM 2859 C C . LYS B 1 65 ? -6.754 14.906 -11.539 1 76 65 LYS B C 1
ATOM 2861 O O . LYS B 1 65 ? -6.27 15.602 -10.648 1 76 65 LYS B O 1
ATOM 2866 N N . ILE B 1 66 ? -6.254 13.914 -11.977 1 64.19 66 ILE B N 1
ATOM 2867 C CA . ILE B 1 66 ? -4.996 13.422 -11.43 1 64.19 66 ILE B CA 1
ATOM 2868 C C . ILE B 1 66 ? -3.883 14.43 -11.695 1 64.19 66 ILE B C 1
ATOM 2870 O O . ILE B 1 66 ? -3.137 14.797 -10.789 1 64.19 66 ILE B O 1
ATOM 2874 N N . LYS B 1 67 ? -3.846 14.914 -12.859 1 65.06 67 LYS B N 1
ATOM 2875 C CA . LYS B 1 67 ? -2.812 15.875 -13.242 1 65.06 67 LYS B CA 1
ATOM 2876 C C . LYS B 1 67 ? -3.01 17.219 -12.531 1 65.06 67 LYS B C 1
ATOM 2878 O O . LYS B 1 67 ? -2.037 17.859 -12.133 1 65.06 67 LYS B O 1
ATOM 2883 N N . ALA B 1 68 ? -4.234 17.562 -12.469 1 73.5 68 ALA B N 1
ATOM 2884 C CA . ALA B 1 68 ? -4.535 18.812 -11.766 1 73.5 68 ALA B CA 1
ATOM 2885 C C . ALA B 1 68 ? -4.082 18.75 -10.312 1 73.5 68 ALA B C 1
ATOM 2887 O O . ALA B 1 68 ? -3.504 19.703 -9.789 1 73.5 68 ALA B O 1
ATOM 2888 N N . GLU B 1 69 ? -4.391 17.672 -9.773 1 67.38 69 GLU B N 1
ATOM 2889 C CA . GLU B 1 69 ? -3.955 17.484 -8.391 1 67.38 69 GLU B CA 1
ATOM 2890 C C . GLU B 1 69 ? -2.439 17.594 -8.266 1 67.38 69 GLU B C 1
ATOM 2892 O O . GLU B 1 69 ? -1.934 18.281 -7.379 1 67.38 69 GLU B O 1
ATOM 2897 N N . GLU B 1 70 ? -1.815 16.984 -9.148 1 62.72 70 GLU B N 1
ATOM 2898 C CA . GLU B 1 70 ? -0.357 17.031 -9.188 1 62.72 70 GLU B CA 1
ATOM 2899 C C . GLU B 1 70 ? 0.139 18.469 -9.367 1 62.72 70 GLU B C 1
ATOM 2901 O O . GLU B 1 70 ? 1.054 18.906 -8.664 1 62.72 70 GLU B O 1
ATOM 2906 N N . ILE B 1 71 ? -0.442 19.141 -10.289 1 62.12 71 ILE B N 1
ATOM 2907 C CA . ILE B 1 71 ? -0.032 20.5 -10.625 1 62.12 71 ILE B CA 1
ATOM 2908 C C . ILE B 1 71 ? -0.328 21.438 -9.453 1 62.12 71 ILE B C 1
ATOM 2910 O O . ILE B 1 71 ? 0.516 22.25 -9.07 1 62.12 71 ILE B O 1
ATOM 2914 N N . LEU B 1 72 ? -1.406 21.266 -8.914 1 66.12 72 LEU B N 1
ATOM 2915 C CA . LEU B 1 72 ? -1.789 22.141 -7.816 1 66.12 72 LEU B CA 1
ATOM 2916 C C . LEU B 1 72 ? -0.912 21.891 -6.594 1 66.12 72 LEU B C 1
ATOM 2918 O O . LEU B 1 72 ? -0.525 22.844 -5.902 1 66.12 72 LEU B O 1
ATOM 2922 N N . GLN B 1 73 ? -0.651 20.719 -6.453 1 61.84 73 GLN B N 1
ATOM 2923 C CA . GLN B 1 73 ? 0.251 20.391 -5.355 1 61.84 73 GLN B CA 1
ATOM 2924 C C . GLN B 1 73 ? 1.646 20.953 -5.598 1 61.84 73 GLN B C 1
ATOM 2926 O O . GLN B 1 73 ? 2.26 21.516 -4.691 1 61.84 73 GLN B O 1
ATOM 2931 N N . LEU B 1 74 ? 2.053 20.781 -6.805 1 55.34 74 LEU B N 1
ATOM 2932 C CA . LEU B 1 74 ? 3.359 21.312 -7.176 1 55.34 74 LEU B CA 1
ATOM 2933 C C . LEU B 1 74 ? 3.387 22.844 -7.043 1 55.34 74 LEU B C 1
ATOM 2935 O O . LEU B 1 74 ? 4.379 23.406 -6.578 1 55.34 74 LEU B O 1
ATOM 2939 N N . THR B 1 75 ? 2.402 23.484 -7.52 1 55.88 75 THR B N 1
ATOM 2940 C CA . THR B 1 75 ? 2.309 24.938 -7.41 1 55.88 75 THR B CA 1
ATOM 2941 C C . THR B 1 75 ? 2.316 25.359 -5.945 1 55.88 75 THR B C 1
ATOM 2943 O O . THR B 1 75 ? 3.021 26.312 -5.574 1 55.88 75 THR B O 1
ATOM 2946 N N . SER B 1 76 ? 1.559 24.703 -5.215 1 57.94 76 SER B N 1
ATOM 2947 C CA . SER B 1 76 ? 1.512 25.031 -3.795 1 57.94 76 SER B CA 1
ATOM 2948 C C . SER B 1 76 ? 2.881 24.859 -3.145 1 57.94 76 SER B C 1
ATOM 2950 O O . SER B 1 76 ? 3.303 25.703 -2.354 1 57.94 76 SER B O 1
ATOM 2952 N N . LYS B 1 77 ? 3.488 23.891 -3.529 1 56.44 77 LYS B N 1
ATOM 2953 C CA . LYS B 1 77 ? 4.82 23.641 -2.994 1 56.44 77 LYS B CA 1
ATOM 2954 C C . LYS B 1 77 ? 5.805 24.719 -3.43 1 56.44 77 LYS B C 1
ATOM 2956 O O . LYS B 1 77 ? 6.652 25.156 -2.643 1 56.44 77 LYS B O 1
ATOM 2961 N N . THR B 1 78 ? 5.664 25.094 -4.625 1 50.88 78 THR B N 1
ATOM 2962 C CA . THR B 1 78 ? 6.531 26.141 -5.152 1 50.88 78 THR B CA 1
ATOM 2963 C C . THR B 1 78 ? 6.305 27.453 -4.41 1 50.88 78 THR B C 1
ATOM 2965 O O . THR B 1 78 ? 7.262 28.141 -4.043 1 50.88 78 THR B O 1
ATOM 2968 N N . VAL B 1 79 ? 5.121 27.812 -4.27 1 53 79 VAL B N 1
ATOM 2969 C CA . VAL B 1 79 ? 4.789 29.047 -3.553 1 53 79 VAL B CA 1
ATOM 2970 C C . VAL B 1 79 ? 5.32 28.969 -2.123 1 53 79 VAL B C 1
ATOM 2972 O O . VAL B 1 79 ? 5.871 29.938 -1.605 1 53 79 VAL B O 1
ATOM 2975 N N . GLN B 1 80 ? 5.195 27.859 -1.574 1 51.5 80 GLN B N 1
ATOM 2976 C CA . GLN B 1 80 ? 5.648 27.672 -0.201 1 51.5 80 GLN B CA 1
ATOM 2977 C C . GLN B 1 80 ? 7.156 27.875 -0.088 1 51.5 80 GLN B C 1
ATOM 2979 O O . GLN B 1 80 ? 7.641 28.453 0.888 1 51.5 80 GLN B O 1
ATOM 2984 N N . VAL B 1 81 ? 7.855 27.453 -1.006 1 49.66 81 VAL B N 1
ATOM 2985 C CA . VAL B 1 81 ? 9.297 27.641 -1.012 1 49.66 81 VAL B CA 1
ATOM 2986 C C . VAL B 1 81 ? 9.625 29.141 -0.932 1 49.66 81 VAL B C 1
ATOM 2988 O O . VAL B 1 81 ? 10.531 29.547 -0.207 1 49.66 81 VAL B O 1
ATOM 2991 N N . PHE B 1 82 ? 8.914 29.875 -1.595 1 49.16 82 PHE B N 1
ATOM 2992 C CA . PHE B 1 82 ? 9.164 31.297 -1.608 1 49.16 82 PHE B CA 1
ATOM 2993 C C . PHE B 1 82 ? 8.703 31.953 -0.306 1 49.16 82 PHE B C 1
ATOM 2995 O O . PHE B 1 82 ? 9.32 32.906 0.177 1 49.16 82 PHE B O 1
ATOM 3002 N N . GLU B 1 83 ? 7.664 31.516 0.237 1 47.84 83 GLU B N 1
ATOM 3003 C CA . GLU B 1 83 ? 7.156 32.062 1.488 1 47.84 83 GLU B CA 1
ATOM 3004 C C . GLU B 1 83 ? 8.07 31.719 2.66 1 47.84 83 GLU B C 1
ATOM 3006 O O . GLU B 1 83 ? 8.281 32.531 3.555 1 47.84 83 GLU B O 1
ATOM 3011 N N . ASP B 1 84 ? 8.367 30.453 2.768 1 49.38 84 ASP B N 1
ATOM 3012 C CA . ASP B 1 84 ? 9.242 30 3.842 1 49.38 84 ASP B CA 1
ATOM 3013 C C . ASP B 1 84 ? 10.523 30.828 3.889 1 49.38 84 ASP B C 1
ATOM 3015 O O . ASP B 1 84 ? 11.117 31.016 4.957 1 49.38 84 ASP B O 1
ATOM 3019 N N . ARG B 1 85 ? 10.953 31.25 2.811 1 45.06 85 ARG B N 1
ATOM 3020 C CA . ARG B 1 85 ? 12.094 32.156 2.852 1 45.06 85 ARG B CA 1
ATOM 3021 C C . ARG B 1 85 ? 11.789 33.375 3.701 1 45.06 85 ARG B C 1
ATOM 3023 O O . ARG B 1 85 ? 12.695 34 4.27 1 45.06 85 ARG B O 1
ATOM 3030 N N . LYS B 1 86 ? 10.656 33.812 3.666 1 45.12 86 LYS B N 1
ATOM 3031 C CA . LYS B 1 86 ? 10.43 35.031 4.43 1 45.12 86 LYS B CA 1
ATOM 3032 C C . LYS B 1 86 ? 10.258 34.719 5.918 1 45.12 86 LYS B C 1
ATOM 3034 O O . LYS B 1 86 ? 10.672 35.5 6.766 1 45.12 86 LYS B O 1
ATOM 3039 N N . ASN B 1 87 ? 9.344 33.688 6.32 1 50.66 87 ASN B N 1
ATOM 3040 C CA . ASN B 1 87 ? 9.016 33.594 7.738 1 50.66 87 ASN B CA 1
ATOM 3041 C C . ASN B 1 87 ? 9.977 32.656 8.461 1 50.66 87 ASN B C 1
ATOM 3043 O O . ASN B 1 87 ? 10.414 31.641 7.902 1 50.66 87 ASN B O 1
ATOM 3047 N N . ALA B 1 88 ? 10.656 33.031 9.531 1 58.31 88 ALA B N 1
ATOM 3048 C CA . ALA B 1 88 ? 11.68 32.469 10.406 1 58.31 88 ALA B CA 1
ATOM 3049 C C . ALA B 1 88 ? 11.32 31.047 10.836 1 58.31 88 ALA B C 1
ATOM 3051 O O . ALA B 1 88 ? 12.195 30.203 11.008 1 58.31 88 ALA B O 1
ATOM 3052 N N . GLU B 1 89 ? 9.992 30.641 11.031 1 76.56 89 GLU B N 1
ATOM 3053 C CA . GLU B 1 89 ? 9.695 29.328 11.602 1 76.56 89 GLU B CA 1
ATOM 3054 C C . GLU B 1 89 ? 9.344 28.328 10.516 1 76.56 89 GLU B C 1
ATOM 3056 O O . GLU B 1 89 ? 8.562 28.625 9.609 1 76.56 89 GLU B O 1
ATOM 3061 N N . LEU B 1 90 ? 10.023 27.141 10.523 1 86.19 90 LEU B N 1
ATOM 3062 C CA . LEU B 1 90 ? 9.82 26.062 9.578 1 86.19 90 LEU B CA 1
ATOM 3063 C C . LEU B 1 90 ? 8.375 25.578 9.609 1 86.19 90 LEU B C 1
ATOM 3065 O O . LEU B 1 90 ? 7.809 25.375 10.68 1 86.19 90 LEU B O 1
ATOM 3069 N N . SER B 1 91 ? 7.676 25.641 8.453 1 88.5 91 SER B N 1
ATOM 3070 C CA . SER B 1 91 ? 6.301 25.172 8.312 1 88.5 91 SER B CA 1
ATOM 3071 C C . SER B 1 91 ? 6.07 24.531 6.957 1 88.5 91 SER B C 1
ATOM 3073 O O . SER B 1 91 ? 6.98 24.469 6.125 1 88.5 91 SER B O 1
ATOM 3075 N N . GLY B 1 92 ? 4.836 23.891 6.812 1 91.94 92 GLY B N 1
ATOM 3076 C CA . GLY B 1 92 ? 4.477 23.297 5.539 1 91.94 92 GLY B CA 1
ATOM 3077 C C . GLY B 1 92 ? 4.074 21.828 5.656 1 91.94 92 GLY B C 1
ATOM 3078 O O . GLY B 1 92 ? 3.799 21.344 6.754 1 91.94 92 GLY B O 1
ATOM 3079 N N . HIS B 1 93 ? 3.916 21.219 4.484 1 94.38 93 HIS B N 1
ATOM 3080 C CA . HIS B 1 93 ? 3.457 19.844 4.395 1 94.38 93 HIS B CA 1
ATOM 3081 C C . HIS B 1 93 ? 4.512 18.938 3.752 1 94.38 93 HIS B C 1
ATOM 3083 O O . HIS B 1 93 ? 5.094 19.297 2.725 1 94.38 93 HIS B O 1
ATOM 3089 N N . LEU B 1 94 ? 4.781 17.891 4.398 1 97.06 94 LEU B N 1
ATOM 3090 C CA . LEU B 1 94 ? 5.766 16.938 3.912 1 97.06 94 LEU B CA 1
ATOM 3091 C C . LEU B 1 94 ? 5.098 15.602 3.562 1 97.06 94 LEU B C 1
ATOM 3093 O O . LEU B 1 94 ? 4.391 15.023 4.387 1 97.06 94 LEU B O 1
ATOM 3097 N N . THR B 1 95 ? 5.266 15.148 2.332 1 97.88 95 THR B N 1
ATOM 3098 C CA . THR B 1 95 ? 4.773 13.844 1.925 1 97.88 95 THR B CA 1
ATOM 3099 C C . THR B 1 95 ? 5.926 12.852 1.777 1 97.88 95 THR B C 1
ATOM 3101 O O . THR B 1 95 ? 6.836 13.07 0.974 1 97.88 95 THR B O 1
ATOM 3104 N N . ILE B 1 96 ? 5.82 11.766 2.518 1 98.69 96 ILE B N 1
ATOM 3105 C CA . ILE B 1 96 ? 6.848 10.734 2.535 1 98.69 96 ILE B CA 1
ATOM 3106 C C . ILE B 1 96 ? 6.285 9.438 1.947 1 98.69 96 ILE B C 1
ATOM 3108 O O . ILE B 1 96 ? 5.184 9.016 2.303 1 98.69 96 ILE B O 1
ATOM 3112 N N . GLY B 1 97 ? 6.941 8.875 0.961 1 98.56 97 GLY B N 1
ATOM 3113 C CA . GLY B 1 97 ? 6.672 7.523 0.5 1 98.56 97 GLY B CA 1
ATOM 3114 C C . GLY B 1 97 ? 7.672 6.508 1.019 1 98.56 97 GLY B C 1
ATOM 3115 O O . GLY B 1 97 ? 8.883 6.711 0.912 1 98.56 97 GLY B O 1
ATOM 3116 N N . ALA B 1 98 ? 7.168 5.406 1.583 1 98 98 ALA B N 1
ATOM 3117 C CA . ALA B 1 98 ? 8.109 4.453 2.168 1 98 98 ALA B CA 1
ATOM 3118 C C . ALA B 1 98 ? 7.609 3.02 1.994 1 98 98 ALA B C 1
ATOM 3120 O O . ALA B 1 98 ? 6.414 2.752 2.115 1 98 98 ALA B O 1
ATOM 3121 N N . LEU B 1 99 ? 8.539 2.178 1.708 1 95.69 99 LEU B N 1
ATOM 3122 C CA . LEU B 1 99 ? 8.25 0.752 1.811 1 95.69 99 LEU B CA 1
ATOM 3123 C C . LEU B 1 99 ? 7.988 0.354 3.26 1 95.69 99 LEU B C 1
ATOM 3125 O O . LEU B 1 99 ? 8.531 0.964 4.184 1 95.69 99 LEU B O 1
ATOM 3129 N N . GLU B 1 100 ? 7.16 -0.606 3.426 1 93.62 100 GLU B N 1
ATOM 3130 C CA . GLU B 1 100 ? 6.871 -1.134 4.758 1 93.62 100 GLU B CA 1
ATOM 3131 C C . GLU B 1 100 ? 8.016 -2.004 5.266 1 93.62 100 GLU B C 1
ATOM 3133 O O . GLU B 1 100 ? 8.328 -3.039 4.672 1 93.62 100 GLU B O 1
ATOM 3138 N N . GLY B 1 101 ? 8.648 -1.525 6.324 1 92 101 GLY B N 1
ATOM 3139 C CA . GLY B 1 101 ? 9.789 -2.27 6.836 1 92 101 GLY B CA 1
ATOM 3140 C C . GLY B 1 101 ? 10.508 -1.553 7.961 1 92 101 GLY B C 1
ATOM 3141 O O . GLY B 1 101 ? 9.891 -0.846 8.758 1 92 101 GLY B O 1
ATOM 3142 N N . TRP B 1 102 ? 11.789 -1.767 8.016 1 90.5 102 TRP B N 1
ATOM 3143 C CA . TRP B 1 102 ? 12.609 -1.369 9.156 1 90.5 102 TRP B CA 1
ATOM 3144 C C . TRP B 1 102 ? 12.719 0.15 9.25 1 90.5 102 TRP B C 1
ATOM 3146 O O . TRP B 1 102 ? 12.961 0.699 10.32 1 90.5 102 TRP B O 1
ATOM 3156 N N . THR B 1 103 ? 12.5 0.833 8.195 1 92.69 103 THR B N 1
ATOM 3157 C CA . THR B 1 103 ? 12.742 2.271 8.18 1 92.69 103 THR B CA 1
ATOM 3158 C C . THR B 1 103 ? 11.617 3.018 8.898 1 92.69 103 THR B C 1
ATOM 3160 O O . THR B 1 103 ? 11.75 4.203 9.211 1 92.69 103 THR B O 1
ATOM 3163 N N . THR B 1 104 ? 10.57 2.377 9.211 1 93.62 104 THR B N 1
ATOM 3164 C CA . THR B 1 104 ? 9.375 3.027 9.734 1 93.62 104 THR B CA 1
ATOM 3165 C C . THR B 1 104 ? 9.672 3.707 11.07 1 93.62 104 THR B C 1
ATOM 3167 O O . THR B 1 104 ? 9.281 4.855 11.289 1 93.62 104 THR B O 1
ATOM 3170 N N . SER B 1 105 ? 10.398 3.064 11.938 1 93.38 105 SER B N 1
ATOM 3171 C CA . SER B 1 105 ? 10.688 3.611 13.258 1 93.38 105 SER B CA 1
ATOM 3172 C C . SER B 1 105 ? 11.594 4.836 13.156 1 93.38 105 SER B C 1
ATOM 3174 O O . SER B 1 105 ? 11.398 5.812 13.883 1 93.38 105 SER B O 1
ATOM 3176 N N . SER B 1 106 ? 12.547 4.75 12.289 1 95.88 106 SER B N 1
ATOM 3177 C CA . SER B 1 106 ? 13.453 5.879 12.133 1 95.88 106 SER B CA 1
ATOM 3178 C C . SER B 1 106 ? 12.75 7.078 11.508 1 95.88 106 SER B C 1
ATOM 3180 O O . SER B 1 106 ? 13.031 8.227 11.852 1 95.88 106 SER B O 1
ATOM 3182 N N . ILE B 1 107 ? 11.867 6.852 10.594 1 97.56 107 ILE B N 1
ATOM 3183 C CA . ILE B 1 107 ? 11.062 7.918 10.016 1 97.56 107 ILE B CA 1
ATOM 3184 C C . ILE B 1 107 ? 10.242 8.602 11.109 1 97.56 107 ILE B C 1
ATOM 3186 O O . ILE B 1 107 ? 10.227 9.828 11.211 1 97.56 107 ILE B O 1
ATOM 3190 N N . ALA B 1 108 ? 9.609 7.793 11.93 1 97.5 108 ALA B N 1
ATOM 3191 C CA . ALA B 1 108 ? 8.758 8.305 13 1 97.5 108 ALA B CA 1
ATOM 3192 C C . ALA B 1 108 ? 9.555 9.156 13.984 1 97.5 108 ALA B C 1
ATOM 3194 O O . ALA B 1 108 ? 9.102 10.219 14.406 1 97.5 108 ALA B O 1
ATOM 3195 N N . LYS B 1 109 ? 10.695 8.695 14.289 1 96.88 109 LYS B N 1
ATOM 3196 C CA . LYS B 1 109 ? 11.555 9.422 15.227 1 96.88 109 LYS B CA 1
ATOM 3197 C C . LYS B 1 109 ? 11.938 10.789 14.664 1 96.88 109 LYS B C 1
ATOM 3199 O O . LYS B 1 109 ? 11.898 11.789 15.375 1 96.88 109 LYS B O 1
ATOM 3204 N N . THR B 1 110 ? 12.32 10.766 13.453 1 97.75 110 THR B N 1
ATOM 3205 C CA . THR B 1 110 ? 12.695 12.016 12.805 1 97.75 110 THR B CA 1
ATOM 3206 C C . THR B 1 110 ? 11.508 12.977 12.75 1 97.75 110 THR B C 1
ATOM 3208 O O . THR B 1 110 ? 11.648 14.164 13.047 1 97.75 110 THR B O 1
ATOM 3211 N N . LEU B 1 111 ? 10.375 12.484 12.383 1 98 111 LEU B N 1
ATOM 3212 C CA . LEU B 1 111 ? 9.164 13.305 12.312 1 98 111 LEU B CA 1
ATOM 3213 C C . LEU B 1 111 ? 8.797 13.844 13.688 1 98 111 LEU B C 1
ATOM 3215 O O . LEU B 1 111 ? 8.344 14.992 13.805 1 98 111 LEU B O 1
ATOM 3219 N N . GLN B 1 112 ? 8.945 13 14.672 1 97.31 112 GLN B N 1
ATOM 3220 C CA . GLN B 1 112 ? 8.68 13.43 16.047 1 97.31 112 GLN B CA 1
ATOM 3221 C C . GLN B 1 112 ? 9.523 14.641 16.406 1 97.31 112 GLN B C 1
ATOM 3223 O O . GLN B 1 112 ? 9.008 15.625 16.953 1 97.31 112 GLN B O 1
ATOM 3228 N N . ARG B 1 113 ? 10.75 14.562 16.125 1 95.69 113 ARG B N 1
ATOM 3229 C CA . ARG B 1 113 ? 11.664 15.656 16.438 1 95.69 113 ARG B CA 1
ATOM 3230 C C . ARG B 1 113 ? 11.266 16.938 15.703 1 95.69 113 ARG B C 1
ATOM 3232 O O . ARG B 1 113 ? 11.234 18.016 16.297 1 95.69 113 ARG B O 1
ATOM 3239 N N . LEU B 1 114 ? 10.992 16.828 14.484 1 95.38 114 LEU B N 1
ATOM 3240 C CA . LEU B 1 114 ? 10.664 18 13.664 1 95.38 114 LEU B CA 1
ATOM 3241 C C . LEU B 1 114 ? 9.344 18.609 14.102 1 95.38 114 LEU B C 1
ATOM 3243 O O . LEU B 1 114 ? 9.242 19.844 14.227 1 95.38 114 LEU B O 1
ATOM 3247 N N . THR B 1 115 ? 8.359 17.781 14.336 1 95.38 115 THR B N 1
ATOM 3248 C CA . THR B 1 115 ? 7.035 18.312 14.648 1 95.38 115 THR B CA 1
ATOM 3249 C C . THR B 1 115 ? 7.008 18.891 16.062 1 95.38 115 THR B C 1
ATOM 3251 O O . THR B 1 115 ? 6.219 19.781 16.359 1 95.38 115 THR B O 1
ATOM 3254 N N . ASN B 1 116 ? 7.785 18.359 17 1 93.44 116 ASN B N 1
ATOM 3255 C CA . ASN B 1 116 ? 7.93 18.953 18.312 1 93.44 116 ASN B CA 1
ATOM 3256 C C . ASN B 1 116 ? 8.539 20.344 18.234 1 93.44 116 ASN B C 1
ATOM 3258 O O . ASN B 1 116 ? 8.102 21.25 18.953 1 93.44 116 ASN B O 1
ATOM 3262 N N . LYS B 1 117 ? 9.516 20.422 17.406 1 91.62 117 LYS B N 1
ATOM 3263 C CA . LYS B 1 117 ? 10.219 21.688 17.25 1 91.62 117 LYS B CA 1
ATOM 3264 C C . LYS B 1 117 ? 9.383 22.688 16.438 1 91.62 117 LYS B C 1
ATOM 3266 O O . LYS B 1 117 ? 9.422 23.891 16.688 1 91.62 117 LYS B O 1
ATOM 3271 N N . TYR B 1 118 ? 8.68 22.188 15.445 1 92.69 118 TYR B N 1
ATOM 3272 C CA . TYR B 1 118 ? 7.871 23.016 14.555 1 92.69 118 TYR B CA 1
ATOM 3273 C C . TYR B 1 118 ? 6.449 22.469 14.461 1 92.69 118 TYR B C 1
ATOM 3275 O O . TYR B 1 118 ? 6.098 21.781 13.508 1 92.69 118 TYR B O 1
ATOM 3283 N N . PRO B 1 119 ? 5.566 22.859 15.297 1 91.62 119 PRO B N 1
ATOM 3284 C CA . PRO B 1 119 ? 4.238 22.266 15.445 1 91.62 119 PRO B CA 1
ATOM 3285 C C . PRO B 1 119 ? 3.33 22.531 14.25 1 91.62 119 PRO B C 1
ATOM 3287 O O . PRO B 1 119 ? 2.271 21.906 14.117 1 91.62 119 PRO B O 1
ATOM 3290 N N . SER B 1 120 ? 3.734 23.438 13.422 1 91.88 120 SER B N 1
ATOM 3291 C CA . SER B 1 120 ? 2.889 23.797 12.289 1 91.88 120 SER B CA 1
ATOM 3292 C C . SER B 1 120 ? 3.123 22.859 11.109 1 91.88 120 SER B C 1
ATOM 3294 O O . SER B 1 120 ? 2.4 22.906 10.109 1 91.88 120 SER B O 1
ATOM 3296 N N . ILE B 1 121 ? 4.039 21.953 11.234 1 94.81 121 ILE B N 1
ATOM 3297 C CA . ILE B 1 121 ? 4.332 21 10.18 1 94.81 121 ILE B CA 1
ATOM 3298 C C . ILE B 1 121 ? 3.215 19.953 10.102 1 94.81 121 ILE B C 1
ATOM 3300 O O . ILE B 1 121 ? 2.73 19.484 11.133 1 94.81 121 ILE B O 1
ATOM 3304 N N . THR B 1 122 ? 2.77 19.688 8.891 1 96.62 122 THR B N 1
ATOM 3305 C CA . THR B 1 122 ? 1.861 18.578 8.625 1 96.62 122 THR B CA 1
ATOM 3306 C C . THR B 1 122 ? 2.523 17.531 7.723 1 96.62 122 THR B C 1
ATOM 3308 O O . THR B 1 122 ? 3.541 17.812 7.086 1 96.62 122 THR B O 1
ATOM 3311 N N . LEU B 1 123 ? 1.93 16.328 7.738 1 97.81 123 LEU B N 1
ATOM 3312 C CA . LEU B 1 123 ? 2.629 15.281 7.004 1 97.81 123 LEU B CA 1
ATOM 3313 C C . LEU B 1 123 ? 1.64 14.297 6.383 1 97.81 123 LEU B C 1
ATOM 3315 O O . LEU B 1 123 ? 0.491 14.211 6.824 1 97.81 123 LEU B O 1
ATOM 3319 N N . THR B 1 124 ? 2.07 13.641 5.32 1 97.88 124 THR B N 1
ATOM 3320 C CA . THR B 1 124 ? 1.464 12.438 4.758 1 97.88 124 THR B CA 1
ATOM 3321 C C . THR B 1 124 ? 2.504 11.336 4.586 1 97.88 124 THR B C 1
ATOM 3323 O O . THR B 1 124 ? 3.605 11.586 4.094 1 97.88 124 THR B O 1
ATOM 3326 N N . ILE B 1 125 ? 2.174 10.188 5.074 1 98.38 125 ILE B N 1
ATOM 3327 C CA . ILE B 1 125 ? 3.047 9.039 4.859 1 98.38 125 ILE B CA 1
ATOM 3328 C C . ILE B 1 125 ? 2.316 7.984 4.031 1 98.38 125 ILE B C 1
ATOM 3330 O O . ILE B 1 125 ? 1.216 7.559 4.391 1 98.38 125 ILE B O 1
ATOM 3334 N N . LEU B 1 126 ? 2.932 7.602 2.951 1 97.81 126 LEU B N 1
ATOM 3335 C CA . LEU B 1 126 ? 2.318 6.664 2.016 1 97.81 126 LEU B CA 1
ATOM 3336 C C . LEU B 1 126 ? 3.119 5.367 1.941 1 97.81 126 LEU B C 1
ATOM 3338 O O . LEU B 1 126 ? 4.332 5.398 1.719 1 97.81 126 LEU B O 1
ATOM 3342 N N . SER B 1 127 ? 2.385 4.305 2.109 1 97.75 127 SER B N 1
ATOM 3343 C CA . SER B 1 127 ? 2.975 2.994 1.854 1 97.75 127 SER B CA 1
ATOM 3344 C C . SER B 1 127 ? 2.982 2.672 0.363 1 97.75 127 SER B C 1
ATOM 3346 O O . SER B 1 127 ? 2.018 2.965 -0.346 1 97.75 127 SER B O 1
ATOM 3348 N N . GLY B 1 128 ? 4.07 2.1 -0.061 1 96.62 128 GLY B N 1
ATOM 3349 C CA . GLY B 1 128 ? 4.199 1.659 -1.441 1 96.62 128 GLY B CA 1
ATOM 3350 C C . GLY B 1 128 ? 5.496 0.927 -1.718 1 96.62 128 GLY B C 1
ATOM 3351 O O . GLY B 1 128 ? 6.434 0.989 -0.917 1 96.62 128 GLY B O 1
ATOM 3352 N N . ASN B 1 129 ? 5.48 0.21 -2.785 1 95.5 129 ASN B N 1
ATOM 3353 C CA . ASN B 1 129 ? 6.75 -0.351 -3.234 1 95.5 129 ASN B CA 1
ATOM 3354 C C . ASN B 1 129 ? 7.555 0.661 -4.047 1 95.5 129 ASN B C 1
ATOM 3356 O O . ASN B 1 129 ? 7.129 1.807 -4.215 1 95.5 129 ASN B O 1
ATOM 3360 N N . ALA B 1 130 ? 8.703 0.245 -4.477 1 95.75 130 ALA B N 1
ATOM 3361 C CA . ALA B 1 130 ? 9.625 1.175 -5.129 1 95.75 130 ALA B CA 1
ATOM 3362 C C . ALA B 1 130 ? 8.992 1.787 -6.375 1 95.75 130 ALA B C 1
ATOM 3364 O O . ALA B 1 130 ? 9.109 2.992 -6.609 1 95.75 130 ALA B O 1
ATOM 3365 N N . ASP B 1 131 ? 8.297 1.024 -7.137 1 90.88 131 ASP B N 1
ATOM 3366 C CA . ASP B 1 131 ? 7.699 1.516 -8.375 1 90.88 131 ASP B CA 1
ATOM 3367 C C . ASP B 1 131 ? 6.625 2.562 -8.086 1 90.88 131 ASP B C 1
ATOM 3369 O O . ASP B 1 131 ? 6.582 3.609 -8.742 1 90.88 131 ASP B O 1
ATOM 3373 N N . ASP B 1 132 ? 5.805 2.26 -7.156 1 91.25 132 ASP B N 1
ATOM 3374 C CA . ASP B 1 132 ? 4.742 3.176 -6.758 1 91.25 132 ASP B CA 1
ATOM 3375 C C . ASP B 1 132 ? 5.316 4.492 -6.23 1 91.25 132 ASP B C 1
ATOM 3377 O O . ASP B 1 132 ? 4.875 5.57 -6.633 1 91.25 132 ASP B O 1
ATOM 3381 N N . ILE B 1 133 ? 6.254 4.379 -5.402 1 96.25 133 ILE B N 1
ATOM 3382 C CA . ILE B 1 133 ? 6.824 5.547 -4.738 1 96.25 133 ILE B CA 1
ATOM 3383 C C . ILE B 1 133 ? 7.602 6.387 -5.754 1 96.25 133 ILE B C 1
ATOM 3385 O O . ILE B 1 133 ? 7.496 7.613 -5.758 1 96.25 133 ILE B O 1
ATOM 3389 N N . LYS B 1 134 ? 8.352 5.734 -6.582 1 93.88 134 LYS B N 1
ATOM 3390 C CA . LYS B 1 134 ? 9.086 6.465 -7.605 1 93.88 134 LYS B CA 1
ATOM 3391 C C . LYS B 1 134 ? 8.141 7.227 -8.523 1 93.88 134 LYS B C 1
ATOM 3393 O O . LYS B 1 134 ? 8.398 8.383 -8.875 1 93.88 134 LYS B O 1
ATOM 3398 N N . TRP B 1 135 ? 7.082 6.547 -8.906 1 87.38 135 TRP B N 1
ATOM 3399 C CA . TRP B 1 135 ? 6.082 7.223 -9.727 1 87.38 135 TRP B CA 1
ATOM 3400 C C . TRP B 1 135 ? 5.547 8.461 -9.023 1 87.38 135 TRP B C 1
ATOM 3402 O O . TRP B 1 135 ? 5.383 9.516 -9.641 1 87.38 135 TRP B O 1
ATOM 3412 N N . LYS B 1 136 ? 5.309 8.398 -7.789 1 89.81 136 LYS B N 1
ATOM 3413 C CA . LYS B 1 136 ? 4.773 9.516 -7.012 1 89.81 136 LYS B CA 1
ATOM 3414 C C . LYS B 1 136 ? 5.809 10.625 -6.863 1 89.81 136 LYS B C 1
ATOM 3416 O O . LYS B 1 136 ? 5.461 11.812 -6.875 1 89.81 136 LYS B O 1
ATOM 3421 N N . ILE B 1 137 ? 7.062 10.266 -6.691 1 91.38 137 ILE B N 1
ATOM 3422 C CA . ILE B 1 137 ? 8.125 11.266 -6.66 1 91.38 137 ILE B CA 1
ATOM 3423 C C . ILE B 1 137 ? 8.195 11.992 -8 1 91.38 137 ILE B C 1
ATOM 3425 O O . ILE B 1 137 ? 8.227 13.219 -8.047 1 91.38 137 ILE B O 1
ATOM 3429 N N . ASP B 1 138 ? 8.172 11.203 -9.016 1 84.12 138 ASP B N 1
ATOM 3430 C CA . ASP B 1 138 ? 8.32 11.742 -10.367 1 84.12 138 ASP B CA 1
ATOM 3431 C C . ASP B 1 138 ? 7.191 12.719 -10.688 1 84.12 138 ASP B C 1
ATOM 3433 O O . ASP B 1 138 ? 7.391 13.68 -11.445 1 84.12 138 ASP B O 1
ATOM 3437 N N . ASN B 1 139 ? 6.086 12.461 -10.055 1 77.75 139 ASN B N 1
ATOM 3438 C CA . ASN B 1 139 ? 4.914 13.281 -10.359 1 77.75 139 ASN B CA 1
ATOM 3439 C C . ASN B 1 139 ? 4.66 14.32 -9.273 1 77.75 139 ASN B C 1
ATOM 3441 O O . ASN B 1 139 ? 3.584 14.922 -9.227 1 77.75 139 ASN B O 1
ATOM 3445 N N . GLY B 1 140 ? 5.512 14.461 -8.391 1 82.44 140 GLY B N 1
ATOM 3446 C CA . GLY B 1 140 ? 5.449 15.508 -7.383 1 82.44 140 GLY B CA 1
ATOM 3447 C C . GLY B 1 140 ? 4.484 15.195 -6.258 1 82.44 140 GLY B C 1
ATOM 3448 O O . GLY B 1 140 ? 4.074 16.094 -5.516 1 82.44 140 GLY B O 1
ATOM 3449 N N . LEU B 1 141 ? 4.137 13.977 -6.125 1 87.06 141 LEU B N 1
ATOM 3450 C CA . LEU B 1 141 ? 3.152 13.562 -5.133 1 87.06 141 LEU B CA 1
ATOM 3451 C C . LEU B 1 141 ? 3.836 13.102 -3.848 1 87.06 141 LEU B C 1
ATOM 3453 O O . LEU B 1 141 ? 3.188 12.969 -2.809 1 87.06 141 LEU B O 1
ATOM 3457 N N . VAL B 1 142 ? 5.086 12.883 -3.951 1 94.12 142 VAL B N 1
ATOM 3458 C CA . VAL B 1 142 ? 5.938 12.508 -2.828 1 94.12 142 VAL B CA 1
ATOM 3459 C C . VAL B 1 142 ? 7.211 13.344 -2.836 1 94.12 142 VAL B C 1
ATOM 3461 O O . VAL B 1 142 ? 7.836 13.523 -3.883 1 94.12 142 VAL B O 1
ATOM 3464 N N . ASP B 1 143 ? 7.512 13.898 -1.671 1 95.88 143 ASP B N 1
ATOM 3465 C CA . ASP B 1 143 ? 8.68 14.758 -1.559 1 95.88 143 ASP B CA 1
ATOM 3466 C C . ASP B 1 143 ? 9.953 13.938 -1.386 1 95.88 143 ASP B C 1
ATOM 3468 O O . ASP B 1 143 ? 11.008 14.281 -1.932 1 95.88 143 ASP B O 1
ATOM 3472 N N . VAL B 1 144 ? 9.875 12.906 -0.58 1 98 144 VAL B N 1
ATOM 3473 C CA . VAL B 1 144 ? 11.008 12.039 -0.276 1 98 144 VAL B CA 1
ATOM 3474 C C . VAL B 1 144 ? 10.539 10.594 -0.194 1 98 144 VAL B C 1
ATOM 3476 O O . VAL B 1 144 ? 9.461 10.305 0.326 1 98 144 VAL B O 1
ATOM 3479 N N . GLY B 1 145 ? 11.367 9.734 -0.767 1 98.5 145 GLY B N 1
ATOM 3480 C CA . GLY B 1 145 ? 11.008 8.32 -0.798 1 98.5 145 GLY B CA 1
ATOM 3481 C C . GLY B 1 145 ? 12.031 7.434 -0.112 1 98.5 145 GLY B C 1
ATOM 3482 O O . GLY B 1 145 ? 13.234 7.688 -0.19 1 98.5 145 GLY B O 1
ATOM 3483 N N . PHE B 1 146 ? 11.555 6.473 0.595 1 98.06 146 PHE B N 1
ATOM 3484 C CA . PHE B 1 146 ? 12.359 5.379 1.123 1 98.06 146 PHE B CA 1
ATOM 3485 C C . PHE B 1 146 ? 12.156 4.109 0.305 1 98.06 146 PHE B C 1
ATOM 3487 O O . PHE B 1 146 ? 11.086 3.492 0.365 1 98.06 146 PHE B O 1
ATOM 3494 N N . LEU B 1 147 ? 13.18 3.713 -0.404 1 97.25 147 LEU B N 1
ATOM 3495 C CA . LEU B 1 147 ? 13.102 2.613 -1.359 1 97.25 147 LEU B CA 1
ATOM 3496 C C . LEU B 1 147 ? 14.016 1.464 -0.941 1 97.25 147 LEU B C 1
ATOM 3498 O O . LEU B 1 147 ? 14.945 1.658 -0.152 1 97.25 147 LEU B O 1
ATOM 3502 N N . LEU B 1 148 ? 13.688 0.382 -1.407 1 96.19 148 LEU B N 1
ATOM 3503 C CA . LEU B 1 148 ? 14.531 -0.796 -1.246 1 96.19 148 LEU B CA 1
ATOM 3504 C C . LEU B 1 148 ? 15.102 -1.241 -2.586 1 96.19 148 LEU B C 1
ATOM 3506 O O . LEU B 1 148 ? 14.375 -1.321 -3.58 1 96.19 148 LEU B O 1
ATOM 3510 N N . GLU B 1 149 ? 16.359 -1.463 -2.578 1 94.44 149 GLU B N 1
ATOM 3511 C CA . GLU B 1 149 ? 16.984 -2.018 -3.771 1 94.44 149 GLU B CA 1
ATOM 3512 C C . GLU B 1 149 ? 16.531 -3.449 -4.027 1 94.44 149 GLU B C 1
ATOM 3514 O O . GLU B 1 149 ? 16.141 -4.156 -3.096 1 94.44 149 GLU B O 1
ATOM 3519 N N . PRO B 1 150 ? 16.562 -3.963 -5.301 1 94.56 150 PRO B N 1
ATOM 3520 C CA . PRO B 1 150 ? 17.016 -3.293 -6.527 1 94.56 150 PRO B CA 1
ATOM 3521 C C . PRO B 1 150 ? 15.961 -2.342 -7.094 1 94.56 150 PRO B C 1
ATOM 3523 O O . PRO B 1 150 ? 14.781 -2.689 -7.152 1 94.56 150 PRO B O 1
ATOM 3526 N N . THR B 1 151 ? 16.359 -1.202 -7.473 1 93.25 151 THR B N 1
ATOM 3527 C CA . THR B 1 151 ? 15.523 -0.207 -8.141 1 93.25 151 THR B CA 1
ATOM 3528 C C . THR B 1 151 ? 16.391 0.854 -8.812 1 93.25 151 THR B C 1
ATOM 3530 O O . THR B 1 151 ? 17.453 1.215 -8.305 1 93.25 151 THR B O 1
ATOM 3533 N N . SER B 1 152 ? 15.906 1.327 -9.922 1 90.88 152 SER B N 1
ATOM 3534 C CA . SER B 1 152 ? 16.625 2.398 -10.602 1 90.88 152 SER B CA 1
ATOM 3535 C C . SER B 1 152 ? 16.484 3.721 -9.859 1 90.88 152 SER B C 1
ATOM 3537 O O . SER B 1 152 ? 15.391 4.078 -9.414 1 90.88 152 SER B O 1
ATOM 3539 N N . THR B 1 153 ? 17.609 4.398 -9.719 1 93.31 153 THR B N 1
ATOM 3540 C CA . THR B 1 153 ? 17.578 5.641 -8.953 1 93.31 153 THR B CA 1
ATOM 3541 C C . THR B 1 153 ? 18.25 6.766 -9.727 1 93.31 153 THR B C 1
ATOM 3543 O O . THR B 1 153 ? 18.688 7.754 -9.133 1 93.31 153 THR B O 1
ATOM 3546 N N . GLU B 1 154 ? 18.375 6.676 -10.961 1 91 154 GLU B N 1
ATOM 3547 C CA . GLU B 1 154 ? 19.125 7.617 -11.781 1 91 154 GLU B CA 1
ATOM 3548 C C . GLU B 1 154 ? 18.516 9.016 -11.719 1 91 154 GLU B C 1
ATOM 3550 O O . GLU B 1 154 ? 19.234 10.016 -11.82 1 91 154 GLU B O 1
ATOM 3555 N N . LYS B 1 155 ? 17.281 9.094 -11.508 1 92.25 155 LYS B N 1
ATOM 3556 C CA . LYS B 1 155 ? 16.562 10.367 -11.523 1 92.25 155 LYS B CA 1
ATOM 3557 C C . LYS B 1 155 ? 16.562 11.008 -10.141 1 92.25 155 LYS B C 1
ATOM 3559 O O . LYS B 1 155 ? 16.031 12.109 -9.969 1 92.25 155 LYS B O 1
ATOM 3564 N N . TYR B 1 156 ? 17.188 10.32 -9.234 1 97.31 156 TYR B N 1
ATOM 3565 C CA . TYR B 1 156 ? 17.062 10.766 -7.855 1 97.31 156 TYR B CA 1
ATOM 3566 C C . TYR B 1 156 ? 18.422 11.016 -7.223 1 97.31 156 TYR B C 1
ATOM 3568 O O . TYR B 1 156 ? 19.422 10.422 -7.637 1 97.31 156 TYR B O 1
ATOM 3576 N N . ASN B 1 157 ? 18.469 12.039 -6.301 1 96.81 157 ASN B N 1
ATOM 3577 C CA . ASN B 1 157 ? 19.484 11.961 -5.258 1 96.81 157 ASN B CA 1
ATOM 3578 C C . ASN B 1 157 ? 19.203 10.828 -4.277 1 96.81 157 ASN B C 1
ATOM 3580 O O . ASN B 1 157 ? 18.047 10.594 -3.91 1 96.81 157 ASN B O 1
ATOM 3584 N N . VAL B 1 158 ? 20.281 10.148 -3.939 1 96.94 158 VAL B N 1
ATOM 3585 C CA . VAL B 1 158 ? 20.047 8.984 -3.086 1 96.94 158 VAL B CA 1
ATOM 3586 C C . VAL B 1 158 ? 21.094 8.961 -1.964 1 96.94 158 VAL B C 1
ATOM 3588 O O . VAL B 1 158 ? 22.234 9.398 -2.15 1 96.94 158 VAL B O 1
ATOM 3591 N N . GLU B 1 159 ? 20.672 8.539 -0.8 1 96.38 159 GLU B N 1
ATOM 3592 C CA . GLU B 1 159 ? 21.516 8.203 0.338 1 96.38 159 GLU B CA 1
ATOM 3593 C C . GLU B 1 159 ? 21.234 6.789 0.843 1 96.38 159 GLU B C 1
ATOM 3595 O O . GLU B 1 159 ? 20.078 6.441 1.105 1 96.38 159 GLU B O 1
ATOM 3600 N N . LYS B 1 160 ? 22.266 6.004 0.917 1 94.19 160 LYS B N 1
ATOM 3601 C CA . LYS B 1 160 ? 22.094 4.68 1.505 1 94.19 160 LYS B CA 1
ATOM 3602 C C . LYS B 1 160 ? 21.828 4.777 3.006 1 94.19 160 LYS B C 1
ATOM 3604 O O . LYS B 1 160 ? 22.469 5.57 3.703 1 94.19 160 LYS B O 1
ATOM 3609 N N . ILE B 1 161 ? 20.844 4.035 3.389 1 92.5 161 ILE B N 1
ATOM 3610 C CA . ILE B 1 161 ? 20.484 4.172 4.797 1 92.5 161 ILE B CA 1
ATOM 3611 C C . ILE B 1 161 ? 20.359 2.791 5.434 1 92.5 161 ILE B C 1
ATOM 3613 O O . ILE B 1 161 ? 20.031 1.815 4.754 1 92.5 161 ILE B O 1
ATOM 3617 N N . GLY B 1 162 ? 20.656 2.707 6.75 1 85.81 162 GLY B N 1
ATOM 3618 C CA . GLY B 1 162 ? 20.469 1.504 7.547 1 85.81 162 GLY B CA 1
ATOM 3619 C C . GLY B 1 162 ? 21.469 0.41 7.219 1 85.81 162 GLY B C 1
ATOM 3620 O O . GLY B 1 162 ? 22.562 0.69 6.738 1 85.81 162 GLY B O 1
ATOM 3621 N N . PHE B 1 163 ? 21.047 -0.783 7.648 1 85.62 163 PHE B N 1
ATOM 3622 C CA . PHE B 1 163 ? 21.875 -1.963 7.441 1 85.62 163 PHE B CA 1
ATOM 3623 C C . PHE B 1 163 ? 21.297 -2.846 6.344 1 85.62 163 PHE B C 1
ATOM 3625 O O . PHE B 1 163 ? 20.094 -2.842 6.109 1 85.62 163 PHE B O 1
ATOM 3632 N N . PRO B 1 164 ? 22.234 -3.504 5.703 1 93.94 164 PRO B N 1
ATOM 3633 C CA . PRO B 1 164 ? 21.734 -4.441 4.691 1 93.94 164 PRO B CA 1
ATOM 3634 C C . PRO B 1 164 ? 20.781 -5.488 5.273 1 93.94 164 PRO B C 1
ATOM 3636 O O . PRO B 1 164 ? 21 -5.969 6.391 1 93.94 164 PRO B O 1
ATOM 3639 N N . GLU B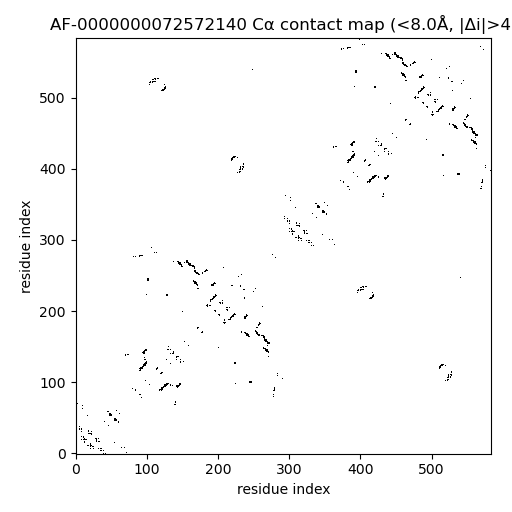 1 165 ? 19.781 -5.715 4.512 1 95.44 165 GLU B N 1
ATOM 3640 C CA . GLU B 1 165 ? 18.828 -6.762 4.863 1 95.44 165 GLU B CA 1
ATOM 3641 C C . GLU B 1 165 ? 19.078 -8.031 4.055 1 95.44 165 GLU B C 1
ATOM 3643 O O . GLU B 1 165 ? 19.438 -7.961 2.873 1 95.44 165 GLU B O 1
ATOM 3648 N N . ARG B 1 166 ? 18.875 -9.156 4.727 1 97.25 166 ARG B N 1
ATOM 3649 C CA . ARG B 1 166 ? 18.984 -10.422 4.008 1 97.25 166 ARG B CA 1
ATOM 3650 C C . ARG B 1 166 ? 17.656 -10.797 3.354 1 97.25 166 ARG B C 1
ATOM 3652 O O . ARG B 1 166 ? 16.594 -10.531 3.91 1 97.25 166 ARG B O 1
ATOM 3659 N N . TRP B 1 167 ? 17.812 -11.328 2.184 1 98 167 TRP B N 1
ATOM 3660 C CA . TRP B 1 167 ? 16.672 -11.992 1.58 1 98 167 TRP B CA 1
ATOM 3661 C C . TRP B 1 167 ? 16.453 -13.375 2.18 1 98 167 TRP B C 1
ATOM 3663 O O . TRP B 1 167 ? 17.422 -14.117 2.396 1 98 167 TRP B O 1
ATOM 3673 N N . MET B 1 168 ? 15.203 -13.672 2.422 1 97.56 168 MET B N 1
ATOM 3674 C CA . MET B 1 168 ? 14.82 -14.898 3.115 1 97.56 168 MET B CA 1
ATOM 3675 C C . MET B 1 168 ? 13.711 -15.633 2.361 1 97.56 168 MET B C 1
ATOM 3677 O O . MET B 1 168 ? 12.969 -15.023 1.591 1 97.56 168 MET B O 1
ATOM 3681 N N . MET B 1 169 ? 13.688 -16.875 2.57 1 98.19 169 MET B N 1
ATOM 3682 C CA . MET B 1 169 ? 12.523 -17.672 2.189 1 98.19 169 MET B CA 1
ATOM 3683 C C . MET B 1 169 ? 11.648 -17.969 3.402 1 98.19 169 MET B C 1
ATOM 3685 O O . MET B 1 169 ? 12.133 -18.484 4.41 1 98.19 169 MET B O 1
ATOM 3689 N N . LEU B 1 170 ? 10.43 -17.609 3.312 1 97.38 170 LEU B N 1
ATOM 3690 C CA . LEU B 1 170 ? 9.453 -17.828 4.383 1 97.38 170 LEU B CA 1
ATOM 3691 C C . LEU B 1 170 ? 8.602 -19.047 4.102 1 97.38 170 LEU B C 1
ATOM 3693 O O . LEU B 1 170 ? 7.992 -19.172 3.033 1 97.38 170 LEU B O 1
ATOM 3697 N N . THR B 1 171 ? 8.57 -19.953 5.066 1 97.62 171 THR B N 1
ATOM 3698 C CA . THR B 1 171 ? 7.84 -21.203 4.898 1 97.62 171 THR B CA 1
ATOM 3699 C C . THR B 1 171 ? 7.113 -21.578 6.188 1 97.62 171 THR B C 1
ATOM 3701 O O . THR B 1 171 ? 7.332 -20.953 7.234 1 97.62 171 THR B O 1
ATOM 3704 N N . GLN B 1 172 ? 6.145 -22.5 6.055 1 97.62 172 GLN B N 1
ATOM 3705 C CA . GLN B 1 172 ? 5.512 -23.047 7.254 1 97.62 172 GLN B CA 1
ATOM 3706 C C . GLN B 1 172 ? 6.535 -23.734 8.156 1 97.62 172 GLN B C 1
ATOM 3708 O O . GLN B 1 172 ? 7.438 -24.406 7.668 1 97.62 172 GLN B O 1
ATOM 3713 N N . SER B 1 173 ? 6.359 -23.531 9.453 1 96.75 173 SER B N 1
ATOM 3714 C CA . SER B 1 173 ? 7.34 -24.031 10.406 1 96.75 173 SER B CA 1
ATOM 3715 C C . SER B 1 173 ? 7.375 -25.547 10.422 1 96.75 173 SER B C 1
ATOM 3717 O O . SER B 1 173 ? 8.367 -26.156 10.844 1 96.75 173 SER B O 1
ATOM 3719 N N . ASP B 1 174 ? 6.352 -26.172 9.922 1 95.44 174 ASP B N 1
ATOM 3720 C CA . ASP B 1 174 ? 6.277 -27.625 9.945 1 95.44 174 ASP B CA 1
ATOM 3721 C C . ASP B 1 174 ? 6.582 -28.203 8.562 1 95.44 174 ASP B C 1
ATOM 3723 O O . ASP B 1 174 ? 6.426 -29.406 8.344 1 95.44 174 ASP B O 1
ATOM 3727 N N . SER B 1 175 ? 7.008 -27.422 7.648 1 96.12 175 SER B N 1
ATOM 3728 C CA . SER B 1 175 ? 7.34 -27.906 6.312 1 96.12 175 SER B CA 1
ATOM 3729 C C . SER B 1 175 ? 8.719 -28.547 6.285 1 96.12 175 SER B C 1
ATOM 3731 O O . SER B 1 175 ? 9.516 -28.375 7.203 1 96.12 175 SER B O 1
ATOM 3733 N N . GLU B 1 176 ? 9.016 -29.328 5.277 1 95.38 176 GLU B N 1
ATOM 3734 C CA . GLU B 1 176 ? 10.328 -29.922 5.074 1 95.38 176 GLU B CA 1
ATOM 3735 C C . GLU B 1 176 ? 11.406 -28.859 4.91 1 95.38 176 GLU B C 1
ATOM 3737 O O . GLU B 1 176 ? 12.523 -29.016 5.398 1 95.38 176 GLU B O 1
ATOM 3742 N N . LEU B 1 177 ? 11.047 -27.859 4.242 1 96.94 177 LEU B N 1
ATOM 3743 C CA . LEU B 1 177 ? 11.984 -26.766 4.008 1 96.94 177 LEU B CA 1
ATOM 3744 C C . LEU B 1 177 ? 12.453 -26.156 5.328 1 96.94 177 LEU B C 1
ATOM 3746 O O . LEU B 1 177 ? 13.586 -25.703 5.441 1 96.94 177 LEU B O 1
ATOM 3750 N N . ALA B 1 178 ? 11.562 -26.125 6.312 1 97.12 178 ALA B N 1
ATOM 3751 C CA . ALA B 1 178 ? 11.828 -25.5 7.598 1 97.12 178 ALA B CA 1
ATOM 3752 C C . ALA B 1 178 ? 12.945 -26.203 8.344 1 97.12 178 ALA B C 1
ATOM 3754 O O . ALA B 1 178 ? 13.492 -25.672 9.312 1 97.12 178 ALA B O 1
ATOM 3755 N N . GLU B 1 179 ? 13.289 -27.312 7.957 1 97.31 179 GLU B N 1
ATOM 3756 C CA . GLU B 1 179 ? 14.367 -28.078 8.586 1 97.31 179 GLU B CA 1
ATOM 3757 C C . GLU B 1 179 ? 15.734 -27.578 8.141 1 97.31 179 GLU B C 1
ATOM 3759 O O . GLU B 1 179 ? 16.75 -27.906 8.758 1 97.31 179 GLU B O 1
ATOM 3764 N N . LEU B 1 180 ? 15.719 -26.844 7.109 1 97.62 180 LEU B N 1
ATOM 3765 C CA . LEU B 1 180 ? 16.984 -26.344 6.566 1 97.62 180 LEU B CA 1
ATOM 3766 C C . LEU B 1 180 ? 17.438 -25.094 7.305 1 97.62 180 LEU B C 1
ATOM 3768 O O . LEU B 1 180 ? 16.609 -24.312 7.77 1 97.62 180 LEU B O 1
ATOM 3772 N N . ASP B 1 181 ? 18.734 -24.938 7.348 1 97.38 181 ASP B N 1
ATOM 3773 C CA . ASP B 1 181 ? 19.312 -23.719 7.922 1 97.38 181 ASP B CA 1
ATOM 3774 C C . ASP B 1 181 ? 19.469 -22.625 6.863 1 97.38 181 ASP B C 1
ATOM 3776 O O . ASP B 1 181 ? 19.516 -21.438 7.191 1 97.38 181 ASP B O 1
ATOM 3780 N N . GLU B 1 182 ? 19.594 -23.078 5.68 1 98.31 182 GLU B N 1
ATOM 3781 C CA . GLU B 1 182 ? 19.75 -22.172 4.547 1 98.31 182 GLU B CA 1
ATOM 3782 C C . GLU B 1 182 ? 19.141 -22.766 3.275 1 98.31 182 GLU B C 1
ATOM 3784 O O . GLU B 1 182 ? 19.016 -23.984 3.152 1 98.31 182 GLU B O 1
ATOM 3789 N N . VAL B 1 183 ? 18.781 -21.922 2.377 1 98.69 183 VAL B N 1
ATOM 3790 C CA . VAL B 1 183 ? 18.219 -22.344 1.103 1 98.69 183 VAL B CA 1
ATOM 3791 C C . VAL B 1 183 ? 19.203 -22.047 -0.027 1 98.69 183 VAL B C 1
ATOM 3793 O O . VAL B 1 183 ? 19.547 -20.891 -0.275 1 98.69 183 VAL B O 1
ATOM 3796 N N . SER B 1 184 ? 19.609 -23.047 -0.71 1 98.62 184 SER B N 1
ATOM 3797 C CA . SER B 1 184 ? 20.484 -22.891 -1.867 1 98.62 184 SER B CA 1
ATOM 3798 C C . SER B 1 184 ? 19.688 -22.656 -3.141 1 98.62 184 SER B C 1
ATOM 3800 O O . SER B 1 184 ? 18.484 -22.891 -3.174 1 98.62 184 SER B O 1
ATOM 3802 N N . PRO B 1 185 ? 20.375 -22.172 -4.176 1 98.5 185 PRO B N 1
ATOM 3803 C CA . PRO B 1 185 ? 19.703 -21.984 -5.461 1 98.5 185 PRO B CA 1
ATOM 3804 C C . PRO B 1 185 ? 19.031 -23.266 -5.957 1 98.5 185 PRO B C 1
ATOM 3806 O O . PRO B 1 185 ? 17.922 -23.219 -6.512 1 98.5 185 PRO B O 1
ATOM 3809 N N . GLU B 1 186 ? 19.656 -24.406 -5.789 1 98.12 186 GLU B N 1
ATOM 3810 C CA . GLU B 1 186 ? 19.109 -25.688 -6.242 1 98.12 186 GLU B CA 1
ATOM 3811 C C . GLU B 1 186 ? 17.797 -26 -5.543 1 98.12 186 GLU B C 1
ATOM 3813 O O . GLU B 1 186 ? 16.844 -26.484 -6.18 1 98.12 186 GLU B O 1
ATOM 3818 N N . ILE B 1 187 ? 17.781 -25.781 -4.32 1 98.25 187 ILE B N 1
ATOM 3819 C CA . ILE B 1 187 ? 16.562 -26.016 -3.537 1 98.25 187 ILE B CA 1
ATOM 3820 C C . ILE B 1 187 ? 15.508 -24.984 -3.9 1 98.25 187 ILE B C 1
ATOM 3822 O O . ILE B 1 187 ? 14.336 -25.312 -4.078 1 98.25 187 ILE B O 1
ATOM 3826 N N . PHE B 1 188 ? 15.953 -23.734 -4.051 1 98.56 188 PHE B N 1
ATOM 3827 C CA . PHE B 1 188 ? 15.078 -22.609 -4.344 1 98.56 188 PHE B CA 1
ATOM 3828 C C . PHE B 1 188 ? 14.289 -22.844 -5.625 1 98.56 188 PHE B C 1
ATOM 3830 O O . PHE B 1 188 ? 13.078 -22.625 -5.664 1 98.56 188 PHE B O 1
ATOM 3837 N N . LYS B 1 189 ? 14.93 -23.297 -6.609 1 98.12 189 LYS B N 1
ATOM 3838 C CA . LYS B 1 189 ? 14.367 -23.453 -7.945 1 98.12 189 LYS B CA 1
ATOM 3839 C C . LYS B 1 189 ? 13.289 -24.547 -7.961 1 98.12 189 LYS B C 1
ATOM 3841 O O . LYS B 1 189 ? 12.492 -24.625 -8.898 1 98.12 189 LYS B O 1
ATOM 3846 N N . LYS B 1 190 ? 13.211 -25.328 -6.941 1 97.44 190 LYS B N 1
ATOM 3847 C CA . LYS B 1 190 ? 12.266 -26.438 -6.887 1 97.44 190 LYS B CA 1
ATOM 3848 C C . LYS B 1 190 ? 11 -26.047 -6.125 1 97.44 190 LYS B C 1
ATOM 3850 O O . LYS B 1 190 ? 10.047 -26.812 -6.059 1 97.44 190 LYS B O 1
ATOM 3855 N N . GLN B 1 191 ? 10.992 -24.875 -5.605 1 97.94 191 GLN B N 1
ATOM 3856 C CA . GLN B 1 191 ? 9.883 -24.469 -4.758 1 97.94 191 GLN B CA 1
ATOM 3857 C C . GLN B 1 191 ? 8.805 -23.75 -5.57 1 97.94 191 GLN B C 1
ATOM 3859 O O . GLN B 1 191 ? 9.086 -23.219 -6.645 1 97.94 191 GLN B O 1
ATOM 3864 N N . ARG B 1 192 ? 7.562 -23.797 -5.051 1 97.69 192 ARG B N 1
ATOM 3865 C CA . ARG B 1 192 ? 6.492 -22.906 -5.488 1 97.69 192 ARG B CA 1
ATOM 3866 C C . ARG B 1 192 ? 6.598 -21.547 -4.805 1 97.69 192 ARG B C 1
ATOM 3868 O O . ARG B 1 192 ? 6.41 -21.438 -3.592 1 97.69 192 ARG B O 1
ATOM 3875 N N . ILE B 1 193 ? 6.738 -20.484 -5.617 1 98.38 193 ILE B N 1
ATOM 3876 C CA . ILE B 1 193 ? 7.293 -19.25 -5.055 1 98.38 193 ILE B CA 1
ATOM 3877 C C . ILE B 1 193 ? 6.238 -18.156 -5.074 1 98.38 193 ILE B C 1
ATOM 3879 O O . ILE B 1 193 ? 5.531 -17.969 -6.07 1 98.38 193 ILE B O 1
ATOM 3883 N N . LEU B 1 194 ? 6.098 -17.531 -3.986 1 98.5 194 LEU B N 1
ATOM 3884 C CA . LEU B 1 194 ? 5.434 -16.234 -3.859 1 98.5 194 LEU B CA 1
ATOM 3885 C C . LEU B 1 194 ? 6.457 -15.109 -3.77 1 98.5 194 LEU B C 1
ATOM 3887 O O . LEU B 1 194 ? 7.281 -15.078 -2.852 1 98.5 194 LEU B O 1
ATOM 3891 N N . ILE B 1 195 ? 6.43 -14.141 -4.707 1 98.38 195 ILE B N 1
ATOM 3892 C CA . ILE B 1 195 ? 7.465 -13.117 -4.758 1 98.38 195 ILE B CA 1
ATOM 3893 C C . ILE B 1 195 ? 6.867 -11.805 -5.25 1 98.38 195 ILE B C 1
ATOM 3895 O O . ILE B 1 195 ? 5.812 -11.789 -5.887 1 98.38 195 ILE B O 1
ATOM 3899 N N . SER B 1 196 ? 7.492 -10.742 -4.934 1 97.69 196 SER B N 1
ATOM 3900 C CA . SER B 1 196 ? 7.059 -9.414 -5.359 1 97.69 196 SER B CA 1
ATOM 3901 C C . SER B 1 196 ? 6.734 -9.391 -6.852 1 97.69 196 SER B C 1
ATOM 3903 O O . SER B 1 196 ? 7.418 -10.031 -7.652 1 97.69 196 SER B O 1
ATOM 3905 N N . GLU B 1 197 ? 5.77 -8.531 -7.184 1 93.62 197 GLU B N 1
ATOM 3906 C CA . GLU B 1 197 ? 5.398 -8.375 -8.586 1 93.62 197 GLU B CA 1
ATOM 3907 C C . GLU B 1 197 ? 6.445 -7.566 -9.352 1 93.62 197 GLU B C 1
ATOM 3909 O O . GLU B 1 197 ? 6.434 -7.527 -10.578 1 93.62 197 GLU B O 1
ATOM 3914 N N . ARG B 1 198 ? 7.348 -6.977 -8.672 1 93 198 ARG B N 1
ATOM 3915 C CA . ARG B 1 198 ? 8.336 -6.117 -9.32 1 93 198 ARG B CA 1
ATOM 3916 C C . ARG B 1 198 ? 9.305 -6.938 -10.164 1 93 198 ARG B C 1
ATOM 3918 O O . ARG B 1 198 ? 10.031 -7.789 -9.633 1 93 198 ARG B O 1
ATOM 3925 N N . PRO B 1 199 ? 9.398 -6.57 -11.398 1 91.12 199 PRO B N 1
ATOM 3926 C CA . PRO B 1 199 ? 10.289 -7.344 -12.266 1 91.12 199 PRO B CA 1
ATOM 3927 C C . PRO B 1 199 ? 11.75 -7.277 -11.82 1 91.12 199 PRO B C 1
ATOM 3929 O O . PRO B 1 199 ? 12.484 -8.258 -11.961 1 91.12 199 PRO B O 1
ATOM 3932 N N . GLU B 1 200 ? 12.18 -6.129 -11.328 1 91.94 200 GLU B N 1
ATOM 3933 C CA . GLU B 1 200 ? 13.555 -5.973 -10.867 1 91.94 200 GLU B CA 1
ATOM 3934 C C . GLU B 1 200 ? 13.883 -6.945 -9.742 1 91.94 200 GLU B C 1
ATOM 3936 O O . GLU B 1 200 ? 14.992 -7.473 -9.672 1 91.94 200 GLU B O 1
ATOM 3941 N N . VAL B 1 201 ? 12.922 -7.172 -8.945 1 96.81 201 VAL B N 1
ATOM 3942 C CA . VAL B 1 201 ? 13.117 -8.094 -7.828 1 96.81 201 VAL B CA 1
ATOM 3943 C C . VAL B 1 201 ? 13.172 -9.531 -8.344 1 96.81 201 VAL B C 1
ATOM 3945 O O . VAL B 1 201 ? 14.023 -10.312 -7.93 1 96.81 201 VAL B O 1
ATOM 3948 N N . ARG B 1 202 ? 12.25 -9.859 -9.242 1 95.94 202 ARG B N 1
ATOM 3949 C CA . ARG B 1 202 ? 12.203 -11.203 -9.805 1 95.94 202 ARG B CA 1
ATOM 3950 C C . ARG B 1 202 ? 13.484 -11.523 -10.562 1 95.94 202 ARG B C 1
ATOM 3952 O O . ARG B 1 202 ? 14.039 -12.609 -10.414 1 95.94 202 ARG B O 1
ATOM 3959 N N . GLN B 1 203 ? 13.938 -10.555 -11.336 1 95.38 203 GLN B N 1
ATOM 3960 C CA . GLN B 1 203 ? 15.195 -10.734 -12.062 1 95.38 203 GLN B CA 1
ATOM 3961 C C . GLN B 1 203 ? 16.375 -10.875 -11.094 1 95.38 203 GLN B C 1
ATOM 3963 O O . GLN B 1 203 ? 17.234 -11.727 -11.289 1 95.38 203 GLN B O 1
ATOM 3968 N N . PHE B 1 204 ? 16.422 -10.07 -10.125 1 97.19 204 PHE B N 1
ATOM 3969 C CA . PHE B 1 204 ? 17.469 -10.07 -9.117 1 97.19 204 PHE B CA 1
ATOM 3970 C C . PHE B 1 204 ? 17.594 -11.438 -8.461 1 97.19 204 PHE B C 1
ATOM 3972 O O . PHE B 1 204 ? 18.703 -11.961 -8.312 1 97.19 204 PHE B O 1
ATOM 3979 N N . ILE B 1 205 ? 16.484 -12.023 -8.094 1 98.31 205 ILE B N 1
ATOM 3980 C CA . ILE B 1 205 ? 16.453 -13.32 -7.418 1 98.31 205 ILE B CA 1
ATOM 3981 C C . ILE B 1 205 ? 16.797 -14.422 -8.406 1 98.31 205 ILE B C 1
ATOM 3983 O O . ILE B 1 205 ? 17.5 -15.375 -8.062 1 98.31 205 ILE B O 1
ATOM 3987 N N . ALA B 1 206 ? 16.281 -14.312 -9.609 1 98.19 206 ALA B N 1
ATOM 3988 C CA . ALA B 1 206 ? 16.625 -15.281 -10.641 1 98.19 206 ALA B CA 1
ATOM 3989 C C . ALA B 1 206 ? 18.125 -15.289 -10.906 1 98.19 206 ALA B C 1
ATOM 3991 O O . ALA B 1 206 ? 18.734 -16.344 -11.055 1 98.19 206 ALA B O 1
ATOM 3992 N N . ASP B 1 207 ? 18.719 -14.078 -10.984 1 98.12 207 ASP B N 1
ATOM 3993 C CA . ASP B 1 207 ? 20.172 -13.961 -11.172 1 98.12 207 ASP B CA 1
ATOM 3994 C C . ASP B 1 207 ? 20.922 -14.68 -10.062 1 98.12 207 ASP B C 1
ATOM 3996 O O . ASP B 1 207 ? 21.891 -15.398 -10.32 1 98.12 207 ASP B O 1
ATOM 4000 N N . TRP B 1 208 ? 20.484 -14.469 -8.898 1 98.25 208 TRP B N 1
ATOM 4001 C CA . TRP B 1 208 ? 21.094 -15.141 -7.758 1 98.25 208 TRP B CA 1
ATOM 4002 C C . TRP B 1 208 ? 20.984 -16.656 -7.891 1 98.25 208 TRP B C 1
ATOM 4004 O O . TRP B 1 208 ? 21.922 -17.375 -7.578 1 98.25 208 TRP B O 1
ATOM 4014 N N . ALA B 1 209 ? 19.859 -17.109 -8.359 1 98.38 209 ALA B N 1
ATOM 4015 C CA . ALA B 1 209 ? 19.578 -18.531 -8.477 1 98.38 209 ALA B CA 1
ATOM 4016 C C . ALA B 1 209 ? 20.266 -19.125 -9.703 1 98.38 209 ALA B C 1
ATOM 4018 O O . ALA B 1 209 ? 20.25 -20.344 -9.906 1 98.38 209 ALA B O 1
ATOM 4019 N N . GLY B 1 210 ? 20.812 -18.312 -10.5 1 97.94 210 GLY B N 1
ATOM 4020 C CA . GLY B 1 210 ? 21.531 -18.766 -11.68 1 97.94 210 GLY B CA 1
ATOM 4021 C C . GLY B 1 210 ? 20.609 -19.297 -12.766 1 97.94 210 GLY B C 1
ATOM 4022 O O . GLY B 1 210 ? 20.922 -20.297 -13.414 1 97.94 210 GLY B O 1
ATOM 4023 N N . CYS B 1 211 ? 19.516 -18.625 -12.945 1 97.69 211 CYS B N 1
ATOM 4024 C CA . CYS B 1 211 ? 18.547 -19.062 -13.938 1 97.69 211 CYS B CA 1
ATOM 4025 C C . CYS B 1 211 ? 17.766 -17.891 -14.508 1 97.69 211 CYS B C 1
ATOM 4027 O O . CYS B 1 211 ? 18.078 -16.734 -14.203 1 97.69 211 CYS B O 1
ATOM 4029 N N . GLN B 1 212 ? 16.844 -18.219 -15.336 1 97.06 212 GLN B N 1
ATOM 4030 C CA . GLN B 1 212 ? 15.906 -17.203 -15.836 1 97.06 212 GLN B CA 1
ATOM 4031 C C . GLN B 1 212 ? 14.656 -17.141 -14.953 1 97.06 212 GLN B C 1
ATOM 4033 O O . GLN B 1 212 ? 14.312 -18.109 -14.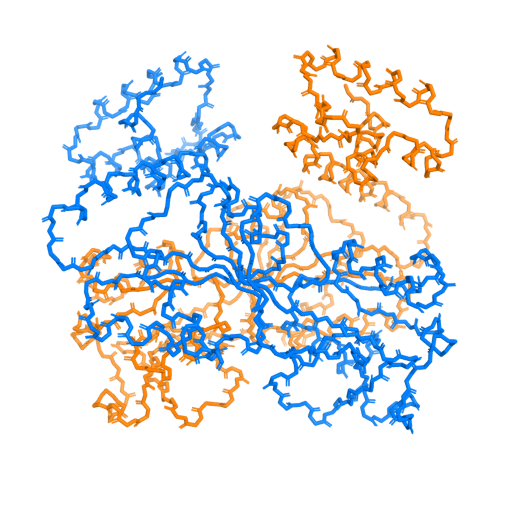281 1 97.06 212 GLN B O 1
ATOM 4038 N N . VAL B 1 213 ? 14.086 -15.977 -14.961 1 95.88 213 VAL B N 1
ATOM 4039 C CA . VAL B 1 213 ? 12.852 -15.82 -14.188 1 95.88 213 VAL B CA 1
ATOM 4040 C C . VAL B 1 213 ? 11.836 -16.875 -14.617 1 95.88 213 VAL B C 1
ATOM 4042 O O . VAL B 1 213 ? 11.117 -17.422 -13.781 1 95.88 213 VAL B O 1
ATOM 4045 N N . SER B 1 214 ? 11.812 -17.188 -15.883 1 93.06 214 SER B N 1
ATOM 4046 C CA . SER B 1 214 ? 10.859 -18.141 -16.438 1 93.06 214 SER B CA 1
ATOM 4047 C C . SER B 1 214 ? 11.117 -19.562 -15.914 1 93.06 214 SER B C 1
ATOM 4049 O O . SER B 1 214 ? 10.258 -20.438 -16.047 1 93.06 214 SER B O 1
ATOM 4051 N N . ASP B 1 215 ? 12.25 -19.797 -15.406 1 96.88 215 ASP B N 1
ATOM 4052 C CA . ASP B 1 215 ? 12.594 -21.109 -14.875 1 96.88 215 ASP B CA 1
ATOM 4053 C C . ASP B 1 215 ? 12 -21.312 -13.484 1 96.88 215 ASP B C 1
ATOM 4055 O O . ASP B 1 215 ? 11.953 -22.453 -12.992 1 96.88 215 ASP B O 1
ATOM 4059 N N . LEU B 1 216 ? 11.648 -20.25 -12.867 1 98 216 LEU B N 1
ATOM 4060 C CA . LEU B 1 216 ? 11.102 -20.312 -11.516 1 98 216 LEU B CA 1
ATOM 4061 C C . LEU B 1 216 ? 9.609 -20.625 -11.555 1 98 2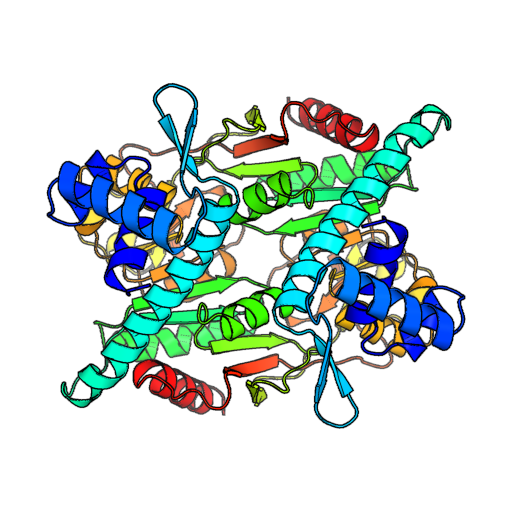16 LEU B C 1
ATOM 4063 O O . LEU B 1 216 ? 8.891 -20.141 -12.438 1 98 216 LEU B O 1
ATOM 4067 N N . GLU B 1 217 ? 9.172 -21.406 -10.633 1 97.62 217 GLU B N 1
ATOM 4068 C CA . GLU B 1 217 ? 7.734 -21.641 -10.5 1 97.62 217 GLU B CA 1
ATOM 4069 C C . GLU B 1 217 ? 7.082 -20.562 -9.633 1 97.62 217 GLU B C 1
ATOM 4071 O O . GLU B 1 217 ? 6.785 -20.812 -8.461 1 97.62 217 GLU B O 1
ATOM 4076 N N . ILE B 1 218 ? 6.848 -19.5 -10.227 1 97.62 218 ILE B N 1
ATOM 4077 C CA . ILE B 1 218 ? 6.207 -18.391 -9.531 1 97.62 218 ILE B CA 1
ATOM 4078 C C . ILE B 1 218 ? 4.691 -18.547 -9.578 1 97.62 218 ILE B C 1
ATOM 4080 O O . ILE B 1 218 ? 4.086 -18.453 -10.648 1 97.62 218 ILE B O 1
ATOM 4084 N N . ILE B 1 219 ? 4.078 -18.719 -8.445 1 97.56 219 ILE B N 1
ATOM 4085 C CA . ILE B 1 219 ? 2.648 -19 -8.422 1 97.56 219 ILE B CA 1
ATOM 4086 C C . ILE B 1 219 ? 1.887 -17.781 -7.902 1 97.56 219 ILE B C 1
ATOM 4088 O O . ILE B 1 219 ? 0.654 -17.766 -7.91 1 97.56 219 ILE B O 1
ATOM 4092 N N . GLY B 1 220 ? 2.684 -16.75 -7.453 1 97.44 220 GLY B N 1
ATOM 4093 C CA . GLY B 1 220 ? 1.989 -15.586 -6.938 1 97.44 220 GLY B CA 1
ATOM 4094 C C . GLY B 1 220 ? 2.885 -14.375 -6.805 1 97.44 220 GLY B C 1
ATOM 4095 O O . GLY B 1 220 ? 4.105 -14.5 -6.699 1 97.44 220 GLY B O 1
ATOM 4096 N N . GLY B 1 221 ? 2.221 -13.203 -6.844 1 97.75 221 GLY B N 1
ATOM 4097 C CA . GLY B 1 221 ? 2.879 -11.914 -6.672 1 97.75 221 GLY B CA 1
ATOM 4098 C C . GLY B 1 221 ? 2.182 -11.023 -5.668 1 97.75 221 GLY B C 1
ATOM 4099 O O . GLY B 1 221 ? 1.065 -11.312 -5.234 1 97.75 221 GLY B O 1
ATOM 4100 N N . PHE B 1 222 ? 2.908 -10.008 -5.281 1 97.94 222 PHE B N 1
ATOM 4101 C CA . PHE B 1 222 ? 2.371 -9.031 -4.344 1 97.94 222 PHE B CA 1
ATOM 4102 C C . PHE B 1 222 ? 3.098 -7.699 -4.469 1 97.94 222 PHE B C 1
ATOM 4104 O O . PHE B 1 222 ? 4.211 -7.645 -4.996 1 97.94 222 PHE B O 1
ATOM 4111 N N . ASN B 1 223 ? 2.41 -6.633 -3.992 1 96.62 223 ASN B N 1
ATOM 4112 C CA . ASN B 1 223 ? 3.068 -5.332 -4 1 96.62 223 ASN B CA 1
ATOM 4113 C C . ASN B 1 223 ? 3.65 -4.992 -2.631 1 96.62 223 ASN B C 1
ATOM 4115 O O . ASN B 1 223 ? 4.711 -4.371 -2.541 1 96.62 223 ASN B O 1
ATOM 4119 N N . LEU B 1 224 ? 2.936 -5.375 -1.601 1 96.25 224 LEU B N 1
ATOM 4120 C CA . LEU B 1 224 ? 3.377 -5.191 -0.222 1 96.25 224 LEU B CA 1
ATOM 4121 C C . LEU B 1 224 ? 3.207 -6.48 0.579 1 96.25 224 LEU B C 1
ATOM 4123 O O . LEU B 1 224 ? 2.465 -7.375 0.172 1 96.25 224 LEU B O 1
ATOM 4127 N N . GLY B 1 225 ? 3.865 -6.547 1.678 1 93.12 225 GLY B N 1
ATOM 4128 C CA . GLY B 1 225 ? 4.043 -7.828 2.344 1 93.12 225 GLY B CA 1
ATOM 4129 C C . GLY B 1 225 ? 2.896 -8.18 3.271 1 93.12 225 GLY B C 1
ATOM 4130 O O . GLY B 1 225 ? 2.807 -9.312 3.752 1 93.12 225 GLY B O 1
ATOM 4131 N N . PHE B 1 226 ? 1.949 -7.336 3.434 1 92.31 226 PHE B N 1
ATOM 4132 C CA . PHE B 1 226 ? 0.967 -7.504 4.5 1 92.31 226 PHE B CA 1
ATOM 4133 C C . PHE B 1 226 ? 0.21 -8.82 4.332 1 92.31 226 PHE B C 1
ATOM 4135 O O . PHE B 1 226 ? 0.092 -9.594 5.277 1 92.31 226 PHE B O 1
ATOM 4142 N N . HIS B 1 227 ? -0.267 -9.102 3.189 1 94.38 227 HIS B N 1
ATOM 4143 C CA . HIS B 1 227 ? -1.122 -10.258 2.947 1 94.38 227 HIS B CA 1
ATOM 4144 C C . HIS B 1 227 ? -0.299 -11.539 2.807 1 94.38 227 HIS B C 1
ATOM 4146 O O . HIS B 1 227 ? -0.832 -12.641 2.928 1 94.38 227 HIS B O 1
ATOM 4152 N N . LEU B 1 228 ? 0.896 -11.367 2.539 1 94.44 228 LEU B N 1
ATOM 4153 C CA . LEU B 1 228 ? 1.766 -12.484 2.174 1 94.44 228 LEU B CA 1
ATOM 4154 C C . LEU B 1 228 ? 1.895 -13.477 3.324 1 94.44 228 LEU B C 1
ATOM 4156 O O . LEU B 1 228 ? 1.972 -14.688 3.102 1 94.44 228 LEU B O 1
ATOM 4160 N N . PHE B 1 229 ? 1.857 -13.062 4.477 1 92.38 229 PHE B N 1
ATOM 4161 C CA . PHE B 1 229 ? 2.123 -13.906 5.637 1 92.38 229 PHE B CA 1
ATOM 4162 C C . PHE B 1 229 ? 0.986 -14.898 5.855 1 92.38 229 PHE B C 1
ATOM 4164 O O . PHE B 1 229 ? 1.226 -16.078 6.129 1 92.38 229 PHE B O 1
ATOM 4171 N N . GLU B 1 230 ? -0.211 -14.359 5.754 1 93.88 230 GLU B N 1
ATOM 4172 C CA . GLU B 1 230 ? -1.343 -15.273 5.883 1 93.88 230 GLU B CA 1
ATOM 4173 C C . GLU B 1 230 ? -1.383 -16.266 4.73 1 93.88 230 GLU B C 1
ATOM 4175 O O . GLU B 1 230 ? -1.792 -17.422 4.914 1 93.88 230 GLU B O 1
ATOM 4180 N N . ILE B 1 231 ? -0.95 -15.812 3.572 1 96.5 231 ILE B N 1
ATOM 4181 C CA . ILE B 1 231 ? -0.928 -16.688 2.406 1 96.5 231 ILE B CA 1
ATOM 4182 C C . ILE B 1 231 ? 0.125 -17.781 2.598 1 96.5 231 ILE B C 1
ATOM 4184 O O . ILE B 1 231 ? -0.132 -18.953 2.328 1 96.5 231 ILE B O 1
ATOM 4188 N N . ALA B 1 232 ? 1.277 -17.422 3.09 1 95.94 232 ALA B N 1
ATOM 4189 C CA . ALA B 1 232 ? 2.33 -18.375 3.393 1 95.94 232 ALA B CA 1
ATOM 4190 C C . ALA B 1 232 ? 1.896 -19.344 4.5 1 95.94 232 ALA B C 1
ATOM 4192 O O . ALA B 1 232 ? 2.154 -20.547 4.426 1 95.94 232 ALA B O 1
ATOM 4193 N N . ARG B 1 233 ? 1.249 -18.812 5.477 1 95.25 233 ARG B N 1
ATOM 4194 C CA . ARG B 1 233 ? 0.76 -19.609 6.594 1 95.25 233 ARG B CA 1
ATOM 4195 C C . ARG B 1 233 ? -0.218 -20.672 6.109 1 95.25 233 ARG B C 1
ATOM 4197 O O . ARG B 1 233 ? -0.255 -21.781 6.648 1 95.25 233 ARG B O 1
ATOM 4204 N N . ALA B 1 234 ? -0.973 -20.312 5.121 1 95.69 234 ALA B N 1
ATOM 4205 C CA . ALA B 1 234 ? -1.956 -21.234 4.555 1 95.69 234 ALA B CA 1
ATOM 4206 C C . ALA B 1 234 ? -1.276 -22.328 3.727 1 95.69 234 ALA B C 1
ATOM 4208 O O . ALA B 1 234 ? -1.929 -23.266 3.271 1 95.69 234 ALA B O 1
ATOM 4209 N N . GLY B 1 235 ? 0.013 -22.156 3.492 1 95.69 235 GLY B N 1
ATOM 4210 C CA . GLY B 1 235 ? 0.773 -23.188 2.803 1 95.69 235 GLY B CA 1
ATOM 4211 C C . GLY B 1 235 ? 0.618 -23.141 1.295 1 95.69 235 GLY B C 1
ATOM 4212 O O . GLY B 1 235 ? 0.806 -24.141 0.61 1 95.69 235 GLY B O 1
ATOM 4213 N N . ILE B 1 236 ? 0.279 -22.031 0.768 1 97 236 ILE B N 1
ATOM 4214 C CA . ILE B 1 236 ? 0.008 -21.891 -0.658 1 97 236 ILE B CA 1
ATOM 4215 C C . ILE B 1 236 ? 1.32 -21.922 -1.438 1 97 236 ILE B C 1
ATOM 4217 O O . ILE B 1 236 ? 1.379 -22.438 -2.557 1 97 236 ILE B O 1
ATOM 4221 N N . GLY B 1 237 ? 2.295 -21.328 -0.902 1 97.69 237 GLY B N 1
ATOM 4222 C CA . GLY B 1 237 ? 3.621 -21.234 -1.495 1 97.69 237 GLY B CA 1
ATOM 4223 C C . GLY B 1 237 ? 4.676 -20.719 -0.532 1 97.69 237 GLY B C 1
ATOM 4224 O O . GLY B 1 237 ? 4.359 -20.344 0.599 1 97.69 237 GLY B O 1
ATOM 4225 N N . GLU B 1 238 ? 5.922 -20.766 -1.028 1 98.25 238 GLU B N 1
ATOM 4226 C CA . GLU B 1 238 ? 7.047 -20.234 -0.271 1 98.25 238 GLU B CA 1
ATOM 4227 C C . GLU B 1 238 ? 7.316 -18.781 -0.633 1 98.25 238 GLU B C 1
ATOM 4229 O O . GLU B 1 238 ? 7.566 -18.453 -1.797 1 98.25 238 GLU B O 1
ATOM 4234 N N . ALA B 1 239 ? 7.332 -17.984 0.38 1 98.19 239 ALA B N 1
ATOM 4235 C CA . ALA B 1 239 ? 7.414 -16.547 0.121 1 98.19 239 ALA B CA 1
ATOM 4236 C C . ALA B 1 239 ? 8.859 -16.078 0.171 1 98.19 239 ALA B C 1
ATOM 4238 O O . ALA B 1 239 ? 9.641 -16.516 1.013 1 98.19 239 ALA B O 1
ATOM 4239 N N . VAL B 1 240 ? 9.195 -15.188 -0.722 1 98.25 240 VAL B N 1
ATOM 4240 C CA . VAL B 1 240 ? 10.5 -14.531 -0.738 1 98.25 240 VAL B CA 1
ATOM 4241 C C . VAL B 1 240 ? 10.367 -13.117 -0.168 1 98.25 240 VAL B C 1
ATOM 4243 O O . VAL B 1 240 ? 9.672 -12.273 -0.735 1 98.25 240 VAL B O 1
ATOM 4246 N N . VAL B 1 241 ? 11.031 -12.867 0.925 1 96.62 241 VAL B N 1
ATOM 4247 C CA . VAL B 1 241 ? 10.906 -11.578 1.606 1 96.62 241 VAL B CA 1
ATOM 4248 C C . VAL B 1 241 ? 12.273 -11.148 2.139 1 96.62 241 VAL B C 1
ATOM 4250 O O . VAL B 1 241 ? 13.227 -11.93 2.137 1 96.62 241 VAL B O 1
ATOM 4253 N N . THR B 1 242 ? 12.375 -9.906 2.52 1 96.31 242 THR B N 1
ATOM 4254 C CA . THR B 1 242 ? 13.562 -9.43 3.221 1 96.31 242 THR B CA 1
ATOM 4255 C C . THR B 1 242 ? 13.359 -9.492 4.73 1 96.31 242 THR B C 1
ATOM 4257 O O . THR B 1 242 ? 12.227 -9.547 5.211 1 96.31 242 THR B O 1
ATOM 4260 N N . GLU B 1 243 ? 14.414 -9.445 5.465 1 93.44 243 GLU B N 1
ATOM 4261 C CA . GLU B 1 243 ? 14.367 -9.453 6.926 1 93.44 243 GLU B CA 1
ATOM 4262 C C . GLU B 1 243 ? 13.523 -8.297 7.461 1 93.44 243 GLU B C 1
ATOM 4264 O O . GLU B 1 243 ? 12.836 -8.445 8.477 1 93.44 243 GLU B O 1
ATOM 4269 N N . GLY B 1 244 ? 13.562 -7.219 6.812 1 90.94 244 GLY B N 1
ATOM 4270 C CA . GLY B 1 244 ? 12.844 -6.035 7.258 1 90.94 244 GLY B CA 1
ATOM 4271 C C . GLY B 1 244 ? 11.336 -6.188 7.184 1 90.94 244 GLY B C 1
ATOM 4272 O O . GLY B 1 244 ? 10.602 -5.441 7.824 1 90.94 244 GLY B O 1
ATOM 4273 N N . ALA B 1 245 ? 10.922 -7.102 6.41 1 88.25 245 ALA B N 1
ATOM 4274 C CA . ALA B 1 245 ? 9.484 -7.359 6.285 1 88.25 245 ALA B CA 1
ATOM 4275 C C . ALA B 1 245 ? 8.977 -8.188 7.461 1 88.25 245 ALA B C 1
ATOM 4277 O O . ALA B 1 245 ? 7.766 -8.258 7.695 1 88.25 245 ALA B O 1
ATOM 4278 N N . LEU B 1 246 ? 9.867 -8.828 8.188 1 87.81 246 LEU B N 1
ATOM 4279 C CA . LEU B 1 246 ? 9.508 -9.727 9.273 1 87.81 246 LEU B CA 1
ATOM 4280 C C . LEU B 1 246 ? 9.344 -8.961 10.586 1 87.81 246 LEU B C 1
ATOM 4282 O O . LEU B 1 246 ? 10.008 -9.273 11.578 1 87.81 246 LEU B O 1
ATOM 4286 N N . ILE B 1 247 ? 8.57 -8.023 10.562 1 74.5 247 ILE B N 1
ATOM 4287 C CA . ILE B 1 247 ? 8.469 -7.129 11.703 1 74.5 247 ILE B CA 1
ATOM 4288 C C . ILE B 1 247 ? 7.465 -7.691 12.711 1 74.5 247 ILE B C 1
ATOM 4290 O O . ILE B 1 247 ? 7.312 -7.156 13.812 1 74.5 247 ILE B O 1
ATOM 4294 N N . ARG B 1 248 ? 6.816 -8.711 12.336 1 73.31 248 ARG B N 1
ATOM 4295 C CA . ARG B 1 248 ? 5.871 -9.367 13.234 1 73.31 248 ARG B CA 1
ATOM 4296 C C . ARG B 1 248 ? 6.285 -10.805 13.516 1 73.31 248 ARG B C 1
ATOM 4298 O O . ARG B 1 248 ? 7.121 -11.367 12.805 1 73.31 248 ARG B O 1
ATOM 4305 N N . ASP B 1 249 ? 5.766 -11.195 14.664 1 74.56 249 ASP B N 1
ATOM 4306 C CA . ASP B 1 249 ? 5.988 -12.594 15.016 1 74.56 249 ASP B CA 1
ATOM 4307 C C . ASP B 1 249 ? 4.98 -13.5 14.312 1 74.56 249 ASP B C 1
ATOM 4309 O O . ASP B 1 249 ? 3.777 -13.227 14.32 1 74.56 249 ASP B O 1
ATOM 4313 N N . TYR B 1 250 ? 5.566 -14.406 13.633 1 82.5 250 TYR B N 1
ATOM 4314 C CA . TYR B 1 250 ? 4.742 -15.43 13 1 82.5 250 TYR B CA 1
ATOM 4315 C C . TYR B 1 250 ? 5.156 -16.828 13.461 1 82.5 250 TYR B C 1
ATOM 4317 O O . TYR B 1 250 ? 5.93 -17.5 12.773 1 82.5 250 TYR B O 1
ATOM 4325 N N . PRO B 1 251 ? 4.621 -17.234 14.547 1 85.62 251 PRO B N 1
ATOM 4326 C CA . PRO B 1 251 ? 5.09 -18.484 15.133 1 85.62 251 PRO B CA 1
ATOM 4327 C C . PRO B 1 251 ? 4.914 -19.672 14.203 1 85.62 251 PRO B C 1
ATOM 4329 O O . PRO B 1 251 ? 5.637 -20.672 14.32 1 85.62 251 PRO B O 1
ATOM 4332 N N . ASP B 1 252 ? 4.02 -19.609 13.328 1 93.06 252 ASP B N 1
ATOM 4333 C CA . ASP B 1 252 ? 3.719 -20.734 12.453 1 93.06 252 ASP B CA 1
ATOM 4334 C C . ASP B 1 252 ? 4.559 -20.672 11.18 1 93.06 252 ASP B C 1
ATOM 4336 O O . ASP B 1 252 ? 4.41 -21.516 10.289 1 93.06 252 ASP B O 1
ATOM 4340 N N . LEU B 1 253 ? 5.465 -19.688 11.133 1 96.25 253 LEU B N 1
ATOM 4341 C CA . LEU B 1 253 ? 6.305 -19.531 9.953 1 96.25 253 LEU B CA 1
ATOM 4342 C C . LEU B 1 253 ? 7.781 -19.5 10.336 1 96.25 253 LEU B C 1
ATOM 4344 O O . LEU B 1 253 ? 8.125 -19.125 11.469 1 96.25 253 LEU B O 1
ATOM 4348 N N . LYS B 1 254 ? 8.578 -19.953 9.484 1 97.06 254 LYS B N 1
ATOM 4349 C CA . LYS B 1 254 ? 10.023 -19.906 9.641 1 97.06 254 LYS B CA 1
ATOM 4350 C C . LYS B 1 254 ? 10.672 -19.188 8.453 1 97.06 254 LYS B C 1
ATOM 4352 O O . LYS B 1 254 ? 10.367 -19.5 7.301 1 97.06 254 LYS B O 1
ATOM 4357 N N . ALA B 1 255 ? 11.492 -18.25 8.773 1 97.12 255 ALA B N 1
ATOM 4358 C CA . ALA B 1 255 ? 12.289 -17.562 7.75 1 97.12 255 ALA B CA 1
ATOM 4359 C C . ALA B 1 255 ? 13.672 -18.188 7.625 1 97.12 255 ALA B C 1
ATOM 4361 O O . ALA B 1 255 ? 14.406 -18.281 8.617 1 97.12 255 ALA B O 1
ATOM 4362 N N . ILE B 1 256 ? 14.055 -18.578 6.41 1 98.12 256 ILE B N 1
ATOM 4363 C CA . ILE B 1 256 ? 15.328 -19.234 6.152 1 98.12 256 ILE B CA 1
ATOM 4364 C C . ILE B 1 256 ? 16.172 -18.391 5.215 1 98.12 256 ILE B C 1
ATOM 4366 O O . ILE B 1 256 ? 15.727 -18 4.129 1 98.12 256 ILE B O 1
ATOM 4370 N N . PRO B 1 257 ? 17.391 -18.094 5.613 1 98.19 257 PRO B N 1
ATOM 4371 C CA . PRO B 1 257 ? 18.234 -17.266 4.75 1 98.19 257 PRO B CA 1
ATOM 4372 C C . PRO B 1 257 ? 18.625 -17.969 3.453 1 98.19 257 PRO B C 1
ATOM 4374 O O . PRO B 1 257 ? 18.859 -19.172 3.451 1 98.19 257 PRO B O 1
ATOM 4377 N N . LEU B 1 258 ? 18.656 -17.188 2.389 1 98.62 258 LEU B N 1
ATOM 4378 C CA . LEU B 1 258 ? 19.203 -17.688 1.132 1 98.62 258 LEU B CA 1
ATOM 4379 C C . LEU B 1 258 ? 20.719 -17.828 1.215 1 98.62 258 LEU B C 1
ATOM 4381 O O . LEU B 1 258 ? 21.391 -17.016 1.854 1 98.62 258 LEU B O 1
ATOM 4385 N N . SER B 1 259 ? 21.219 -18.828 0.542 1 98.31 259 SER B N 1
ATOM 4386 C CA . SER B 1 259 ? 22.656 -19.062 0.494 1 98.31 259 SER B CA 1
ATOM 4387 C C . SER B 1 259 ? 23.109 -19.391 -0.922 1 98.31 259 SER B C 1
ATOM 4389 O O . SER B 1 259 ? 22.578 -20.297 -1.559 1 98.31 259 SER B O 1
ATOM 4391 N N . PRO B 1 260 ? 24.188 -18.766 -1.345 1 97.81 260 PRO B N 1
ATOM 4392 C CA . PRO B 1 260 ? 24.938 -17.688 -0.707 1 97.81 260 PRO B CA 1
ATOM 4393 C C . PRO B 1 260 ? 24.062 -16.484 -0.368 1 97.81 260 PRO B C 1
ATOM 4395 O O . PRO B 1 260 ? 23.031 -16.266 -1.01 1 97.81 260 PRO B O 1
ATOM 4398 N N . GLU B 1 261 ? 24.547 -15.789 0.519 1 97.62 261 GLU B N 1
ATOM 4399 C CA . GLU B 1 261 ? 23.75 -14.703 1.08 1 97.62 261 GLU B CA 1
ATOM 4400 C C . GLU B 1 261 ? 23.438 -13.648 0.025 1 97.62 261 GLU B C 1
ATOM 4402 O O . GLU B 1 261 ? 24.297 -13.273 -0.768 1 97.62 261 GLU B O 1
ATOM 4407 N N . VAL B 1 262 ? 22.203 -13.258 0.058 1 96.69 262 VAL B N 1
ATOM 4408 C CA . VAL B 1 262 ? 21.719 -12.164 -0.78 1 96.69 262 VAL B CA 1
ATOM 4409 C C . VAL B 1 262 ? 21.281 -10.992 0.098 1 96.69 262 VAL B C 1
ATOM 4411 O O . VAL B 1 262 ? 20.422 -11.156 0.971 1 96.69 262 VAL B O 1
ATOM 4414 N N . LYS B 1 263 ? 21.828 -9.891 -0.187 1 96.38 263 LYS B N 1
ATOM 4415 C CA . LYS B 1 263 ? 21.531 -8.719 0.637 1 96.38 263 LYS B CA 1
ATOM 4416 C C . LYS B 1 263 ? 21.016 -7.562 -0.215 1 96.38 263 LYS B C 1
ATOM 4418 O O . LYS B 1 263 ? 21.203 -7.551 -1.434 1 96.38 263 LYS B O 1
ATOM 4423 N N . THR B 1 264 ? 20.281 -6.754 0.421 1 95.88 264 THR B N 1
ATOM 4424 C CA . THR B 1 264 ? 19.797 -5.527 -0.206 1 95.88 264 THR B CA 1
ATOM 4425 C C . THR B 1 264 ? 19.875 -4.355 0.768 1 95.88 264 THR B C 1
ATOM 4427 O O . THR B 1 264 ? 20.078 -4.551 1.967 1 95.88 264 THR B O 1
ATOM 4430 N N . LEU B 1 265 ? 19.766 -3.127 0.192 1 94.44 265 LEU B N 1
ATOM 4431 C CA . LEU B 1 265 ? 19.875 -1.911 0.991 1 94.44 265 LEU B CA 1
ATOM 4432 C C . LEU B 1 265 ? 18.688 -0.993 0.739 1 94.44 265 LEU B C 1
ATOM 4434 O O . LEU B 1 265 ? 18.125 -0.982 -0.36 1 94.44 265 LEU B O 1
ATOM 4438 N N . SER B 1 266 ? 18.344 -0.309 1.779 1 95.56 266 SER B N 1
ATOM 4439 C CA . SER B 1 266 ? 17.375 0.769 1.631 1 95.56 266 SER B CA 1
ATOM 4440 C C . SER B 1 266 ? 18.062 2.078 1.242 1 95.56 266 SER B C 1
ATOM 4442 O O . SER B 1 266 ? 19.219 2.299 1.576 1 95.56 266 SER B O 1
ATOM 4444 N N . VAL B 1 267 ? 17.297 2.896 0.536 1 97 267 VAL B N 1
ATOM 4445 C CA . VAL B 1 267 ? 17.844 4.195 0.158 1 97 267 VAL B CA 1
ATOM 4446 C C . VAL B 1 267 ? 16.812 5.285 0.411 1 97 267 VAL B C 1
ATOM 4448 O O . VAL B 1 267 ? 15.602 5.059 0.253 1 97 267 VAL B O 1
ATOM 4451 N N . LEU B 1 268 ? 17.281 6.383 0.862 1 98.12 268 LEU B N 1
ATOM 4452 C CA . LEU B 1 268 ? 16.547 7.641 0.874 1 98.12 268 LEU B CA 1
ATOM 4453 C C . LEU B 1 268 ? 16.688 8.367 -0.458 1 98.12 268 LEU B C 1
ATOM 4455 O O . LEU B 1 268 ? 17.797 8.625 -0.914 1 98.12 268 LEU B O 1
ATOM 4459 N N . ALA B 1 269 ? 15.547 8.664 -1.092 1 98.38 269 ALA B N 1
ATOM 4460 C CA . ALA B 1 269 ? 15.594 9.195 -2.451 1 98.38 269 ALA B CA 1
ATOM 4461 C C . ALA B 1 269 ? 14.719 10.438 -2.584 1 98.38 269 ALA B C 1
ATOM 4463 O O . ALA B 1 269 ? 13.633 10.508 -2.008 1 98.38 269 ALA B O 1
ATOM 4464 N N . TRP B 1 270 ? 15.164 11.43 -3.34 1 96.62 270 TRP B N 1
ATOM 4465 C CA . TRP B 1 270 ? 14.375 12.594 -3.738 1 96.62 270 TRP B CA 1
ATOM 4466 C C . TRP B 1 270 ? 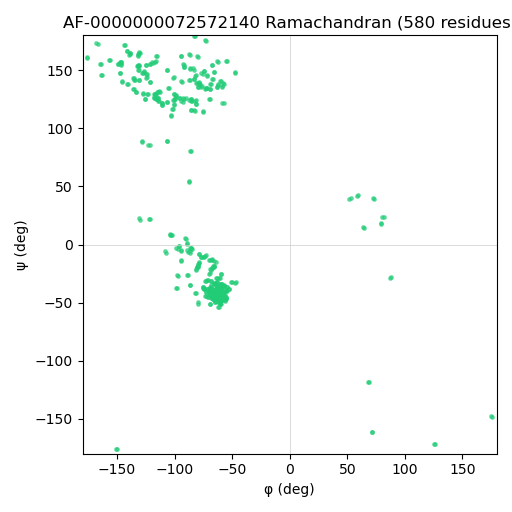14.789 13.07 -5.129 1 96.62 270 TRP B C 1
ATOM 4468 O O . TRP B 1 270 ? 15.883 12.766 -5.602 1 96.62 270 TRP B O 1
ATOM 4478 N N . LYS B 1 271 ? 13.898 13.742 -5.738 1 92.12 271 LYS B N 1
ATOM 4479 C CA . LYS B 1 271 ? 14.062 14.086 -7.145 1 92.12 271 LYS B CA 1
ATOM 4480 C C . LYS B 1 271 ? 15.281 14.977 -7.355 1 92.12 271 LYS B C 1
ATOM 4482 O O . LYS B 1 271 ? 15.508 15.914 -6.586 1 92.12 271 LYS B O 1
ATOM 4487 N N . LYS B 1 272 ? 16.016 14.672 -8.422 1 89.81 272 LYS B N 1
ATOM 4488 C CA . LYS B 1 272 ? 17.141 15.508 -8.805 1 89.81 272 LYS B CA 1
ATOM 4489 C C . LYS B 1 272 ? 16.672 16.812 -9.453 1 89.81 272 LYS B C 1
ATOM 4491 O O . LYS B 1 272 ? 15.594 16.859 -10.047 1 89.81 272 LYS B O 1
ATOM 4496 N N . ASN B 1 273 ? 17.484 17.844 -9.25 1 81.44 273 ASN B N 1
ATOM 4497 C CA . ASN B 1 273 ? 17.375 19.109 -9.969 1 81.44 273 ASN B CA 1
ATOM 4498 C C . ASN B 1 273 ? 16.062 19.828 -9.664 1 81.44 273 ASN B C 1
ATOM 4500 O O . ASN B 1 273 ? 15.555 20.562 -10.5 1 81.44 273 ASN B O 1
ATOM 4504 N N . ILE B 1 274 ? 15.453 19.453 -8.766 1 77.88 274 ILE B N 1
ATOM 4505 C CA . ILE B 1 274 ? 14.312 20.188 -8.227 1 77.88 274 ILE B CA 1
ATOM 4506 C C . ILE B 1 274 ? 14.664 20.734 -6.848 1 77.88 274 ILE B C 1
ATOM 4508 O O . ILE B 1 274 ? 15.117 20 -5.969 1 77.88 274 ILE B O 1
ATOM 4512 N N . PRO B 1 275 ? 14.57 21.984 -6.73 1 77.12 275 PRO B N 1
ATOM 4513 C CA . PRO B 1 275 ? 14.867 22.547 -5.414 1 77.12 275 PRO B CA 1
ATOM 4514 C C . PRO B 1 275 ? 13.961 22 -4.316 1 77.12 275 PRO B C 1
ATOM 4516 O O . PRO B 1 275 ? 12.758 21.844 -4.523 1 77.12 275 PRO B O 1
ATOM 4519 N N . LEU B 1 276 ? 14.617 21.703 -3.256 1 84.88 276 LEU B N 1
ATOM 4520 C CA . LEU B 1 276 ? 13.891 21.203 -2.094 1 84.88 276 LEU B CA 1
ATOM 4521 C C . LEU B 1 276 ? 13.227 22.344 -1.338 1 84.88 276 LEU B C 1
ATOM 4523 O O . LEU B 1 276 ? 13.805 23.422 -1.21 1 84.88 276 LEU B O 1
ATOM 4527 N N . THR B 1 277 ? 11.984 22.078 -0.9 1 85.88 277 THR B N 1
ATOM 4528 C CA . THR B 1 277 ? 11.43 23.016 0.064 1 85.88 277 THR B CA 1
ATOM 4529 C C . THR B 1 277 ? 12.266 23.031 1.343 1 85.88 277 THR B C 1
ATOM 4531 O O . THR B 1 277 ? 12.969 22.078 1.646 1 85.88 277 THR B O 1
ATOM 4534 N N . PRO B 1 278 ? 12.195 24.109 2.109 1 87.19 278 PRO B N 1
ATOM 4535 C CA . PRO B 1 278 ? 12.914 24.156 3.385 1 87.19 278 PRO B CA 1
ATOM 4536 C C . PRO B 1 278 ? 12.562 23 4.305 1 87.19 278 PRO B C 1
ATOM 4538 O O . PRO B 1 278 ? 13.438 22.422 4.945 1 87.19 278 PRO B O 1
ATOM 4541 N N . LEU B 1 279 ? 11.336 22.641 4.328 1 93.12 279 LEU B N 1
ATOM 4542 C CA . LEU B 1 279 ? 10.883 21.547 5.188 1 93.12 279 LEU B CA 1
ATOM 4543 C C . LEU B 1 279 ? 11.469 20.219 4.734 1 93.12 279 LEU B C 1
ATOM 4545 O O . LEU B 1 279 ? 11.953 19.438 5.555 1 93.12 279 LEU B O 1
ATOM 4549 N N . THR B 1 280 ? 11.398 19.953 3.436 1 95.81 280 THR B N 1
ATOM 4550 C CA . THR B 1 280 ? 11.961 18.719 2.908 1 95.81 280 THR B CA 1
ATOM 4551 C C . THR B 1 280 ? 13.453 18.641 3.201 1 95.81 280 THR B C 1
ATOM 4553 O O . THR B 1 280 ? 13.953 17.578 3.605 1 95.81 280 THR B O 1
ATOM 4556 N N . ARG B 1 281 ? 14.109 19.703 3.064 1 94.06 281 ARG B N 1
ATOM 4557 C CA . ARG B 1 281 ? 15.539 19.766 3.357 1 94.06 281 ARG B CA 1
ATOM 4558 C C . ARG B 1 281 ? 15.805 19.484 4.832 1 94.06 281 ARG B C 1
ATOM 4560 O O . ARG B 1 281 ? 16.734 18.734 5.172 1 94.06 281 ARG B O 1
ATOM 4567 N N . ALA B 1 282 ? 15.055 20.141 5.633 1 93.5 282 ALA B N 1
ATOM 4568 C CA . ALA B 1 282 ? 15.211 19.953 7.074 1 93.5 282 ALA B CA 1
ATOM 4569 C C . ALA B 1 282 ? 14.992 18.484 7.453 1 93.5 282 ALA B C 1
ATOM 4571 O O . ALA B 1 282 ? 15.719 17.938 8.289 1 93.5 282 ALA B O 1
ATOM 4572 N N . PHE B 1 283 ? 14.023 17.844 6.875 1 97.88 283 PHE B N 1
ATOM 4573 C CA . PHE B 1 283 ? 13.742 16.438 7.156 1 97.88 283 PHE B CA 1
ATOM 4574 C C . PHE B 1 283 ? 14.922 15.562 6.754 1 97.88 283 PHE B C 1
ATOM 4576 O O . PHE B 1 283 ? 15.367 14.711 7.535 1 97.88 283 PHE B O 1
ATOM 4583 N N . ILE B 1 284 ? 15.352 15.695 5.516 1 97.5 284 ILE B N 1
ATOM 4584 C CA . ILE B 1 284 ? 16.453 14.891 4.996 1 97.5 284 ILE B CA 1
ATOM 4585 C C . ILE B 1 284 ? 17.688 15.055 5.887 1 97.5 284 ILE B C 1
ATOM 4587 O O . ILE B 1 284 ? 18.297 14.062 6.289 1 97.5 284 ILE B O 1
ATOM 4591 N N . LYS B 1 285 ? 18 16.297 6.234 1 94.81 285 LYS B N 1
ATOM 4592 C CA . LYS B 1 285 ? 19.156 16.578 7.082 1 94.81 285 LYS B CA 1
ATOM 4593 C C . LYS B 1 285 ? 19.016 15.906 8.445 1 94.81 285 LYS B C 1
ATOM 4595 O O . LYS B 1 285 ? 19.938 15.242 8.922 1 94.81 285 LYS B O 1
ATOM 4600 N N . GLN B 1 286 ? 17.891 16.125 9.039 1 95.69 286 GLN B N 1
ATOM 4601 C CA . GLN B 1 286 ? 17.641 15.547 10.359 1 95.69 286 GLN B CA 1
ATOM 4602 C C . GLN B 1 286 ? 17.703 14.023 10.312 1 95.69 286 GLN B C 1
ATOM 4604 O O . GLN B 1 286 ? 18.25 13.391 11.219 1 95.69 286 GLN B O 1
ATOM 4609 N N . TYR B 1 287 ? 17.062 13.445 9.289 1 97.69 287 TYR B N 1
ATOM 4610 C CA . TYR B 1 287 ? 17.047 11.984 9.172 1 97.69 287 TYR B CA 1
ATOM 4611 C C . TYR B 1 287 ? 18.453 11.43 9.078 1 97.69 287 TYR B C 1
ATOM 4613 O O . TYR B 1 287 ? 18.797 10.445 9.742 1 97.69 287 TYR B O 1
ATOM 4621 N N . LEU B 1 288 ? 19.234 12.023 8.234 1 96.06 288 LEU B N 1
ATOM 4622 C CA . LEU B 1 288 ? 20.609 11.555 8.031 1 96.06 288 LEU B CA 1
ATOM 4623 C C . LEU B 1 288 ? 21.438 11.75 9.289 1 96.06 288 LEU B C 1
ATOM 4625 O O . LEU B 1 288 ? 22.312 10.922 9.594 1 96.06 288 LEU B O 1
ATOM 4629 N N . GLN B 1 289 ? 21.188 12.781 10.031 1 92.19 289 GLN B N 1
ATOM 4630 C CA . GLN B 1 289 ? 21.891 13.031 11.289 1 92.19 289 GLN B CA 1
ATOM 4631 C C . GLN B 1 289 ? 21.5 11.992 12.336 1 92.19 289 GLN B C 1
ATOM 4633 O O . GLN B 1 289 ? 22.359 11.523 13.102 1 92.19 289 GLN B O 1
ATOM 4638 N N . ASP B 1 290 ? 20.188 11.648 12.352 1 89.5 290 ASP B N 1
ATOM 4639 C CA . ASP B 1 290 ? 19.672 10.703 13.336 1 89.5 290 ASP B CA 1
ATOM 4640 C C . ASP B 1 290 ? 20.188 9.297 13.062 1 89.5 290 ASP B C 1
ATOM 4642 O O . ASP B 1 290 ? 20.203 8.453 13.961 1 89.5 290 ASP B O 1
ATOM 4646 N N . ASN B 1 291 ? 20.547 8.984 11.867 1 84.31 291 ASN B N 1
ATOM 4647 C CA . ASN B 1 291 ? 20.828 7.609 11.484 1 84.31 291 ASN B CA 1
ATOM 4648 C C . ASN B 1 291 ? 22.25 7.461 10.938 1 84.31 291 ASN B C 1
ATOM 4650 O O . ASN B 1 291 ? 22.516 6.574 10.117 1 84.31 291 ASN B O 1
ATOM 4654 N N . GLU B 1 292 ? 23.156 8.367 11.273 1 71.25 292 GLU B N 1
ATOM 4655 C CA . GLU B 1 292 ? 24.594 8.258 11 1 71.25 292 GLU B CA 1
ATOM 4656 C C . GLU B 1 292 ? 25.234 7.211 11.891 1 71.25 292 GLU B C 1
ATOM 4658 O O . GLU B 1 292 ? 24.844 7.027 13.047 1 71.25 292 GLU B O 1
#

pLDDT: mean 87.81, std 12.65, range [44.72, 98.69]

Foldseek 3Di:
DDLVLLQLLLLCQVLFHLCSSCVVVVHHSVVSVVSPVVVCVVVVHDQWDDDDPTIHGDPVVVVSNVLSVLVNLVVVLVVLLVVVVVDPADADEAEEEEEQFDCVVLLVVLVVVNCVRHVRYHYHYHYWAPVVQVVCQVSNNHAKYKYKDPDDAPQKDKDWFDDKWWKWKKAFCPDPCVVDQAAELVNQLPWAEEEAPDVRRLQVVCVRSVHDSVSHNHPYHDTHCPCVLVVRLVVVTIYIDIPGNPPDDDPRMDIHTYPPIDIMTMMMIHGPPDDHRPNSVSSVVSSVVSGD/DDLVLLQLLLLCQVLFHLCSSCVVVVHHSVVSVVSPVVVCVVVVHDQWDDDDPTIHGDPVVVVSNVLSVLVNLVVVLVVLLVVVVVDPADADEAEEEEEQFDCVVLLVVLVVVNCVRHVRYHYHYHYWAPVVQVVCQVSNNHAKYKYKDPDDAPQKDKDWFDDKWWKWKKAFCPDPCVVDQAAELVNQLPWAEEEAPDPRRLQVVCVRSVHDSVSHNHPYHDTHCPCVLVCRLVVVTIYIDIPGNPPDDDPRMDIHTYPPIDIMTMMMIHGPPDDHRPNSVSSVVSSVVSGD

Sequence (584 aa):
MELRLLKYFWTVATAGTVSKAAEQLYITQPTLSRQIKELERELDTQLFMRDGKKLILTEDGQFLKIKAEEILQLTSKTVQVFEDRKNAELSGHLTIGALEGWTTSSIAKTLQRLTNKYPSITLTILSGNADDIKWKIDNGLVDVGFLLEPTSTEKYNVEKIGFPERWMMLTQSDSELAELDEVSPEIFKKQRILISERPEVRQFIADWAGCQVSDLEIIGGFNLGFHLFEIARAGIGEAVVTEGALIRDYPDLKAIPLSPEVKTLSVLAWKKNIPLTPLTRAFIKQYLQDNEMELRLLKYFWTVATAGTVSKAAEQLYITQPTLSRQIKELERELDTQLFMRDGKKLILTEDGQFLKIKAEEILQLTSKTVQVFEDRKNAELSGHLTIGALEGWTTSSIAKTLQRLTNKYPSITLTILSGNADDIKWKIDNGLVDVGFLLEPTSTEKYNVEKIGFPERWMMLTQSDSELAELDEVSPEIFKKQRILISERPEVRQFIADWAGCQVSDLEIIGGFNLGFHLFEIARAGIGEAVVTEGALIRDYPDLKAIPLSPEVKTLSVLAWKKNIPLTPLTRAFIKQYLQDNE

InterPro domains:
  IPR000847 LysR, HTH, N-terminal domain [PF00126] (3-62)
  IPR000847 LysR, HTH, N-terminal domain [PR00039] (18-29)
  IPR000847 LysR, HTH, N-terminal domain [PR00039] (29-39)
  IPR000847 LysR, HTH, N-terminal domain [PR00039] (39-50)
  IPR000847 LysR, HTH, N-terminal domain [PS50931] (1-58)
  IPR005119 LysR, substrate-binding [PF03466] (88-288)
  IPR036388 Winged helix-like DNA-binding domain superfamily [G3DSA:1.10.10.10] (1-90)
  IPR036390 Winged helix DNA-binding domain superfamily [SSF46785] (1-85)
  IPR050950 HTH-type LysR transcriptional regulators [PTHR30419] (1-287)